Protein AF-A0A3D8SRV7-F1 (afdb_monomer)

Radius of gyration: 36.38 Å; Cα contacts (8 Å, |Δi|>4): 627; chains: 1; bounding box: 120×75×67 Å

Mean predicted aligned error: 21.11 Å

pLDDT: mean 74.7, std 24.87, range [23.67, 98.5]

Nearest PDB structures (foldseek):
  4x8y-assembly1_A-2  TM=9.226E-01  e=6.371E-11  Homo sapiens
  4x8y-assembly2_B-3  TM=8.750E-01  e=9.050E-11  Homo sapiens
  5hmb-assembly1_A  TM=9.041E-01  e=7.847E-07  Streptomyces sahachiroi
  5cpg-assembly1_B  TM=7.320E-01  e=3.871E-04  Pseudomonas aeruginosa
  4rv2-assembly1_A-2  TM=8.994E-01  e=1.991E-03  Mycolicibacterium smegmatis MC2 155

InterPro domains:
  IPR001199 Cytochrome b5-like heme/steroid binding domain [PF00173] (343-397)
  IPR001199 Cytochrome b5-like heme/steroid binding domain [SM01117] (335-437)
  IPR006683 Thioesterase domain [PF03061] (108-163)
  IPR029069 HotDog domain superfamily [SSF54637] (83-192)
  IPR036400 Cytochrome b5-like heme/steroid binding domain superfamily [G3DSA:3.10.120.10] (330-439)
  IPR036400 Cytochrome b5-like heme/steroid binding domain superfamily [SSF55856] (326-437)
  IPR050577 MAPR/Neuferricin/Neudesin-like [PTHR10281] (302-438)

Foldseek 3Di:
DDCPQPPPWPFDQDDPVLLVVQVVFPLSNVQNVPPQKTKTDQCLLPPPPNCVVNPVQDDCAHFNHKIKIWGQFPDDFPDPPDPLPDFTRLTKIKIKTFGHCPQDPDVQFGDVVVVQVLFCSRFLSQVQSVDDPQKHKDWPDKDKDFDATDGPRFIKMKMKDWRDDDPDFKTWMKIFIAGSVRDTRMIMITIIGIDGPVVVPPPPPPPPPPPDPPDPDDDDDDDDDDDDDDDDDDDDDDDDDDDDDDDDDDDDDDDDDDDDDDDDDDDDDDDDDDDDDDDDDDDDDDDPDPDPPDCPDPVNVVVVVVVVVVVCVVPPDDPPPDDDPDDPDQAADEDALVRLQVCLQPPNHFWWADQPFWIWGCSVVCCACHPPHVQSLRTSFHCHQCQLVVHNDNVSTDPDRQDADDPCPPRDPSSVVRSVVVVVVRVVPTDGRYGYGHHPPPRD

Solvent-accessible surface area (backbone atoms only — not comparable to full-atom values): 27272 Å² total; per-residue (Å²): 131,88,83,70,74,71,89,73,64,57,67,47,82,80,52,72,64,63,52,56,72,40,55,85,38,70,72,58,40,48,58,77,70,37,87,67,45,45,36,32,60,61,60,51,61,70,39,92,85,29,52,61,58,36,47,73,38,49,33,85,42,23,40,57,43,78,50,35,34,37,31,72,52,92,66,78,83,74,59,92,85,56,72,87,83,63,75,57,74,70,27,38,36,37,42,41,38,34,40,28,59,68,45,47,66,49,91,52,23,48,18,68,70,54,55,50,50,54,39,50,51,41,23,50,53,45,50,42,63,72,45,61,91,68,47,42,61,44,82,76,44,75,47,74,51,78,68,44,86,50,58,33,66,39,58,37,42,35,34,14,36,48,61,43,73,53,88,83,50,45,34,33,27,35,24,39,32,24,41,85,84,70,48,65,27,31,39,30,45,34,36,30,36,59,40,57,53,73,71,71,69,70,78,80,77,75,86,69,83,72,81,76,83,70,77,91,71,89,74,89,79,88,83,91,81,85,86,90,87,85,88,82,90,86,87,86,88,87,84,84,90,83,83,87,82,84,85,81,89,78,83,92,79,82,98,76,88,83,87,85,87,79,86,89,80,87,83,83,81,83,82,85,88,82,82,95,75,82,95,82,79,95,72,80,81,77,77,82,75,84,77,77,78,63,80,84,38,75,65,50,54,52,53,49,51,52,48,52,52,51,50,49,64,70,68,49,77,74,79,76,78,78,71,76,80,77,77,78,85,80,66,76,39,67,28,30,50,69,73,33,39,70,23,26,34,54,95,83,37,57,21,28,34,24,44,88,43,37,23,33,47,44,48,93,44,39,78,39,32,13,82,93,21,93,45,28,82,36,30,12,30,57,32,41,57,19,52,24,72,71,46,83,56,76,84,48,41,78,81,58,49,74,43,76,67,86,80,68,80,86,58,51,73,67,28,50,50,40,33,49,58,47,47,55,52,45,62,75,75,30,52,76,42,30,34,51,42,37,64,86,42,94,77,88

Structure (mmCIF, N/CA/C/O backbone):
data_AF-A0A3D8SRV7-F1
#
_entry.id   AF-A0A3D8SRV7-F1
#
loop_
_atom_site.group_PDB
_atom_site.id
_atom_site.type_symbol
_atom_site.label_atom_id
_atom_site.label_alt_id
_atom_site.label_comp_id
_atom_site.label_asym_id
_atom_site.label_entity_id
_atom_site.label_seq_id
_atom_site.pdbx_PDB_ins_code
_atom_site.Cartn_x
_atom_site.Cartn_y
_atom_site.Cartn_z
_atom_site.occupancy
_atom_site.B_iso_or_equiv
_atom_site.auth_seq_id
_atom_site.auth_comp_id
_atom_site.auth_asym_id
_atom_site.auth_atom_id
_atom_site.pdbx_PDB_model_num
ATOM 1 N N . MET A 1 1 ? -28.099 -4.107 -21.039 1.00 29.50 1 MET A N 1
ATOM 2 C CA . MET A 1 1 ? -27.323 -2.891 -21.357 1.00 29.50 1 MET A CA 1
ATOM 3 C C . MET A 1 1 ? -25.896 -3.331 -21.584 1.00 29.50 1 MET A C 1
ATOM 5 O O . MET A 1 1 ? -25.350 -3.997 -20.715 1.00 29.50 1 MET A O 1
ATOM 9 N N . ASP A 1 2 ? -25.371 -3.061 -22.774 1.00 26.84 2 ASP A N 1
ATOM 10 C CA . ASP A 1 2 ? -24.064 -3.518 -23.243 1.00 26.84 2 ASP A CA 1
ATOM 11 C C . ASP A 1 2 ? -22.945 -3.242 -22.233 1.00 26.84 2 ASP A C 1
ATOM 13 O O . ASP A 1 2 ? -22.624 -2.092 -21.927 1.00 26.84 2 ASP A O 1
ATOM 17 N N . LEU A 1 3 ? -22.333 -4.318 -21.732 1.00 32.56 3 LEU A N 1
ATOM 18 C CA . LEU A 1 3 ? -21.116 -4.290 -20.924 1.00 32.56 3 LEU A CA 1
ATOM 19 C C . LEU A 1 3 ? -19.913 -4.020 -21.838 1.00 32.56 3 LEU A C 1
ATOM 21 O O . LEU A 1 3 ? -19.021 -4.852 -21.983 1.00 32.56 3 LEU A O 1
ATOM 25 N N . ALA A 1 4 ? -19.886 -2.860 -22.494 1.00 31.80 4 ALA A N 1
ATOM 26 C CA . ALA A 1 4 ? -18.641 -2.379 -23.069 1.00 31.80 4 ALA A CA 1
ATOM 27 C C . ALA A 1 4 ? -17.666 -2.149 -21.897 1.00 31.80 4 ALA A C 1
ATOM 29 O O . ALA A 1 4 ? -18.003 -1.377 -20.989 1.00 31.80 4 ALA A O 1
ATOM 30 N N . PRO A 1 5 ? -16.491 -2.811 -21.867 1.00 38.38 5 PRO A N 1
ATOM 31 C CA . PRO A 1 5 ? -15.549 -2.641 -20.772 1.00 38.38 5 PRO A CA 1
ATOM 32 C C . PRO A 1 5 ? -15.178 -1.157 -20.658 1.00 38.38 5 PRO A C 1
ATOM 34 O O . PRO A 1 5 ? -15.071 -0.465 -21.680 1.00 38.38 5 PRO A O 1
ATOM 37 N N . PRO A 1 6 ? -15.023 -0.628 -19.435 1.00 42.28 6 PRO A N 1
ATOM 38 C CA . PRO A 1 6 ? -14.675 0.768 -19.250 1.00 42.28 6 PRO A CA 1
ATOM 39 C C . PRO A 1 6 ? -13.384 1.073 -20.023 1.00 42.28 6 PRO A C 1
ATOM 41 O O . PRO A 1 6 ? -12.370 0.392 -19.887 1.00 42.28 6 PRO A O 1
ATOM 44 N N . THR A 1 7 ? -13.442 2.100 -20.871 1.00 50.06 7 THR A N 1
ATOM 45 C CA . THR A 1 7 ? -12.357 2.610 -21.722 1.00 50.06 7 THR A CA 1
ATOM 46 C C . THR A 1 7 ? -11.290 3.315 -20.875 1.00 50.06 7 THR A C 1
ATOM 48 O O . THR A 1 7 ? -11.064 4.512 -21.028 1.00 50.06 7 THR A O 1
ATOM 51 N N . PHE A 1 8 ? -10.703 2.608 -19.909 1.00 58.19 8 PHE A N 1
ATOM 52 C CA . PHE A 1 8 ? -9.623 3.110 -19.052 1.00 58.19 8 PHE A CA 1
ATOM 53 C C . PHE A 1 8 ? -8.244 2.635 -19.514 1.00 58.19 8 PHE A C 1
ATOM 55 O O . PHE A 1 8 ? -7.265 3.347 -19.313 1.00 58.19 8 PHE A O 1
ATOM 62 N N . PHE A 1 9 ? -8.161 1.470 -20.162 1.00 69.44 9 PHE A N 1
ATOM 63 C CA . PHE A 1 9 ? -6.923 0.998 -20.774 1.00 69.44 9 PHE A CA 1
ATOM 64 C C . PHE A 1 9 ? -6.916 1.301 -22.265 1.00 69.44 9 PHE A C 1
ATOM 66 O O . PHE A 1 9 ? -7.764 0.822 -23.022 1.00 69.44 9 PHE A O 1
ATOM 73 N N . THR A 1 10 ? -5.920 2.071 -22.689 1.00 75.12 10 THR A N 1
ATOM 74 C CA . THR A 1 10 ? -5.565 2.193 -24.100 1.00 75.12 10 THR A CA 1
ATOM 75 C C . THR A 1 10 ? -4.709 0.985 -24.451 1.00 75.12 10 THR A C 1
ATOM 77 O O . THR A 1 10 ? -3.499 0.982 -24.213 1.00 75.12 10 THR A O 1
ATOM 80 N N . TYR A 1 11 ? -5.365 -0.075 -24.926 1.00 84.31 11 TYR A N 1
ATOM 81 C CA . TYR A 1 11 ? -4.681 -1.275 -25.393 1.00 84.31 11 TYR A CA 1
ATOM 82 C C . TYR A 1 11 ? -3.898 -0.969 -26.664 1.00 84.31 11 TYR A C 1
ATOM 84 O O . TYR A 1 11 ? -4.429 -0.360 -27.592 1.00 84.31 11 TYR A O 1
ATOM 92 N N . GLU A 1 12 ? -2.656 -1.426 -26.712 1.00 84.75 12 GLU A N 1
ATOM 93 C CA . GLU A 1 12 ? -1.784 -1.233 -27.861 1.00 84.75 12 GLU A CA 1
ATOM 94 C C . GLU A 1 12 ? -0.738 -2.335 -27.948 1.00 84.75 12 GLU A C 1
ATOM 96 O O . GLU A 1 12 ? -0.439 -3.021 -26.970 1.00 84.75 12 GLU A O 1
ATOM 101 N N . THR A 1 13 ? -0.165 -2.494 -29.135 1.00 89.00 13 THR A N 1
ATOM 102 C CA . THR A 1 13 ? 0.986 -3.369 -29.326 1.00 89.00 13 THR A CA 1
ATOM 103 C C . THR A 1 13 ? 2.214 -2.747 -28.652 1.00 89.00 13 THR A C 1
ATOM 105 O O . THR A 1 13 ? 2.509 -1.579 -28.921 1.00 89.00 13 THR A O 1
ATOM 108 N N . PRO A 1 14 ? 2.956 -3.496 -27.814 1.00 90.94 14 PRO A N 1
ATOM 109 C CA . PRO A 1 14 ? 4.212 -3.017 -27.247 1.00 90.94 14 PRO A CA 1
ATOM 110 C C . PRO A 1 14 ? 5.200 -2.596 -28.338 1.00 90.94 14 PRO A C 1
ATOM 112 O O . PRO A 1 14 ? 5.293 -3.245 -29.383 1.00 90.94 14 PRO A O 1
ATOM 115 N N . SER A 1 15 ? 5.969 -1.533 -28.095 1.00 91.25 15 SER A N 1
ATOM 116 C CA . SER A 1 15 ? 6.998 -1.093 -29.040 1.00 91.25 15 SER A CA 1
ATOM 117 C C . SER A 1 15 ? 8.109 -2.143 -29.214 1.00 91.25 15 SER A C 1
ATOM 119 O O . SER A 1 15 ? 8.394 -2.954 -28.329 1.00 91.25 15 SER A O 1
ATOM 121 N N . ALA A 1 16 ? 8.788 -2.125 -30.363 1.00 93.50 16 ALA A N 1
ATOM 122 C CA . ALA A 1 16 ? 9.937 -3.006 -30.584 1.00 93.50 16 ALA A CA 1
ATOM 123 C C . ALA A 1 16 ? 11.065 -2.736 -29.568 1.00 93.50 16 ALA A C 1
ATOM 125 O O . ALA A 1 16 ? 11.719 -3.668 -29.102 1.00 93.50 16 ALA A O 1
ATOM 126 N N . GLU A 1 17 ? 11.250 -1.472 -29.182 1.00 94.06 17 GLU A N 1
ATOM 127 C CA . GLU A 1 17 ? 12.241 -1.044 -28.192 1.00 94.06 17 GLU A CA 1
ATOM 128 C C . GLU A 1 17 ? 11.943 -1.619 -26.805 1.00 94.06 17 GLU A C 1
ATOM 130 O O . GLU A 1 17 ? 12.827 -2.225 -26.200 1.00 94.06 17 GLU A O 1
ATOM 135 N N . ILE A 1 18 ? 10.694 -1.511 -26.322 1.00 94.44 18 ILE A N 1
ATOM 136 C CA . ILE A 1 18 ? 10.335 -2.030 -24.996 1.00 94.44 18 ILE A CA 1
ATOM 137 C C . ILE A 1 18 ? 10.455 -3.555 -24.962 1.00 94.44 18 ILE A C 1
ATOM 139 O O . ILE A 1 18 ? 11.009 -4.111 -24.016 1.00 94.44 18 ILE A O 1
ATOM 143 N N . ARG A 1 19 ? 10.031 -4.240 -26.031 1.00 95.00 19 ARG A N 1
ATOM 144 C CA . ARG A 1 19 ? 10.185 -5.694 -26.151 1.00 95.00 19 ARG A CA 1
ATOM 145 C C . ARG A 1 19 ? 11.659 -6.107 -26.147 1.00 95.00 19 ARG A C 1
ATOM 147 O O . ARG A 1 19 ? 12.016 -7.070 -25.475 1.00 95.00 19 ARG A O 1
ATOM 154 N N . THR A 1 20 ? 12.513 -5.370 -26.857 1.00 96.38 20 THR A N 1
ATOM 155 C CA . THR A 1 20 ? 13.965 -5.615 -26.895 1.00 96.38 20 THR A CA 1
ATOM 156 C C . THR A 1 20 ? 14.610 -5.385 -25.528 1.00 96.38 20 THR A C 1
ATOM 158 O O . THR A 1 20 ? 15.476 -6.152 -25.122 1.00 96.38 20 THR A O 1
ATOM 161 N N . HIS A 1 21 ? 14.160 -4.385 -24.764 1.00 95.69 21 HIS A N 1
ATOM 162 C CA . HIS A 1 21 ? 14.665 -4.138 -23.408 1.00 95.69 21 HIS A CA 1
ATOM 163 C C . HIS A 1 21 ? 14.482 -5.357 -22.492 1.00 95.69 21 HIS A C 1
ATOM 165 O O . HIS A 1 21 ? 15.385 -5.729 -21.741 1.00 95.69 21 HIS A O 1
ATOM 171 N N . PHE A 1 22 ? 13.324 -6.014 -22.583 1.00 96.31 22 PHE A N 1
ATOM 172 C CA . PHE A 1 22 ? 12.989 -7.181 -21.766 1.00 96.31 22 PHE A CA 1
ATOM 173 C C . PHE A 1 22 ? 13.439 -8.523 -22.369 1.00 96.31 22 PHE A C 1
ATOM 175 O O . PHE A 1 22 ? 13.336 -9.551 -21.700 1.00 96.31 22 PHE A O 1
ATOM 182 N N . SER A 1 23 ? 13.993 -8.548 -23.587 1.00 93.06 23 SER A N 1
ATOM 183 C CA . SER A 1 23 ? 14.326 -9.799 -24.288 1.00 93.06 23 SER A CA 1
ATOM 184 C C . SER A 1 23 ? 15.497 -10.570 -23.675 1.00 93.06 23 SER A C 1
ATOM 186 O O . SER A 1 23 ? 15.701 -11.737 -23.998 1.00 93.06 23 SER A O 1
ATOM 188 N N . THR A 1 24 ? 16.280 -9.937 -22.796 1.00 90.56 24 THR A N 1
ATOM 189 C CA . THR A 1 24 ? 17.405 -10.582 -22.096 1.00 90.56 24 THR A CA 1
ATOM 190 C C . THR A 1 24 ? 16.956 -11.605 -21.052 1.00 90.56 24 THR A C 1
ATOM 192 O O . THR A 1 24 ? 17.760 -12.437 -20.636 1.00 90.56 24 THR A O 1
ATOM 195 N N . GLN A 1 25 ? 15.687 -11.566 -20.634 1.00 93.31 25 GLN A N 1
ATOM 196 C CA . GLN A 1 25 ? 15.114 -12.493 -19.665 1.00 93.31 25 GLN A CA 1
ATOM 197 C C . GLN A 1 25 ? 13.986 -13.318 -20.307 1.00 93.31 25 GLN A C 1
ATOM 199 O O . GLN A 1 25 ? 12.929 -12.759 -20.610 1.00 93.31 25 GLN A O 1
ATOM 204 N N . PRO A 1 26 ? 14.151 -14.647 -20.471 1.00 93.94 26 PRO A N 1
ATOM 205 C CA . PRO A 1 26 ? 13.140 -15.494 -21.111 1.00 93.94 26 PRO A CA 1
ATOM 206 C C . PRO A 1 26 ? 11.758 -15.424 -20.449 1.00 93.94 26 PRO A C 1
ATOM 208 O O . PRO A 1 26 ? 10.746 -15.387 -21.143 1.00 93.94 26 PRO A O 1
ATOM 211 N N . TRP A 1 27 ? 11.709 -15.348 -19.115 1.00 94.69 27 TRP A N 1
ATOM 212 C CA . TRP A 1 27 ? 10.452 -15.246 -18.365 1.00 94.69 27 TRP A CA 1
ATOM 213 C C . TRP A 1 27 ? 9.707 -13.931 -18.643 1.00 94.69 27 TRP A C 1
ATOM 215 O O . TRP A 1 27 ? 8.482 -13.917 -18.694 1.00 94.69 27 TRP A O 1
ATOM 225 N N . ALA A 1 28 ? 10.438 -12.832 -18.857 1.00 96.06 28 ALA A N 1
ATOM 226 C CA . ALA A 1 28 ? 9.852 -11.531 -19.149 1.00 96.06 28 ALA A CA 1
ATOM 227 C C . ALA A 1 28 ? 9.332 -11.490 -20.589 1.00 96.06 28 ALA A C 1
ATOM 229 O O . ALA A 1 28 ? 8.234 -10.997 -20.832 1.00 96.06 28 ALA A O 1
ATOM 230 N N . LEU A 1 29 ? 10.091 -12.061 -21.534 1.00 94.38 29 LEU A N 1
ATOM 231 C CA . LEU A 1 29 ? 9.680 -12.175 -22.933 1.00 94.38 29 LEU A CA 1
ATOM 232 C C . LEU A 1 29 ? 8.414 -13.030 -23.090 1.00 94.38 29 LEU A C 1
ATOM 234 O O . LEU A 1 29 ? 7.541 -12.668 -23.873 1.00 94.38 29 LEU A O 1
ATOM 238 N N . ALA A 1 30 ? 8.265 -14.089 -22.288 1.00 94.56 30 ALA A N 1
ATOM 239 C CA . ALA A 1 30 ? 7.074 -14.938 -22.294 1.00 94.56 30 ALA A CA 1
ATOM 240 C C . ALA A 1 30 ? 5.768 -14.161 -22.026 1.00 94.56 30 ALA A C 1
ATOM 242 O O . ALA A 1 30 ? 4.728 -14.533 -22.559 1.00 94.56 30 ALA A O 1
ATOM 243 N N . LEU A 1 31 ? 5.811 -13.052 -21.274 1.00 94.88 31 LEU A N 1
ATOM 244 C CA . LEU A 1 31 ? 4.638 -12.192 -21.056 1.00 94.88 31 LEU A CA 1
ATOM 245 C C . LEU A 1 31 ? 4.188 -11.467 -22.334 1.00 94.88 31 LEU A C 1
ATOM 247 O O . LEU A 1 31 ? 3.002 -11.200 -22.499 1.00 94.88 31 LEU A O 1
ATOM 251 N N . PHE A 1 32 ? 5.114 -11.147 -23.242 1.00 95.75 32 PHE A N 1
ATOM 252 C CA . PHE A 1 32 ? 4.790 -10.520 -24.530 1.00 95.75 32 PHE A CA 1
ATOM 253 C C . PHE A 1 32 ? 4.178 -11.510 -25.521 1.00 95.75 32 PHE A C 1
ATOM 255 O O . PHE A 1 32 ? 3.470 -11.089 -26.435 1.00 95.75 32 PHE A O 1
ATOM 262 N N . ASP A 1 33 ? 4.477 -12.797 -25.351 1.00 94.06 33 ASP A N 1
ATOM 263 C CA . ASP A 1 33 ? 4.024 -13.874 -26.228 1.00 94.06 33 ASP A CA 1
ATOM 264 C C . ASP A 1 33 ? 2.776 -14.600 -25.684 1.00 94.06 33 ASP A C 1
ATOM 266 O O . ASP A 1 33 ? 2.189 -15.412 -26.398 1.00 94.06 33 ASP A O 1
ATOM 270 N N . ASP A 1 34 ? 2.338 -14.300 -24.453 1.00 93.31 34 ASP A N 1
ATOM 271 C CA . ASP A 1 34 ? 1.120 -14.858 -23.852 1.00 93.31 34 ASP A CA 1
ATOM 272 C C . ASP A 1 34 ? -0.138 -14.269 -24.533 1.00 93.31 34 ASP A C 1
ATOM 274 O O . ASP A 1 34 ? -0.456 -13.092 -24.337 1.00 93.31 34 ASP A O 1
ATOM 278 N N . PRO A 1 35 ? -0.915 -15.071 -25.292 1.00 90.81 35 PRO A N 1
ATOM 279 C CA . PRO A 1 35 ? -2.092 -14.583 -26.010 1.00 90.81 35 PRO A CA 1
ATOM 280 C C . PRO A 1 35 ? -3.254 -14.200 -25.080 1.00 90.81 35 PRO A C 1
ATOM 282 O O . PRO A 1 35 ? -4.219 -13.578 -25.524 1.00 90.81 35 PRO A O 1
ATOM 285 N N . THR A 1 36 ? -3.193 -14.575 -23.798 1.00 89.81 36 THR A N 1
ATOM 286 C CA . THR A 1 36 ? -4.194 -14.200 -22.788 1.00 89.81 36 THR A CA 1
ATOM 287 C C . THR A 1 36 ? -3.959 -12.800 -22.223 1.00 89.81 36 THR A C 1
ATOM 289 O O . THR A 1 36 ? -4.851 -12.235 -21.582 1.00 89.81 36 THR A O 1
ATOM 292 N N . LEU A 1 37 ? -2.776 -12.228 -22.465 1.00 92.19 37 LEU A N 1
ATOM 293 C CA . LEU A 1 37 ? -2.377 -10.920 -21.975 1.00 92.19 37 LEU A CA 1
ATOM 294 C C . LEU A 1 37 ? -2.596 -9.843 -23.032 1.00 92.19 37 LEU A C 1
ATOM 296 O O . LEU A 1 37 ? -2.135 -9.917 -24.168 1.00 92.19 37 LEU A O 1
ATOM 300 N N . ARG A 1 38 ? -3.286 -8.776 -22.630 1.00 92.88 38 ARG A N 1
ATOM 301 C CA . ARG A 1 38 ? -3.484 -7.586 -23.456 1.00 92.88 38 ARG A CA 1
ATOM 302 C C . ARG A 1 38 ? -2.608 -6.461 -22.941 1.00 92.88 38 ARG A C 1
ATOM 304 O O . ARG A 1 38 ? -2.840 -5.951 -21.845 1.00 92.88 38 ARG A O 1
ATOM 311 N N . ALA A 1 39 ? -1.623 -6.065 -23.736 1.00 94.25 39 ALA A N 1
ATOM 312 C CA . ALA A 1 39 ? -0.761 -4.940 -23.416 1.00 94.25 39 ALA A CA 1
ATOM 313 C C . ALA A 1 39 ? -1.523 -3.606 -23.459 1.00 94.25 39 ALA A C 1
ATOM 315 O O . ALA A 1 39 ? -2.389 -3.394 -24.312 1.00 94.25 39 ALA A O 1
ATOM 316 N N . PHE A 1 40 ? -1.203 -2.704 -22.534 1.00 91.50 40 PHE A N 1
ATOM 317 C CA . PHE A 1 40 ? -1.782 -1.362 -22.474 1.00 91.50 40 PHE A CA 1
ATOM 318 C C . PHE A 1 40 ? -0.786 -0.343 -21.920 1.00 91.50 40 PHE A C 1
ATOM 320 O O . PHE A 1 40 ? 0.190 -0.708 -21.262 1.00 91.50 40 PHE A O 1
ATOM 327 N N . LYS A 1 41 ? -1.053 0.948 -22.148 1.00 85.56 41 LYS A N 1
ATOM 328 C CA . LYS A 1 41 ? -0.285 2.034 -21.523 1.00 85.56 41 LYS A CA 1
ATOM 329 C C . LYS A 1 41 ? -0.849 2.438 -20.165 1.00 85.56 41 LYS A C 1
ATOM 331 O O . LYS A 1 41 ? -2.028 2.771 -20.046 1.00 85.56 41 LYS A O 1
ATOM 336 N N . THR A 1 42 ? 0.014 2.503 -19.158 1.00 88.06 42 THR A N 1
ATOM 337 C CA . THR A 1 42 ? -0.337 2.992 -17.820 1.00 88.06 42 THR A CA 1
ATOM 338 C C . THR A 1 42 ? -0.534 4.503 -17.825 1.00 88.06 42 THR A C 1
ATOM 340 O O . THR A 1 42 ? 0.373 5.256 -18.170 1.00 88.06 42 THR A O 1
ATOM 343 N N . VAL A 1 43 ? -1.706 4.967 -17.392 1.00 81.38 43 VAL A N 1
ATOM 344 C CA . VAL A 1 43 ? -2.054 6.398 -17.400 1.00 81.38 43 VAL A CA 1
ATOM 345 C C . VAL A 1 43 ? -1.130 7.229 -16.501 1.00 81.38 43 VAL A C 1
ATOM 347 O O . VAL A 1 43 ? -0.764 8.337 -16.889 1.00 81.38 43 VAL A O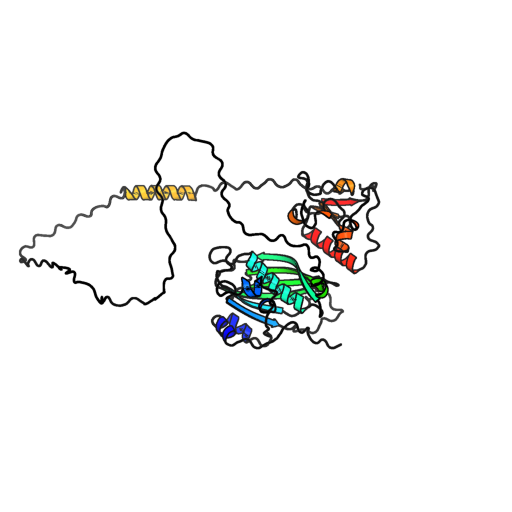 1
ATOM 350 N N . SER A 1 44 ? -0.687 6.706 -15.351 1.00 84.44 44 SER A N 1
ATOM 351 C CA . SER A 1 44 ? 0.259 7.397 -14.455 1.00 84.44 44 SER A CA 1
ATOM 352 C C . SER A 1 44 ? 1.637 7.636 -15.090 1.00 84.44 44 SER A C 1
ATOM 354 O O . SER A 1 44 ? 2.365 8.521 -14.658 1.00 84.44 44 SER A O 1
ATOM 356 N N . ARG A 1 45 ? 1.976 6.931 -16.179 1.00 85.25 45 ARG A N 1
ATOM 357 C CA . ARG A 1 45 ? 3.207 7.154 -16.960 1.00 85.25 45 ARG A CA 1
ATOM 358 C C . ARG A 1 45 ? 3.053 8.175 -18.089 1.00 85.25 45 ARG A C 1
ATOM 360 O O . ARG A 1 45 ? 4.047 8.534 -18.708 1.00 85.25 45 ARG A O 1
ATOM 367 N N . LEU A 1 46 ? 1.830 8.619 -18.378 1.00 79.31 46 LEU A N 1
ATOM 368 C CA . LEU A 1 46 ? 1.531 9.549 -19.477 1.00 79.31 46 LEU A CA 1
ATOM 369 C C . LEU A 1 46 ? 0.901 10.864 -19.005 1.00 79.31 46 LEU A C 1
ATOM 371 O O . LEU A 1 46 ? 0.935 11.858 -19.726 1.00 79.31 46 LEU A O 1
ATOM 375 N N . SER A 1 47 ? 0.238 10.851 -17.848 1.00 71.25 47 SER A N 1
ATOM 376 C CA . SER A 1 47 ? -0.590 11.962 -17.388 1.00 71.25 47 SER A CA 1
ATOM 377 C C . SER A 1 47 ? 0.260 13.096 -16.801 1.00 71.25 47 SER A C 1
ATOM 379 O O . SER A 1 47 ? 0.997 12.841 -15.846 1.00 71.25 47 SER A O 1
ATOM 381 N N . PRO A 1 48 ? 0.076 14.359 -17.244 1.00 61.69 48 PRO A N 1
ATOM 382 C CA . PRO A 1 48 ? 0.767 15.531 -16.688 1.00 61.69 48 PRO A CA 1
ATOM 383 C C . PRO A 1 48 ? 0.528 15.763 -15.186 1.00 61.69 48 PRO A C 1
ATOM 385 O O . PRO A 1 48 ? 1.214 16.564 -14.564 1.00 61.69 48 PRO A O 1
ATOM 388 N N . GLY A 1 49 ? -0.475 15.101 -14.596 1.00 67.94 49 GLY A N 1
ATOM 389 C CA . GLY A 1 49 ? -0.788 15.189 -13.167 1.00 67.94 49 GLY A CA 1
ATOM 390 C C . GLY A 1 49 ? -0.099 14.138 -12.290 1.00 67.94 49 GLY A C 1
ATOM 391 O O . GLY A 1 49 ? -0.218 14.213 -11.072 1.00 67.94 49 GLY A O 1
ATOM 392 N N . SER A 1 50 ? 0.596 13.155 -12.873 1.00 80.19 50 SER A N 1
ATOM 393 C CA . SER A 1 50 ? 1.270 12.077 -12.133 1.00 80.19 50 SER A CA 1
ATOM 394 C C . SER A 1 50 ? 2.790 12.253 -12.176 1.00 80.19 50 SER A C 1
ATOM 396 O O . SER A 1 50 ? 3.529 11.408 -12.673 1.00 80.19 50 SER A O 1
ATOM 398 N N . THR A 1 51 ? 3.281 13.375 -11.648 1.00 90.38 51 THR A N 1
ATOM 399 C CA . THR A 1 51 ? 4.714 13.728 -11.687 1.00 90.38 51 THR A CA 1
ATOM 400 C C . THR A 1 51 ? 5.592 12.771 -10.877 1.00 90.38 51 THR A C 1
ATOM 402 O O . THR A 1 51 ? 6.774 12.604 -11.170 1.00 90.38 51 THR A O 1
ATOM 405 N N . PHE A 1 52 ? 5.044 12.084 -9.871 1.00 93.88 52 PHE A N 1
ATOM 406 C CA . PHE A 1 52 ? 5.821 11.122 -9.092 1.00 93.88 52 PHE A CA 1
ATOM 407 C C . PHE A 1 52 ? 6.167 9.864 -9.909 1.00 93.88 52 PHE A C 1
ATOM 409 O O . PHE A 1 52 ? 7.336 9.505 -10.022 1.00 93.88 52 PHE A O 1
ATOM 416 N N . ILE A 1 53 ? 5.182 9.230 -10.549 1.00 93.44 53 ILE A N 1
ATOM 417 C CA . ILE A 1 53 ? 5.394 8.003 -11.338 1.00 93.44 53 ILE A CA 1
ATOM 418 C C . ILE A 1 53 ? 5.878 8.308 -12.758 1.00 93.44 53 ILE A C 1
ATOM 420 O O . ILE A 1 53 ? 6.753 7.608 -13.276 1.00 93.44 53 ILE A O 1
ATOM 424 N N . GLY A 1 54 ? 5.307 9.332 -13.391 1.00 91.19 54 GLY A N 1
ATOM 425 C CA . GLY A 1 54 ? 5.558 9.699 -14.784 1.00 91.19 54 GLY A CA 1
ATOM 426 C C . GLY A 1 54 ? 6.829 10.513 -15.014 1.00 91.19 54 GLY A C 1
ATOM 427 O O . GLY A 1 54 ? 7.334 10.513 -16.130 1.00 91.19 54 GLY A O 1
ATOM 428 N N . GLU A 1 55 ? 7.382 11.157 -13.981 1.00 91.62 55 GLU A N 1
ATOM 429 C CA . GLU A 1 55 ? 8.601 11.972 -14.110 1.00 91.62 55 GLU A CA 1
ATOM 430 C C . GLU A 1 55 ? 9.668 11.550 -13.093 1.00 91.62 55 GLU A C 1
ATOM 432 O O . GLU A 1 55 ? 10.729 11.064 -13.477 1.00 91.62 55 GLU A O 1
ATOM 437 N N . THR A 1 56 ? 9.373 11.654 -11.793 1.00 95.06 56 THR A N 1
ATOM 438 C CA . THR A 1 56 ? 10.346 11.424 -10.704 1.00 95.06 56 THR A CA 1
ATOM 439 C C . THR A 1 56 ? 10.902 10.000 -10.715 1.00 95.06 56 THR A C 1
ATOM 441 O O . THR A 1 56 ? 12.105 9.801 -10.568 1.00 95.06 56 THR A O 1
ATOM 444 N N . LEU A 1 57 ? 10.035 9.007 -10.916 1.00 96.38 57 LEU A N 1
ATOM 445 C CA . LEU A 1 57 ? 10.400 7.593 -11.014 1.00 96.38 57 LEU A CA 1
ATOM 446 C C . LEU A 1 57 ? 10.530 7.120 -12.471 1.00 96.38 57 LEU A C 1
ATOM 448 O O . LEU A 1 57 ? 10.534 5.921 -12.737 1.00 96.38 57 LEU A O 1
ATOM 452 N N . SER A 1 58 ? 10.615 8.037 -13.436 1.00 94.50 58 SER A N 1
ATOM 453 C CA . SER A 1 58 ? 10.742 7.730 -14.863 1.00 94.50 58 SER A CA 1
ATOM 454 C C . SER A 1 58 ? 12.103 8.150 -15.414 1.00 94.50 58 SER A C 1
ATOM 456 O O . SER A 1 58 ? 12.187 8.880 -16.402 1.00 94.50 58 SER A O 1
ATOM 458 N N . THR A 1 59 ? 13.179 7.683 -14.779 1.00 95.75 59 THR A N 1
ATOM 459 C CA . THR A 1 59 ? 14.558 8.007 -15.174 1.00 95.75 59 THR A CA 1
ATOM 460 C C . THR A 1 59 ? 15.383 6.751 -15.492 1.00 95.75 59 THR A C 1
ATOM 462 O O . THR A 1 59 ? 15.027 5.652 -15.050 1.00 95.75 59 THR A O 1
ATOM 465 N N . PRO A 1 60 ? 16.518 6.884 -16.209 1.00 96.06 60 PRO A N 1
ATOM 466 C CA . PRO A 1 60 ? 17.462 5.783 -16.440 1.00 96.06 60 PRO A CA 1
ATOM 467 C C . PRO A 1 60 ? 18.062 5.170 -15.162 1.00 96.06 60 PRO A C 1
ATOM 469 O O . PRO A 1 60 ? 18.614 4.071 -15.200 1.00 96.06 60 PRO A O 1
ATOM 472 N N . GLU A 1 61 ? 17.961 5.852 -14.026 1.00 96.56 61 GLU A N 1
ATOM 473 C CA . GLU A 1 61 ? 18.460 5.393 -12.731 1.00 96.56 61 GLU A CA 1
ATOM 474 C C . GLU A 1 61 ? 17.353 4.765 -11.873 1.00 96.56 61 GLU A C 1
ATOM 476 O O . GLU A 1 61 ? 17.656 3.933 -11.023 1.00 96.56 61 GLU A O 1
ATOM 481 N N . THR A 1 62 ? 16.083 5.127 -12.087 1.00 97.50 62 THR A N 1
ATOM 482 C CA . THR A 1 62 ? 14.930 4.661 -11.295 1.00 97.50 62 THR A CA 1
ATOM 483 C C . THR A 1 62 ? 14.170 3.543 -12.017 1.00 97.50 62 THR A C 1
ATOM 485 O O . THR A 1 62 ? 14.661 2.415 -12.067 1.00 97.50 62 THR A O 1
ATOM 488 N N . ILE A 1 63 ? 12.989 3.805 -12.591 1.00 97.50 63 ILE A N 1
ATOM 489 C CA . ILE A 1 63 ? 12.274 2.832 -13.428 1.00 97.50 63 ILE A CA 1
ATOM 490 C C . ILE A 1 63 ? 12.662 3.057 -14.889 1.00 97.50 63 ILE A C 1
ATOM 492 O O . ILE A 1 63 ? 12.103 3.907 -15.586 1.00 97.50 63 ILE A O 1
ATOM 496 N N . ARG A 1 64 ? 13.609 2.235 -15.346 1.00 96.88 64 ARG A N 1
ATOM 497 C CA . ARG A 1 64 ? 14.251 2.298 -16.669 1.00 96.88 64 ARG A CA 1
ATOM 498 C C . ARG A 1 64 ? 13.322 1.903 -17.806 1.00 96.88 64 ARG A C 1
ATOM 500 O O . ARG A 1 64 ? 13.413 2.450 -18.896 1.00 96.88 64 ARG A O 1
ATOM 507 N N . ALA A 1 65 ? 12.458 0.927 -17.549 1.00 95.81 65 ALA A N 1
ATOM 508 C CA . ALA A 1 65 ? 11.487 0.429 -18.510 1.00 95.81 65 ALA A CA 1
ATOM 509 C C . ALA A 1 65 ? 10.254 -0.101 -17.778 1.00 95.81 65 ALA A C 1
ATOM 511 O O . ALA A 1 65 ? 10.364 -0.632 -16.670 1.00 95.81 65 ALA A O 1
ATOM 512 N N . TRP A 1 66 ? 9.095 0.040 -18.414 1.00 95.94 66 TRP A N 1
ATOM 513 C CA . TRP A 1 66 ? 7.799 -0.342 -17.871 1.00 95.94 66 TRP A CA 1
ATOM 514 C C . TRP A 1 66 ? 6.917 -0.871 -19.001 1.00 95.94 66 TRP A C 1
ATOM 516 O O . TRP A 1 66 ? 6.725 -0.178 -19.999 1.00 95.94 66 TRP A O 1
ATOM 526 N N . GLN A 1 67 ? 6.329 -2.052 -18.820 1.00 96.31 67 GLN A N 1
ATOM 527 C CA . GLN A 1 67 ? 5.274 -2.570 -19.690 1.00 96.31 67 GLN A CA 1
ATOM 528 C C . GLN A 1 67 ? 4.115 -3.112 -18.852 1.00 96.31 67 GLN A C 1
ATOM 530 O O . GLN A 1 67 ? 4.329 -3.892 -17.928 1.00 96.31 67 GLN A O 1
ATOM 535 N N . SER A 1 68 ? 2.883 -2.734 -19.199 1.00 95.81 68 SER A N 1
ATOM 536 C CA . SER A 1 68 ? 1.683 -3.246 -18.536 1.00 95.81 68 SER A CA 1
ATOM 537 C C . SER A 1 68 ? 0.911 -4.227 -19.401 1.00 95.81 68 SER A C 1
ATOM 539 O O . SER A 1 68 ? 0.803 -4.042 -20.616 1.00 95.81 68 SER A O 1
ATOM 541 N N . PHE A 1 69 ? 0.327 -5.230 -18.752 1.00 95.12 69 PHE A N 1
ATOM 542 C CA . PHE A 1 69 ? -0.586 -6.192 -19.348 1.00 95.12 69 PHE A CA 1
ATOM 543 C C . PHE A 1 69 ? -1.811 -6.395 -18.463 1.00 95.12 69 PHE A C 1
ATOM 545 O O . PHE A 1 69 ? -1.761 -6.222 -17.245 1.00 95.12 69 PHE A O 1
ATOM 552 N N . TYR A 1 70 ? -2.916 -6.776 -19.089 1.00 92.44 70 TYR A N 1
ATOM 553 C CA . TYR A 1 70 ? -4.146 -7.150 -18.411 1.00 92.44 70 TYR A CA 1
ATOM 554 C C . TYR A 1 70 ? -4.626 -8.506 -18.916 1.00 92.44 70 TYR A C 1
ATOM 556 O O . TYR A 1 70 ? -4.712 -8.718 -20.129 1.00 92.44 70 TYR A O 1
ATOM 564 N N . ARG A 1 71 ? -4.972 -9.397 -17.987 1.00 90.25 71 ARG A N 1
ATOM 565 C CA . ARG A 1 71 ? -5.641 -10.664 -18.272 1.00 90.25 71 ARG A CA 1
ATOM 566 C C . ARG A 1 71 ? -7.124 -10.533 -17.959 1.00 90.25 71 ARG A C 1
ATOM 568 O O . ARG A 1 71 ? -7.497 -10.187 -16.839 1.00 90.25 71 ARG A O 1
ATOM 575 N N . MET A 1 72 ? -7.962 -10.839 -18.945 1.00 82.44 72 MET A N 1
ATOM 576 C CA . MET A 1 72 ? -9.414 -10.881 -18.767 1.00 82.44 72 MET A CA 1
ATOM 577 C C . MET A 1 72 ? -9.834 -12.076 -17.891 1.00 82.44 72 MET A C 1
ATOM 579 O O . MET A 1 72 ? -9.166 -13.113 -17.929 1.00 82.44 72 MET A O 1
ATOM 583 N N . PRO A 1 73 ? -10.956 -11.979 -17.156 1.00 78.88 73 PRO A N 1
ATOM 584 C CA . PRO A 1 73 ? -11.551 -13.124 -16.477 1.00 78.88 73 PRO A CA 1
ATOM 585 C C . PRO A 1 73 ? -11.844 -14.275 -17.447 1.00 78.88 73 PRO A C 1
ATOM 587 O O . PRO A 1 73 ? -12.485 -14.081 -18.477 1.00 78.88 73 PRO A O 1
ATOM 590 N N . THR A 1 74 ? -11.407 -15.486 -17.108 1.00 64.75 74 THR A N 1
ATOM 591 C CA . THR A 1 74 ? -11.613 -16.709 -17.904 1.00 64.75 74 THR A CA 1
ATOM 592 C C . THR A 1 74 ? -12.928 -17.441 -17.611 1.00 64.75 74 THR A C 1
ATOM 594 O O . THR A 1 74 ? -13.255 -18.378 -18.334 1.00 64.75 74 THR A O 1
ATOM 597 N N . ALA A 1 75 ? -13.694 -17.045 -16.586 1.00 55.00 75 ALA A N 1
ATOM 598 C CA . ALA A 1 75 ? -14.941 -17.713 -16.195 1.00 55.00 75 ALA A CA 1
ATOM 599 C C . ALA A 1 75 ? -16.174 -16.811 -16.407 1.00 55.00 75 ALA A C 1
ATOM 601 O O . ALA A 1 75 ? -16.074 -15.600 -16.187 1.00 55.00 75 ALA A O 1
ATOM 602 N N . PRO A 1 76 ? -17.340 -17.371 -16.796 1.00 50.78 76 PRO A N 1
ATOM 603 C CA . PRO A 1 76 ? -18.605 -16.645 -16.722 1.00 50.78 76 PRO A CA 1
ATOM 604 C C . PRO A 1 76 ? -18.850 -16.155 -15.281 1.00 50.78 76 PRO A C 1
ATOM 606 O O . PRO A 1 76 ? -18.354 -16.785 -14.340 1.00 50.78 76 PRO A O 1
ATOM 609 N N . PRO A 1 77 ? -19.588 -15.042 -15.087 1.00 49.12 77 PRO A N 1
ATOM 610 C CA . PRO A 1 77 ? -19.921 -14.567 -13.750 1.00 49.12 77 PRO A CA 1
ATOM 611 C C . PRO A 1 77 ? -20.551 -15.714 -12.944 1.00 49.12 77 PRO A C 1
ATOM 613 O O . PRO A 1 77 ? -21.379 -16.436 -13.508 1.00 49.12 77 PRO A O 1
ATOM 616 N N . PRO A 1 78 ? -20.164 -15.919 -11.671 1.00 48.12 78 PRO A N 1
ATOM 617 C CA . PRO A 1 78 ? -20.738 -16.989 -10.864 1.00 48.12 78 PRO A CA 1
ATOM 618 C C . PRO A 1 78 ? -22.265 -16.844 -10.807 1.00 48.12 78 PRO A C 1
ATOM 620 O O . PRO A 1 78 ? -22.779 -15.723 -10.750 1.00 48.12 78 PRO A O 1
ATOM 623 N N . ASP A 1 79 ? -22.982 -17.974 -10.837 1.00 50.25 79 ASP A N 1
ATOM 624 C CA . ASP A 1 79 ? -24.430 -18.009 -10.605 1.00 50.25 79 ASP A CA 1
ATOM 625 C C . ASP A 1 79 ? -24.713 -17.239 -9.301 1.00 50.25 79 ASP A C 1
ATOM 627 O O . ASP A 1 79 ? -24.018 -17.488 -8.308 1.00 50.25 79 ASP A O 1
ATOM 631 N N . PRO A 1 80 ? -25.673 -16.295 -9.267 1.00 53.12 80 PRO A N 1
ATOM 632 C CA . PRO A 1 80 ? -26.011 -15.538 -8.061 1.00 53.12 80 PRO A CA 1
ATOM 633 C C . PRO A 1 80 ? -26.359 -16.415 -6.842 1.00 53.12 80 PRO A C 1
ATOM 635 O O . PRO A 1 80 ? -26.336 -15.914 -5.720 1.00 53.12 80 PRO A O 1
ATOM 638 N N . ASN A 1 81 ? -26.634 -17.709 -7.038 1.00 50.28 81 ASN A N 1
ATOM 639 C CA . ASN A 1 81 ? -26.874 -18.690 -5.977 1.00 50.28 81 ASN A CA 1
ATOM 640 C C . ASN A 1 81 ? -25.615 -19.450 -5.513 1.00 50.28 81 ASN A C 1
ATOM 642 O O . ASN A 1 81 ? -25.699 -20.291 -4.616 1.00 50.28 81 ASN A O 1
ATOM 646 N N . THR A 1 82 ? -24.446 -19.188 -6.104 1.00 46.31 82 THR A N 1
ATOM 647 C CA . THR A 1 82 ? -23.186 -19.834 -5.709 1.00 46.31 82 THR A CA 1
ATOM 648 C C . THR A 1 82 ? -22.716 -19.253 -4.369 1.00 46.31 82 THR A C 1
ATOM 650 O O . THR A 1 82 ? -22.623 -18.028 -4.241 1.00 46.31 82 THR A O 1
ATOM 653 N N . PRO A 1 83 ? -22.387 -20.079 -3.358 1.00 41.75 83 PRO A N 1
ATOM 654 C CA . PRO A 1 83 ? -21.831 -19.591 -2.098 1.00 41.75 83 PRO A CA 1
ATOM 655 C C . PRO A 1 83 ? -20.598 -18.703 -2.338 1.00 41.75 83 PRO A C 1
ATOM 657 O O . PRO A 1 83 ? -19.744 -19.047 -3.154 1.00 41.75 83 PRO A O 1
ATOM 660 N N . ARG A 1 84 ? -20.475 -17.589 -1.596 1.00 48.28 84 ARG A N 1
ATOM 661 C CA . ARG A 1 84 ? -19.387 -16.576 -1.664 1.00 48.28 84 ARG A CA 1
ATOM 662 C C . ARG A 1 84 ? -17.958 -17.106 -1.386 1.00 48.28 84 ARG A C 1
ATOM 664 O O . ARG A 1 84 ? -17.054 -16.326 -1.117 1.00 48.28 84 ARG A O 1
ATOM 671 N N . THR A 1 85 ? -17.720 -18.415 -1.426 1.00 42.12 85 THR A N 1
ATOM 672 C CA . THR A 1 85 ? -16.411 -19.032 -1.166 1.00 42.12 85 THR A CA 1
ATOM 673 C C . THR A 1 85 ? -15.466 -19.006 -2.373 1.00 42.12 85 THR A C 1
ATOM 675 O O . THR A 1 85 ? -14.272 -19.244 -2.204 1.00 42.12 85 THR A O 1
ATOM 678 N N . GLN A 1 86 ? -15.951 -18.693 -3.583 1.00 44.12 86 GLN A N 1
ATOM 679 C CA . GLN A 1 86 ? -15.097 -18.454 -4.753 1.00 44.12 86 GLN A CA 1
ATOM 680 C C . GLN A 1 86 ? -14.729 -16.972 -4.871 1.00 44.12 86 GLN A C 1
ATOM 682 O O . GLN A 1 86 ? -15.607 -16.113 -4.942 1.00 44.12 86 GLN A O 1
ATOM 687 N N . LYS A 1 87 ? -13.420 -16.681 -4.931 1.00 50.44 87 LYS A N 1
ATOM 688 C CA . LYS A 1 87 ? -12.908 -15.333 -5.216 1.00 50.44 87 LYS A CA 1
ATOM 689 C C . LYS A 1 87 ? -13.494 -14.845 -6.551 1.00 50.44 87 LYS A C 1
ATOM 691 O O . LYS A 1 87 ? -13.378 -15.575 -7.540 1.00 50.44 87 LYS A O 1
ATOM 696 N N . PRO A 1 88 ? -14.108 -13.653 -6.616 1.00 51.78 88 PRO A N 1
ATOM 697 C CA . PRO A 1 88 ? -14.626 -13.129 -7.871 1.00 51.78 88 PRO A CA 1
ATOM 698 C C . PRO A 1 88 ? -13.476 -12.979 -8.874 1.00 51.78 88 PRO A C 1
ATOM 700 O O . PRO A 1 88 ? -12.462 -12.347 -8.591 1.00 51.78 88 PRO A O 1
ATOM 703 N N . ASN A 1 89 ? -13.608 -13.591 -10.053 1.00 63.56 89 ASN A N 1
ATOM 704 C CA . ASN A 1 89 ? -12.611 -13.466 -11.114 1.00 63.56 89 ASN A CA 1
ATOM 705 C C . ASN A 1 89 ? -12.783 -12.106 -11.803 1.00 63.56 89 ASN A C 1
ATOM 707 O O . ASN A 1 89 ? -13.577 -11.956 -12.727 1.00 63.56 89 ASN A O 1
ATOM 711 N N . THR A 1 90 ? -12.067 -11.096 -11.317 1.00 70.81 90 THR A N 1
ATOM 712 C CA . THR A 1 90 ? -12.103 -9.717 -11.829 1.00 70.81 90 THR A CA 1
ATOM 713 C C . THR A 1 90 ? -11.030 -9.436 -12.892 1.00 70.81 90 THR A C 1
ATOM 715 O O . THR A 1 90 ? -10.838 -8.298 -13.320 1.00 70.81 90 THR A O 1
ATOM 718 N N . GLY A 1 91 ? -10.289 -10.463 -13.313 1.00 82.50 91 GLY A N 1
ATOM 719 C CA . GLY A 1 91 ? -9.090 -10.301 -14.130 1.00 82.50 91 GLY A CA 1
ATOM 720 C C . GLY A 1 91 ? -7.891 -9.824 -13.308 1.00 82.50 91 GLY A C 1
ATOM 721 O O . GLY A 1 91 ? -8.007 -9.511 -12.120 1.00 82.50 91 GLY A O 1
ATOM 722 N N . GLU A 1 92 ? -6.728 -9.794 -13.954 1.00 89.25 92 GLU A N 1
ATOM 723 C CA . GLU A 1 92 ? -5.430 -9.599 -13.300 1.00 89.25 92 GLU A CA 1
ATOM 724 C C . GLU A 1 92 ? -4.597 -8.557 -14.063 1.00 89.25 92 GLU A C 1
ATOM 726 O O . GLU A 1 92 ? -4.530 -8.577 -15.296 1.00 89.25 92 GLU A O 1
ATOM 731 N N . LEU A 1 93 ? -3.982 -7.623 -13.335 1.00 92.62 93 LEU A N 1
ATOM 732 C CA . LEU A 1 93 ? -3.036 -6.642 -13.871 1.00 92.62 93 LEU A CA 1
ATOM 733 C C . LEU A 1 93 ? -1.605 -7.119 -13.667 1.00 92.62 93 LEU A C 1
ATOM 735 O O . LEU A 1 93 ? -1.286 -7.704 -12.638 1.00 92.62 93 LEU A O 1
ATOM 739 N N . PHE A 1 94 ? -0.745 -6.770 -14.619 1.00 95.62 94 PHE A N 1
ATOM 740 C CA . PHE A 1 94 ? 0.676 -7.090 -14.625 1.00 95.62 94 PHE A CA 1
ATOM 741 C C . PHE A 1 94 ? 1.460 -5.847 -14.998 1.00 95.62 94 PHE A C 1
ATOM 743 O O . PHE A 1 94 ? 1.270 -5.321 -16.094 1.00 95.62 94 PHE A O 1
ATOM 750 N N . TYR A 1 95 ? 2.362 -5.397 -14.137 1.00 97.31 95 TYR A N 1
ATOM 751 C CA . TYR A 1 95 ? 3.363 -4.385 -14.450 1.00 97.31 95 TYR A CA 1
ATOM 752 C C . TYR A 1 95 ? 4.734 -5.054 -14.449 1.00 97.31 95 TYR A C 1
ATOM 754 O O . TYR A 1 95 ? 5.213 -5.506 -13.414 1.00 97.31 95 TYR A O 1
ATOM 762 N N . LEU A 1 96 ? 5.354 -5.136 -15.620 1.00 97.81 96 LEU A N 1
ATOM 763 C CA . LEU A 1 96 ? 6.719 -5.606 -15.801 1.00 97.81 96 LEU A CA 1
ATOM 764 C C . LEU A 1 96 ? 7.656 -4.397 -15.745 1.00 97.81 96 LEU A C 1
ATOM 766 O O . LEU A 1 96 ? 7.558 -3.498 -16.585 1.00 97.81 96 LEU A O 1
ATOM 770 N N . LEU A 1 97 ? 8.555 -4.368 -14.760 1.00 97.62 97 LEU A N 1
ATOM 771 C CA . LEU A 1 97 ? 9.415 -3.215 -14.493 1.00 97.62 97 LEU A CA 1
ATOM 772 C C . LEU A 1 97 ? 10.896 -3.585 -14.539 1.00 97.62 97 LEU A C 1
ATOM 774 O O . LEU A 1 97 ? 11.322 -4.586 -13.969 1.00 97.62 97 LEU A O 1
ATOM 778 N N . SER A 1 98 ? 11.692 -2.712 -15.155 1.00 97.88 98 SER A N 1
ATOM 779 C CA . SER A 1 98 ? 13.154 -2.724 -15.087 1.00 97.88 98 SER A CA 1
ATOM 780 C C . SER A 1 98 ? 13.631 -1.629 -14.146 1.00 97.88 98 SER A C 1
ATOM 782 O O . SER A 1 98 ? 13.570 -0.447 -14.478 1.00 97.88 98 SER A O 1
ATOM 784 N N . LEU A 1 99 ? 14.162 -2.021 -12.995 1.00 98.00 99 LEU A N 1
ATOM 785 C CA . LEU A 1 99 ? 14.571 -1.126 -11.918 1.00 98.00 99 LEU A CA 1
ATOM 786 C C . LEU A 1 99 ? 16.084 -0.895 -11.935 1.00 98.00 99 LEU A C 1
ATOM 788 O O . LEU A 1 99 ? 16.856 -1.832 -12.158 1.00 98.00 99 LEU A O 1
ATOM 792 N N . GLY A 1 100 ? 16.506 0.352 -11.748 1.00 97.75 100 GLY A N 1
ATOM 793 C CA . GLY A 1 100 ? 17.890 0.759 -11.501 1.00 97.75 100 GLY A CA 1
ATOM 794 C C . GLY A 1 100 ? 18.182 0.968 -10.009 1.00 97.75 100 GLY A C 1
ATOM 795 O O . GLY A 1 100 ? 17.387 0.596 -9.150 1.00 97.75 100 GLY A O 1
ATOM 796 N N . GLU A 1 101 ? 19.340 1.548 -9.695 1.00 97.44 101 GLU A N 1
ATOM 797 C CA . GLU A 1 101 ? 19.813 1.770 -8.315 1.00 97.44 101 GLU A CA 1
ATOM 798 C C . GLU A 1 101 ? 19.289 3.070 -7.677 1.00 97.44 101 GLU A C 1
ATOM 800 O O . GLU A 1 101 ? 19.407 3.272 -6.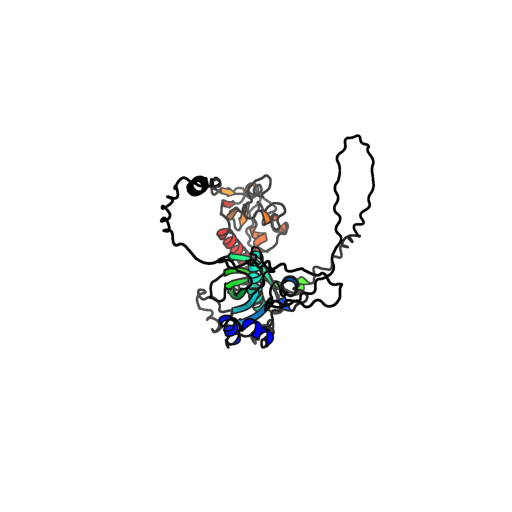470 1.00 97.44 101 GLU A O 1
ATOM 805 N N . GLY A 1 102 ? 18.668 3.957 -8.455 1.00 97.38 102 GLY A N 1
ATOM 806 C CA . GLY A 1 102 ? 18.131 5.243 -7.995 1.00 97.38 102 GLY A CA 1
ATOM 807 C C . GLY A 1 102 ? 16.945 5.130 -7.031 1.00 97.38 102 GLY A C 1
ATOM 808 O O . GLY A 1 102 ? 16.469 6.142 -6.529 1.00 97.38 102 GLY A O 1
ATOM 809 N N . VAL A 1 103 ? 16.469 3.913 -6.759 1.00 97.50 103 VAL A N 1
ATOM 810 C CA . VAL A 1 103 ? 15.384 3.617 -5.807 1.00 97.50 103 VAL A CA 1
ATOM 811 C C . VAL A 1 103 ? 15.891 2.951 -4.523 1.00 97.50 103 VAL A C 1
ATOM 813 O O . VAL A 1 103 ? 15.102 2.423 -3.739 1.00 97.50 103 VAL A O 1
ATOM 816 N N . ASN A 1 104 ? 17.208 2.939 -4.307 1.00 97.94 104 ASN A N 1
ATOM 817 C CA . ASN A 1 104 ? 17.838 2.231 -3.201 1.00 97.94 104 ASN A CA 1
ATOM 818 C C . ASN A 1 104 ? 17.561 2.874 -1.842 1.00 97.94 104 ASN A C 1
ATOM 820 O O . ASN A 1 104 ? 17.690 4.082 -1.667 1.00 97.94 104 ASN A O 1
ATOM 824 N N . GLY A 1 105 ? 17.237 2.039 -0.854 1.00 91.06 105 GLY A N 1
ATOM 825 C CA . GLY A 1 105 ? 17.229 2.417 0.565 1.00 91.06 105 GLY A CA 1
ATOM 826 C C . GLY A 1 105 ? 18.466 1.927 1.315 1.00 91.06 105 GLY A C 1
ATOM 827 O O . GLY A 1 105 ? 18.800 2.437 2.381 1.00 91.06 105 GLY A O 1
ATOM 828 N N . HIS A 1 106 ? 19.150 0.938 0.744 1.00 88.94 106 HIS A N 1
ATOM 829 C CA . HIS A 1 106 ? 20.422 0.397 1.200 1.00 88.94 106 HIS A CA 1
ATOM 830 C C . HIS A 1 106 ? 21.246 -0.036 -0.021 1.00 88.94 106 HIS A C 1
ATOM 832 O O . HIS A 1 106 ? 20.733 -0.037 -1.141 1.00 88.94 106 HIS A O 1
ATOM 838 N N . ASN A 1 107 ? 22.509 -0.418 0.176 1.00 91.88 107 ASN A N 1
ATOM 839 C CA . ASN A 1 107 ? 23.389 -0.855 -0.910 1.00 91.88 107 ASN A CA 1
ATOM 840 C C . ASN A 1 107 ? 22.712 -1.933 -1.772 1.00 91.88 107 ASN A C 1
ATOM 842 O O . ASN A 1 107 ? 22.378 -3.012 -1.277 1.00 91.88 107 ASN A O 1
ATOM 846 N N . ASN A 1 108 ? 22.513 -1.617 -3.055 1.00 93.56 108 ASN A N 1
ATOM 847 C CA . ASN A 1 108 ? 21.931 -2.500 -4.070 1.00 93.56 108 ASN A CA 1
ATOM 848 C C . ASN A 1 108 ? 20.582 -3.114 -3.665 1.00 93.56 108 ASN A C 1
ATOM 850 O O . ASN A 1 108 ? 20.277 -4.242 -4.040 1.00 93.56 108 ASN A O 1
ATOM 854 N N . THR A 1 109 ? 19.797 -2.410 -2.847 1.00 97.19 109 THR A N 1
ATOM 855 C CA . THR A 1 109 ? 18.495 -2.882 -2.363 1.00 97.19 109 THR A CA 1
ATOM 856 C C . THR A 1 109 ? 17.482 -1.751 -2.427 1.00 97.19 109 THR A C 1
ATOM 858 O O . THR A 1 109 ? 17.687 -0.693 -1.821 1.00 97.19 109 THR A O 1
ATOM 861 N N . ALA A 1 110 ? 16.368 -1.985 -3.121 1.00 97.75 110 ALA A N 1
ATOM 862 C CA . ALA A 1 110 ? 15.283 -1.021 -3.233 1.00 97.75 110 ALA A CA 1
ATOM 863 C C . ALA A 1 110 ? 14.739 -0.634 -1.847 1.00 97.75 110 ALA A C 1
ATOM 865 O O . ALA A 1 110 ? 14.605 -1.468 -0.948 1.00 97.75 110 ALA A O 1
ATOM 866 N N . HIS A 1 111 ? 14.420 0.645 -1.664 1.00 98.12 111 HIS A N 1
ATOM 867 C CA . HIS A 1 111 ? 13.836 1.151 -0.429 1.00 98.12 111 HIS A CA 1
ATOM 868 C C . HIS A 1 111 ? 12.449 0.528 -0.210 1.00 98.12 111 HIS A C 1
ATOM 870 O O . HIS A 1 111 ? 11.640 0.488 -1.136 1.00 98.12 111 HIS A O 1
ATOM 876 N N . GLY A 1 112 ? 12.122 0.112 1.019 1.00 96.75 112 GLY A N 1
ATOM 877 C CA . GLY A 1 112 ? 10.816 -0.499 1.320 1.00 96.75 112 GLY A CA 1
ATOM 878 C C . GLY A 1 112 ? 9.636 0.396 0.917 1.00 96.75 112 GLY A C 1
ATOM 879 O O . GLY A 1 112 ? 8.693 -0.056 0.282 1.00 96.75 112 GLY A O 1
ATOM 880 N N . GLY A 1 113 ? 9.750 1.706 1.148 1.00 97.62 113 GLY A N 1
ATOM 881 C CA . GLY A 1 113 ? 8.766 2.686 0.670 1.00 97.62 113 GLY A CA 1
ATOM 882 C C . GLY A 1 113 ? 8.578 2.711 -0.855 1.00 97.62 113 GLY A C 1
ATOM 883 O O . GLY A 1 113 ? 7.460 2.908 -1.310 1.00 97.62 113 GLY A O 1
ATOM 884 N N . PHE A 1 114 ? 9.620 2.457 -1.655 1.00 98.25 114 PHE A N 1
ATOM 885 C CA . PHE A 1 114 ? 9.471 2.338 -3.111 1.00 98.25 114 PHE A CA 1
ATOM 886 C C . PHE A 1 114 ? 8.734 1.046 -3.498 1.00 98.25 114 PHE A C 1
ATOM 888 O O . PHE A 1 114 ? 7.872 1.059 -4.370 1.00 98.25 114 PHE A O 1
ATOM 895 N N . VAL A 1 115 ? 9.015 -0.062 -2.809 1.00 98.31 115 VAL A N 1
ATOM 896 C CA . VAL A 1 115 ? 8.280 -1.324 -2.997 1.00 98.31 115 VAL A CA 1
ATOM 897 C C . VAL A 1 115 ? 6.792 -1.139 -2.664 1.00 98.31 115 VAL A C 1
ATOM 899 O O . VAL A 1 115 ? 5.937 -1.605 -3.413 1.00 98.31 115 VAL A O 1
ATOM 902 N N . ALA A 1 116 ? 6.475 -0.395 -1.599 1.00 98.31 116 ALA A N 1
ATOM 903 C CA . ALA A 1 116 ? 5.100 -0.026 -1.263 1.00 98.31 116 ALA A CA 1
ATOM 904 C C . ALA A 1 116 ? 4.437 0.831 -2.356 1.00 98.31 116 ALA A C 1
ATOM 906 O O . ALA A 1 116 ? 3.284 0.590 -2.689 1.00 98.31 116 ALA A O 1
ATOM 907 N N . VAL A 1 117 ? 5.168 1.778 -2.958 1.00 97.56 117 VAL A N 1
ATOM 908 C CA . VAL A 1 117 ? 4.683 2.583 -4.096 1.00 97.56 117 VAL A CA 1
ATOM 909 C C . VAL A 1 117 ? 4.333 1.707 -5.302 1.00 97.56 117 VAL A C 1
ATOM 911 O O . VAL A 1 117 ? 3.309 1.933 -5.941 1.00 97.56 117 VAL A O 1
ATOM 914 N N . LEU A 1 118 ? 5.143 0.690 -5.615 1.00 97.56 118 LEU A N 1
ATOM 915 C CA . LEU A 1 118 ? 4.837 -0.228 -6.717 1.00 97.56 118 LEU A CA 1
ATOM 916 C C . LEU A 1 118 ? 3.570 -1.053 -6.458 1.00 97.56 118 LEU A C 1
ATOM 918 O O . LEU A 1 118 ? 2.783 -1.255 -7.383 1.00 97.56 118 LEU A O 1
ATOM 922 N N . LEU A 1 119 ? 3.368 -1.511 -5.216 1.00 98.19 119 LEU A N 1
ATOM 923 C CA . LEU A 1 119 ? 2.142 -2.206 -4.811 1.00 98.19 119 LEU A CA 1
ATOM 924 C C . LEU A 1 119 ? 0.921 -1.285 -4.897 1.00 98.19 119 LEU A C 1
ATOM 926 O O . LEU A 1 119 ? -0.097 -1.685 -5.458 1.00 98.19 119 LEU A O 1
ATOM 930 N N . ASP A 1 120 ? 1.033 -0.052 -4.404 1.00 96.88 120 ASP A N 1
ATOM 931 C CA . ASP A 1 120 ? -0.036 0.947 -4.483 1.00 96.88 120 ASP A CA 1
ATOM 932 C C . ASP A 1 120 ? -0.446 1.217 -5.938 1.00 96.88 120 ASP A C 1
ATOM 934 O O . ASP A 1 120 ? -1.629 1.157 -6.268 1.00 96.88 120 ASP A O 1
ATOM 938 N N . GLU A 1 121 ? 0.524 1.399 -6.841 1.00 95.12 121 GLU A N 1
ATOM 939 C CA . GLU A 1 121 ? 0.247 1.651 -8.258 1.00 95.12 121 GLU A CA 1
ATOM 940 C C . GLU A 1 121 ? -0.411 0.465 -8.972 1.00 95.12 121 GLU A C 1
ATOM 942 O O . GLU A 1 121 ? -1.354 0.654 -9.748 1.00 95.12 121 GLU A O 1
ATOM 947 N N . VAL A 1 122 ? 0.068 -0.767 -8.757 1.00 95.38 122 VAL A N 1
ATOM 948 C CA . VAL A 1 122 ? -0.505 -1.939 -9.443 1.00 95.38 122 VAL A CA 1
ATOM 949 C C . VAL A 1 122 ? -1.896 -2.277 -8.910 1.00 95.38 122 VAL A C 1
ATOM 951 O O . VAL A 1 122 ? -2.806 -2.544 -9.701 1.00 95.38 122 VAL A O 1
ATOM 954 N N . ILE A 1 123 ? -2.104 -2.181 -7.593 1.00 94.56 123 ILE A N 1
ATOM 955 C CA . ILE A 1 123 ? -3.412 -2.428 -6.983 1.00 94.56 123 ILE A CA 1
ATOM 956 C C . ILE A 1 123 ? -4.379 -1.295 -7.340 1.00 94.56 123 ILE A C 1
ATOM 958 O O . ILE A 1 123 ? -5.500 -1.559 -7.774 1.00 94.56 123 ILE A O 1
ATOM 962 N N . GLY A 1 124 ? -3.945 -0.037 -7.246 1.00 91.19 124 GLY A N 1
ATOM 963 C CA . GLY A 1 124 ? -4.744 1.138 -7.589 1.00 91.19 124 GLY A CA 1
ATOM 964 C C . GLY A 1 124 ? -5.143 1.184 -9.062 1.00 91.19 124 GLY A C 1
ATOM 965 O O . GLY A 1 124 ? -6.289 1.517 -9.382 1.00 91.19 124 GLY A O 1
ATOM 966 N N . GLY A 1 125 ? -4.250 0.760 -9.962 1.00 88.75 125 GLY A N 1
ATOM 967 C CA . GLY A 1 125 ? -4.568 0.549 -11.375 1.00 88.75 125 GLY A CA 1
ATOM 968 C C . GLY A 1 125 ? -5.676 -0.488 -11.569 1.00 88.75 125 GLY A C 1
ATOM 969 O O . GLY A 1 125 ? -6.615 -0.261 -12.340 1.00 88.75 125 GLY A O 1
ATOM 970 N N . GLY A 1 126 ? -5.621 -1.589 -10.815 1.00 86.75 126 GLY A N 1
ATOM 971 C CA . GLY A 1 126 ? -6.668 -2.606 -10.804 1.00 86.75 126 GLY A CA 1
ATOM 972 C C . GLY A 1 126 ? -7.993 -2.077 -10.265 1.00 86.75 126 GLY A C 1
ATOM 973 O O . GLY A 1 126 ? -9.034 -2.292 -10.883 1.00 86.75 126 GLY A O 1
ATOM 974 N N . CYS A 1 127 ? -7.974 -1.327 -9.165 1.00 85.31 127 CYS A N 1
ATOM 975 C CA . CYS A 1 127 ? -9.176 -0.750 -8.567 1.00 85.31 127 CYS A CA 1
ATOM 976 C C . CYS A 1 127 ? -9.830 0.276 -9.503 1.00 85.31 127 CYS A C 1
ATOM 978 O O . CYS A 1 127 ? -11.040 0.232 -9.719 1.00 85.31 127 CYS A O 1
ATOM 980 N N . THR A 1 128 ? -9.028 1.139 -10.133 1.00 79.62 128 THR A N 1
ATOM 981 C CA . THR A 1 128 ? -9.505 2.140 -11.100 1.00 79.62 128 THR A CA 1
ATOM 982 C C . THR A 1 128 ? -10.162 1.488 -12.314 1.00 79.62 128 THR A C 1
ATOM 984 O O . THR A 1 128 ? -11.198 1.965 -12.776 1.00 79.62 128 THR A O 1
ATOM 987 N N . HIS A 1 129 ? -9.616 0.371 -12.811 1.00 76.38 129 HIS A N 1
ATOM 988 C CA . HIS A 1 129 ? -10.233 -0.388 -13.906 1.00 76.38 129 HIS A CA 1
ATOM 989 C C . HIS A 1 129 ? -11.657 -0.852 -13.572 1.00 76.38 129 HIS A C 1
ATOM 991 O O . HIS A 1 129 ? -12.518 -0.963 -14.443 1.00 76.38 129 HIS A O 1
ATOM 997 N N . HIS A 1 130 ? -11.914 -1.095 -12.292 1.00 73.25 130 HIS A N 1
ATOM 998 C CA . HIS A 1 130 ? -13.172 -1.616 -11.790 1.00 73.25 130 HIS A CA 1
ATOM 999 C C . HIS A 1 130 ? -14.188 -0.541 -11.394 1.00 73.25 130 HIS A C 1
ATOM 1001 O O . HIS A 1 130 ? -15.307 -0.903 -11.003 1.00 73.25 130 HIS A O 1
ATOM 1007 N N . CYS A 1 131 ? -13.827 0.740 -11.511 1.00 72.50 131 CYS A N 1
ATOM 1008 C CA . CYS A 1 131 ? -14.703 1.866 -11.217 1.00 72.50 131 CYS A CA 1
ATOM 1009 C C . CYS A 1 131 ? -15.681 2.188 -12.356 1.00 72.50 131 CYS A C 1
ATOM 1011 O O . CYS A 1 131 ? -15.321 2.115 -13.535 1.00 72.50 131 CYS A O 1
ATOM 1013 N N . PRO A 1 132 ? -16.903 2.646 -12.024 1.00 71.94 132 PRO A N 1
ATOM 1014 C CA . PRO A 1 132 ? -17.806 3.257 -12.993 1.00 71.94 132 PRO A CA 1
ATOM 1015 C C . PRO A 1 132 ? -17.182 4.474 -13.694 1.00 71.94 132 PRO A C 1
ATOM 1017 O O . PRO A 1 132 ? -16.319 5.169 -13.147 1.00 71.94 132 PRO A O 1
ATOM 1020 N N . ARG A 1 133 ? -17.663 4.784 -14.906 1.00 69.56 133 ARG A N 1
ATOM 1021 C CA . ARG A 1 133 ? -17.258 6.000 -15.632 1.00 69.56 133 ARG A CA 1
ATOM 1022 C C . ARG A 1 133 ? -17.516 7.244 -14.775 1.00 69.56 133 ARG A C 1
ATOM 1024 O O . ARG A 1 133 ? -18.558 7.362 -14.145 1.00 69.56 133 ARG A O 1
ATOM 1031 N N . GLY A 1 134 ? -16.564 8.177 -14.782 1.00 69.06 134 GLY A N 1
ATOM 1032 C CA . GLY A 1 134 ? -16.641 9.417 -13.998 1.00 69.06 134 GLY A CA 1
ATOM 1033 C C . GLY A 1 134 ? -16.115 9.301 -12.563 1.00 69.06 134 GLY A C 1
ATOM 1034 O O . GLY A 1 134 ? -15.893 10.329 -11.929 1.00 69.06 134 GLY A O 1
ATOM 1035 N N . MET A 1 135 ? -15.822 8.092 -12.077 1.00 78.56 135 MET A N 1
ATOM 1036 C CA . MET A 1 135 ? -15.172 7.884 -10.781 1.00 78.56 135 MET A CA 1
ATOM 1037 C C . MET A 1 135 ? -13.661 7.660 -10.926 1.00 78.56 135 MET A C 1
ATOM 1039 O O . MET A 1 135 ? -13.148 7.336 -12.000 1.00 78.56 135 MET A O 1
ATOM 1043 N N . THR A 1 136 ? -12.944 7.876 -9.831 1.00 80.31 136 THR A N 1
ATOM 1044 C CA . THR A 1 136 ? -11.533 7.535 -9.626 1.00 80.31 136 THR A CA 1
ATOM 1045 C C . THR A 1 136 ? -11.387 6.850 -8.275 1.00 80.31 136 THR A C 1
ATOM 1047 O O . THR A 1 136 ? -12.286 6.952 -7.441 1.00 80.31 136 THR A O 1
ATOM 1050 N N . THR A 1 137 ? -10.264 6.187 -8.026 1.00 86.25 137 THR A N 1
ATOM 1051 C CA . THR A 1 137 ? -9.972 5.619 -6.708 1.00 86.25 137 THR A CA 1
ATOM 1052 C C . THR A 1 137 ? -8.882 6.376 -5.977 1.00 86.25 137 THR A C 1
ATOM 1054 O O . THR A 1 137 ? -7.989 6.924 -6.616 1.00 86.25 137 THR A O 1
ATOM 1057 N N . MET A 1 138 ? -8.937 6.347 -4.647 1.00 88.06 138 MET A N 1
ATOM 1058 C CA . MET A 1 138 ? -7.844 6.754 -3.764 1.00 88.06 138 MET A CA 1
ATOM 1059 C C . MET A 1 138 ? -7.571 5.678 -2.725 1.00 88.06 138 MET A C 1
ATOM 1061 O O . MET A 1 138 ? -8.510 5.052 -2.228 1.00 88.06 138 MET A O 1
ATOM 1065 N N . THR A 1 139 ? -6.304 5.487 -2.382 1.00 92.62 139 THR A N 1
ATOM 1066 C CA . THR A 1 139 ? -5.885 4.543 -1.347 1.00 92.62 139 THR A CA 1
ATOM 1067 C C . THR A 1 139 ? -6.355 5.042 0.018 1.00 92.62 139 THR A C 1
ATOM 1069 O O . THR A 1 139 ? -6.025 6.151 0.432 1.00 92.62 139 THR A O 1
ATOM 1072 N N . ALA A 1 140 ? -7.145 4.234 0.722 1.00 90.19 140 ALA A N 1
ATOM 1073 C CA . ALA A 1 140 ? -7.567 4.510 2.097 1.00 90.19 140 ALA A CA 1
ATOM 1074 C C . ALA A 1 140 ? -6.765 3.702 3.117 1.00 90.19 140 ALA A C 1
ATOM 1076 O O . ALA A 1 140 ? -6.513 4.164 4.227 1.00 90.19 140 ALA A O 1
ATOM 1077 N N . TYR A 1 141 ? -6.362 2.492 2.741 1.00 91.44 141 TYR A N 1
ATOM 1078 C CA . TYR A 1 141 ? -5.532 1.626 3.562 1.00 91.44 141 TYR A CA 1
ATOM 1079 C C . TYR A 1 141 ? -4.644 0.781 2.663 1.00 91.44 141 TYR A C 1
ATOM 1081 O O . TYR A 1 141 ? -5.096 0.309 1.622 1.00 91.44 141 TYR A O 1
ATOM 1089 N N . MET A 1 142 ? -3.410 0.559 3.101 1.00 94.00 142 MET A N 1
ATOM 1090 C CA . MET A 1 142 ? -2.500 -0.391 2.485 1.00 94.00 142 MET A CA 1
ATOM 1091 C C . MET A 1 142 ? -1.655 -1.056 3.569 1.00 94.00 142 MET A C 1
ATOM 1093 O O . MET A 1 142 ? -1.056 -0.382 4.410 1.00 94.00 142 MET A O 1
ATOM 1097 N N . LYS A 1 143 ? -1.599 -2.382 3.527 1.00 95.75 143 LYS A N 1
ATOM 1098 C CA . LYS A 1 143 ? -0.674 -3.224 4.277 1.00 95.75 143 LYS A CA 1
ATOM 1099 C C . LYS A 1 143 ? 0.314 -3.830 3.300 1.00 95.75 143 LYS A C 1
ATOM 1101 O O . LYS A 1 143 ? -0.083 -4.276 2.228 1.00 95.75 143 LYS A O 1
ATOM 1106 N N . VAL A 1 144 ? 1.585 -3.847 3.686 1.00 97.56 144 VAL A N 1
ATOM 1107 C CA . VAL A 1 144 ? 2.657 -4.446 2.892 1.00 97.56 144 VAL A CA 1
ATOM 1108 C C . VAL A 1 144 ? 3.421 -5.434 3.757 1.00 97.56 144 VAL A C 1
ATOM 1110 O O . VAL A 1 144 ? 3.993 -5.047 4.777 1.00 97.56 144 VAL A O 1
ATOM 1113 N N . ASP A 1 145 ? 3.463 -6.685 3.315 1.00 96.19 145 ASP A N 1
ATOM 1114 C CA . ASP A 1 145 ? 4.264 -7.744 3.916 1.00 96.19 145 ASP A CA 1
ATOM 1115 C C . ASP A 1 145 ? 5.525 -7.955 3.063 1.00 96.19 145 ASP A C 1
ATOM 1117 O O . ASP A 1 145 ? 5.480 -8.485 1.951 1.00 96.19 145 ASP A O 1
ATOM 1121 N N . TYR A 1 146 ? 6.679 -7.519 3.576 1.00 97.62 146 TYR A N 1
ATOM 1122 C CA . TYR A 1 146 ? 7.974 -7.679 2.907 1.00 97.62 146 TYR A CA 1
ATOM 1123 C C . TYR A 1 146 ? 8.518 -9.085 3.163 1.00 97.62 146 TYR A C 1
ATOM 1125 O O . TYR A 1 146 ? 8.848 -9.437 4.296 1.00 97.62 146 TYR A O 1
ATOM 1133 N N . ARG A 1 147 ? 8.622 -9.894 2.108 1.00 94.75 147 ARG A N 1
ATOM 1134 C CA . ARG A 1 147 ? 9.051 -11.297 2.194 1.00 94.75 147 ARG A CA 1
ATOM 1135 C C . ARG A 1 147 ? 10.553 -11.449 1.987 1.00 94.75 147 ARG A C 1
ATOM 1137 O O . ARG A 1 147 ? 11.204 -12.188 2.722 1.00 94.75 147 ARG A O 1
ATOM 1144 N N . LYS A 1 148 ? 11.105 -10.765 0.980 1.00 96.06 148 LYS A N 1
ATOM 1145 C CA . LYS A 1 148 ? 12.522 -10.829 0.593 1.00 96.06 148 LYS A CA 1
ATOM 1146 C C . LYS A 1 148 ? 13.019 -9.449 0.148 1.00 96.06 148 LYS A C 1
ATOM 1148 O O . LYS A 1 148 ? 12.232 -8.665 -0.382 1.00 96.06 148 LYS A O 1
ATOM 1153 N N . PRO A 1 149 ? 14.315 -9.134 0.335 1.00 95.12 149 PRO A N 1
ATOM 1154 C CA . PRO A 1 149 ? 14.880 -7.892 -0.173 1.00 95.12 149 PRO A CA 1
ATOM 1155 C C . PRO A 1 149 ? 14.807 -7.857 -1.704 1.00 95.12 149 PRO A C 1
ATOM 1157 O O . PRO A 1 149 ? 15.163 -8.822 -2.379 1.00 95.12 149 PRO A O 1
ATOM 1160 N N . MET A 1 150 ? 14.368 -6.725 -2.249 1.00 96.94 150 MET A N 1
ATOM 1161 C CA . MET A 1 150 ? 14.368 -6.479 -3.687 1.00 96.94 150 MET A CA 1
ATOM 1162 C C . MET A 1 150 ? 15.720 -5.894 -4.088 1.00 96.94 150 MET A C 1
ATOM 1164 O O . MET A 1 150 ? 15.966 -4.699 -3.918 1.00 96.94 150 MET A O 1
ATOM 1168 N N . MET A 1 151 ? 16.606 -6.754 -4.587 1.00 96.56 151 MET A N 1
ATOM 1169 C CA . MET A 1 151 ? 17.930 -6.341 -5.050 1.00 96.56 151 MET A CA 1
ATOM 1170 C C . MET A 1 151 ? 17.819 -5.429 -6.273 1.00 96.56 151 MET A C 1
ATOM 1172 O O . MET A 1 151 ? 16.911 -5.593 -7.080 1.00 96.56 151 MET A O 1
ATOM 1176 N N . THR A 1 152 ? 18.745 -4.494 -6.437 1.00 97.06 152 THR A N 1
ATOM 1177 C CA . THR A 1 152 ? 18.827 -3.587 -7.589 1.00 97.06 152 THR A CA 1
ATOM 1178 C C . THR A 1 152 ? 20.252 -3.571 -8.153 1.00 97.06 152 THR A C 1
ATOM 1180 O O . THR A 1 152 ? 21.207 -3.748 -7.393 1.00 97.06 152 THR A O 1
ATOM 1183 N N . PRO A 1 153 ? 20.427 -3.359 -9.471 1.00 97.00 153 PRO A N 1
ATOM 1184 C CA . PRO A 1 153 ? 19.389 -3.300 -10.505 1.00 97.00 153 PRO A CA 1
ATOM 1185 C C . PRO A 1 153 ? 18.708 -4.664 -10.727 1.00 97.00 153 PRO A C 1
ATOM 1187 O O . PRO A 1 153 ? 19.344 -5.705 -10.597 1.00 97.00 153 PRO A O 1
ATOM 1190 N N . THR A 1 154 ? 17.421 -4.672 -11.086 1.00 96.31 154 THR A N 1
ATOM 1191 C CA . THR A 1 154 ? 16.673 -5.925 -11.306 1.00 96.31 154 THR A CA 1
ATOM 1192 C C . THR A 1 154 ? 15.478 -5.756 -12.247 1.00 96.31 154 THR A C 1
ATOM 1194 O O . THR A 1 154 ? 15.096 -4.637 -12.593 1.00 96.31 154 THR A O 1
ATOM 1197 N N . LEU A 1 155 ? 14.883 -6.881 -12.635 1.00 97.62 155 LEU A N 1
ATOM 1198 C CA . LEU A 1 155 ? 13.595 -6.984 -13.311 1.00 97.62 155 LEU A CA 1
ATOM 1199 C C . LEU A 1 155 ? 12.588 -7.628 -12.357 1.00 97.62 155 LEU A C 1
ATOM 1201 O O . LEU A 1 155 ? 12.886 -8.661 -11.760 1.00 97.62 155 LEU A O 1
ATOM 1205 N N . VAL A 1 156 ? 11.408 -7.025 -12.229 1.00 97.88 156 VAL A N 1
ATOM 1206 C CA . VAL A 1 156 ? 10.331 -7.528 -11.364 1.00 97.88 156 VAL A CA 1
ATOM 1207 C C . VAL A 1 156 ? 8.995 -7.511 -12.085 1.00 97.88 156 VAL A C 1
ATOM 1209 O O . VAL A 1 156 ? 8.765 -6.689 -12.978 1.00 97.88 156 VAL A O 1
ATOM 1212 N N . LEU A 1 157 ? 8.108 -8.404 -11.661 1.00 98.12 157 LEU A N 1
ATOM 1213 C CA . LEU A 1 157 ? 6.716 -8.426 -12.079 1.00 98.12 157 LEU A CA 1
ATOM 1214 C C . LEU A 1 157 ? 5.841 -8.070 -10.879 1.00 98.12 157 LEU A C 1
ATOM 1216 O O . LEU A 1 157 ? 5.836 -8.771 -9.872 1.00 98.12 157 LEU A O 1
ATOM 1220 N N . ALA A 1 158 ? 5.116 -6.961 -10.972 1.00 98.06 158 ALA A N 1
ATOM 1221 C CA . ALA A 1 158 ? 4.074 -6.625 -10.016 1.00 98.06 158 ALA A CA 1
ATOM 1222 C C . ALA A 1 158 ? 2.731 -7.100 -10.575 1.00 98.06 158 ALA A C 1
ATOM 1224 O O . ALA A 1 158 ? 2.392 -6.786 -11.718 1.00 98.06 158 ALA A O 1
ATOM 1225 N N . ARG A 1 159 ? 1.966 -7.854 -9.788 1.00 95.38 159 ARG A N 1
ATOM 1226 C CA . ARG A 1 159 ? 0.641 -8.358 -10.165 1.00 95.38 159 ARG A CA 1
ATOM 1227 C C . ARG A 1 159 ? -0.411 -7.876 -9.191 1.00 95.38 159 ARG A C 1
ATOM 1229 O O . ARG A 1 159 ? -0.109 -7.728 -8.010 1.00 95.38 159 ARG A O 1
ATOM 1236 N N . ALA A 1 160 ? -1.634 -7.662 -9.665 1.00 93.88 160 ALA A N 1
ATOM 1237 C CA . ALA A 1 160 ? -2.766 -7.347 -8.799 1.00 93.88 160 ALA A CA 1
ATOM 1238 C C . ALA A 1 160 ? -4.090 -7.905 -9.312 1.00 93.88 160 ALA A C 1
ATOM 1240 O O . ALA A 1 160 ? -4.314 -8.011 -10.518 1.00 93.88 160 ALA A O 1
ATOM 1241 N N . TRP A 1 161 ? -4.989 -8.193 -8.377 1.00 90.88 161 TRP A N 1
ATOM 1242 C CA . TRP A 1 161 ? -6.361 -8.627 -8.630 1.00 90.88 161 TRP A CA 1
ATOM 1243 C C . TRP A 1 161 ? -7.302 -8.038 -7.572 1.00 90.88 161 TRP A C 1
ATOM 1245 O O . TRP A 1 161 ? -6.879 -7.678 -6.469 1.00 90.88 161 TRP A O 1
ATOM 1255 N N . ILE A 1 162 ? -8.587 -7.919 -7.910 1.00 87.19 162 ILE A N 1
ATOM 1256 C CA . ILE A 1 162 ? -9.611 -7.380 -7.010 1.00 87.19 162 ILE A CA 1
ATOM 1257 C C . ILE A 1 162 ? -10.304 -8.543 -6.316 1.00 87.19 162 ILE A C 1
ATOM 1259 O O . ILE A 1 162 ? -10.780 -9.470 -6.962 1.00 87.19 162 ILE A O 1
ATOM 1263 N N . GLU A 1 163 ? -10.327 -8.514 -4.988 1.00 75.50 163 GLU A N 1
ATOM 1264 C CA . GLU A 1 163 ? -10.907 -9.601 -4.196 1.00 75.50 163 GLU A CA 1
ATOM 1265 C C . GLU A 1 163 ? -12.353 -9.341 -3.824 1.00 75.50 163 GLU A C 1
ATOM 1267 O O . GLU A 1 163 ? -13.152 -10.272 -3.803 1.00 75.50 163 GLU A O 1
ATOM 1272 N N . ASP A 1 164 ? -12.693 -8.085 -3.544 1.00 69.38 164 ASP A N 1
ATOM 1273 C CA . ASP A 1 164 ? -14.047 -7.727 -3.170 1.00 69.38 164 ASP A CA 1
ATOM 1274 C C . ASP A 1 164 ? -14.414 -6.330 -3.669 1.00 69.38 164 ASP A C 1
ATOM 1276 O O . ASP A 1 164 ? -13.649 -5.363 -3.575 1.00 69.38 164 ASP A O 1
ATOM 1280 N N . LYS A 1 165 ? -15.640 -6.243 -4.173 1.00 64.88 165 LYS A N 1
ATOM 1281 C CA . LYS A 1 165 ? -16.375 -4.998 -4.329 1.00 64.88 165 LYS A CA 1
ATOM 1282 C C . LYS A 1 165 ? -17.496 -5.030 -3.299 1.00 64.88 165 LYS A C 1
ATOM 1284 O O . LYS A 1 165 ? -18.636 -5.351 -3.631 1.00 64.88 165 LYS A O 1
ATOM 1289 N N . SER A 1 166 ? -17.168 -4.696 -2.055 1.00 57.50 166 SER A N 1
ATOM 1290 C CA . SER A 1 166 ? -18.187 -4.439 -1.035 1.00 57.50 166 SER A CA 1
ATOM 1291 C C . SER A 1 166 ? -19.168 -3.378 -1.554 1.00 57.50 166 SER A C 1
ATOM 1293 O O . SER A 1 166 ? -18.752 -2.473 -2.289 1.00 57.50 166 SER A O 1
ATOM 1295 N N . ALA A 1 167 ? -20.452 -3.478 -1.201 1.00 53.88 167 ALA A N 1
ATOM 1296 C CA . ALA A 1 167 ? -21.459 -2.533 -1.673 1.00 53.88 167 ALA A CA 1
ATOM 1297 C C . ALA A 1 167 ? -21.069 -1.083 -1.302 1.00 53.88 167 ALA A C 1
ATOM 1299 O O . ALA A 1 167 ? -20.473 -0.809 -0.259 1.00 53.88 167 ALA A O 1
ATOM 1300 N N . GLY A 1 168 ? -21.321 -0.141 -2.216 1.00 71.56 168 GLY A N 1
ATOM 1301 C CA . GLY A 1 168 ? -20.979 1.273 -2.038 1.00 71.56 168 GLY A CA 1
ATOM 1302 C C . GLY A 1 168 ? -19.652 1.693 -2.686 1.00 71.56 168 GLY A C 1
ATOM 1303 O O . GLY A 1 168 ? -19.408 1.428 -3.859 1.00 71.56 168 GLY A O 1
ATOM 1304 N N . ARG A 1 169 ? -18.816 2.448 -1.953 1.00 81.50 169 ARG A N 1
ATOM 1305 C CA . ARG A 1 169 ? -17.619 3.148 -2.484 1.00 81.50 169 ARG A CA 1
ATOM 1306 C C . ARG A 1 169 ? -16.294 2.409 -2.271 1.00 81.50 169 ARG A C 1
ATOM 1308 O O . ARG A 1 169 ? -15.248 3.008 -2.476 1.00 81.50 169 ARG A O 1
ATOM 1315 N N . LYS A 1 170 ? -16.296 1.162 -1.818 1.00 84.75 170 LYS A N 1
ATOM 1316 C CA . LYS A 1 170 ? -15.092 0.455 -1.352 1.00 84.75 170 LYS A CA 1
ATOM 1317 C C . LYS A 1 170 ? -14.671 -0.623 -2.357 1.00 84.75 170 LYS A C 1
ATOM 1319 O O . LYS A 1 170 ? -15.512 -1.374 -2.841 1.00 84.75 170 LYS A O 1
ATOM 1324 N N . ILE A 1 171 ? -13.375 -0.699 -2.659 1.00 86.19 171 ILE A N 1
ATOM 1325 C CA . ILE A 1 171 ? -12.777 -1.741 -3.503 1.00 86.19 171 ILE A CA 1
ATOM 1326 C C . ILE A 1 171 ? -11.558 -2.308 -2.781 1.00 86.19 171 ILE A C 1
ATOM 1328 O O . ILE A 1 171 ? -10.643 -1.560 -2.438 1.00 86.19 171 ILE A O 1
ATOM 1332 N N . PHE A 1 172 ? -11.538 -3.621 -2.570 1.00 88.00 172 PHE A N 1
ATOM 1333 C CA . PHE A 1 172 ? -10.407 -4.322 -1.975 1.00 88.00 172 PHE A CA 1
ATOM 1334 C C . PHE A 1 172 ? -9.581 -5.009 -3.051 1.00 88.00 172 PHE A C 1
ATOM 1336 O O . PHE A 1 172 ? -10.103 -5.787 -3.852 1.00 88.00 172 PHE A O 1
ATOM 1343 N N . GLY A 1 173 ? -8.281 -4.744 -3.044 1.00 90.44 173 GLY A N 1
ATOM 1344 C CA . GLY A 1 173 ? -7.338 -5.359 -3.962 1.00 90.44 173 GLY A CA 1
ATOM 1345 C C . GLY A 1 173 ? -6.188 -6.023 -3.225 1.00 90.44 173 GLY A C 1
ATOM 1346 O O . GLY A 1 173 ? -5.785 -5.593 -2.140 1.00 90.44 173 GLY A O 1
ATOM 1347 N N . ARG A 1 174 ? -5.640 -7.061 -3.852 1.00 92.81 174 ARG A N 1
ATOM 1348 C CA . ARG A 1 174 ? -4.353 -7.636 -3.477 1.00 92.81 174 ARG A CA 1
ATOM 1349 C C . ARG A 1 174 ? -3.357 -7.461 -4.595 1.00 92.81 174 ARG A C 1
ATOM 1351 O O . ARG A 1 174 ? -3.724 -7.431 -5.769 1.00 92.81 174 ARG A O 1
ATOM 1358 N N . GLY A 1 175 ? -2.094 -7.389 -4.211 1.00 95.75 175 GLY A N 1
ATOM 1359 C CA . GLY A 1 175 ? -0.992 -7.388 -5.146 1.00 95.75 175 GLY A CA 1
ATOM 1360 C C . GLY A 1 175 ? 0.216 -8.126 -4.611 1.00 95.75 175 GLY A C 1
ATOM 1361 O O . GLY A 1 175 ? 0.371 -8.328 -3.409 1.00 95.75 175 GLY A O 1
ATOM 1362 N N . VAL A 1 176 ? 1.076 -8.537 -5.528 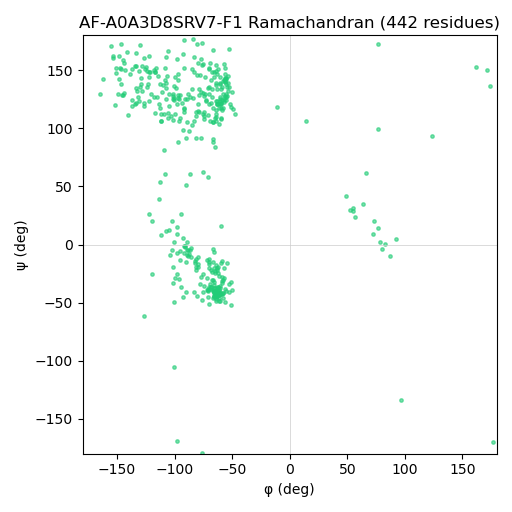1.00 97.81 176 VAL A N 1
ATOM 1363 C CA . VAL A 1 176 ? 2.356 -9.169 -5.225 1.00 97.81 176 VAL A CA 1
ATOM 1364 C C . VAL A 1 176 ? 3.426 -8.591 -6.129 1.00 97.81 176 VAL A C 1
ATOM 1366 O O . VAL A 1 176 ? 3.137 -8.181 -7.251 1.00 97.81 176 VAL A O 1
ATOM 1369 N N . ILE A 1 177 ? 4.665 -8.575 -5.652 1.00 98.50 177 ILE A N 1
ATOM 1370 C CA . ILE A 1 177 ? 5.836 -8.312 -6.484 1.00 98.50 177 ILE A CA 1
ATOM 1371 C C . ILE A 1 177 ? 6.721 -9.545 -6.443 1.00 98.50 177 ILE A C 1
ATOM 1373 O O . ILE A 1 177 ? 7.078 -10.006 -5.359 1.00 98.50 177 ILE A O 1
ATOM 1377 N N . GLU A 1 178 ? 7.087 -10.056 -7.611 1.00 97.00 178 GLU A N 1
ATOM 1378 C CA . GLU A 1 178 ? 7.906 -11.254 -7.766 1.00 97.00 178 GLU A CA 1
ATOM 1379 C C . GLU A 1 178 ? 9.148 -11.009 -8.626 1.00 97.00 178 GLU A C 1
ATOM 1381 O O . GLU A 1 178 ? 9.186 -10.107 -9.472 1.00 97.00 178 GLU A O 1
ATOM 1386 N N . ASP A 1 179 ? 10.188 -11.801 -8.366 1.00 94.75 179 ASP A N 1
ATOM 1387 C CA . ASP A 1 179 ? 11.393 -11.847 -9.190 1.00 94.75 179 ASP A CA 1
ATOM 1388 C C . ASP A 1 179 ? 11.229 -12.787 -10.397 1.00 94.75 179 ASP A C 1
ATOM 1390 O O . ASP A 1 179 ? 10.226 -13.484 -10.561 1.00 94.75 179 ASP A O 1
ATOM 1394 N N . GLY A 1 180 ? 12.254 -12.836 -11.248 1.00 88.69 180 GLY A N 1
ATOM 1395 C CA . GLY A 1 180 ? 12.273 -13.701 -12.428 1.00 88.69 180 GLY A CA 1
ATOM 1396 C C . GLY A 1 180 ? 12.291 -15.206 -12.149 1.00 88.69 180 GLY A C 1
ATOM 1397 O O . GLY A 1 180 ? 12.210 -15.998 -13.085 1.00 88.69 180 GLY A O 1
ATOM 1398 N N . GLN A 1 181 ? 12.422 -15.614 -10.886 1.00 88.12 181 GLN A N 1
ATOM 1399 C CA . GLN A 1 181 ? 12.352 -17.003 -10.444 1.00 88.12 181 GLN A CA 1
ATOM 1400 C C . GLN A 1 181 ? 10.982 -17.338 -9.829 1.00 88.12 181 GLN A C 1
ATOM 1402 O O . GLN A 1 181 ? 10.780 -18.467 -9.381 1.00 88.12 181 GLN A O 1
ATOM 1407 N N . GLY A 1 182 ? 10.046 -16.383 -9.804 1.00 85.75 182 GLY A N 1
ATOM 1408 C CA . GLY A 1 182 ? 8.725 -16.541 -9.198 1.00 85.75 182 GLY A CA 1
ATOM 1409 C C . GLY A 1 182 ? 8.737 -16.456 -7.670 1.00 85.75 182 GLY A C 1
ATOM 1410 O O . GLY A 1 182 ? 7.758 -16.835 -7.028 1.00 85.75 182 GLY A O 1
ATOM 1411 N N . ASN A 1 183 ? 9.825 -15.981 -7.052 1.00 93.00 183 ASN A N 1
ATOM 1412 C CA . ASN A 1 183 ? 9.808 -15.714 -5.621 1.00 93.00 183 ASN A CA 1
ATOM 1413 C C . ASN A 1 183 ? 9.028 -14.436 -5.346 1.00 93.00 183 ASN A C 1
ATOM 1415 O O . ASN A 1 183 ? 9.352 -13.376 -5.879 1.00 93.00 183 ASN A O 1
ATOM 1419 N N . ILE A 1 184 ? 8.092 -14.510 -4.406 1.00 96.69 184 ILE A N 1
ATOM 1420 C CA . ILE A 1 184 ? 7.421 -13.324 -3.884 1.00 96.69 184 ILE A CA 1
ATOM 1421 C C . ILE A 1 184 ? 8.409 -12.510 -3.038 1.00 96.69 184 ILE A C 1
ATOM 1423 O O . ILE A 1 184 ? 8.973 -13.005 -2.057 1.00 96.69 184 ILE A O 1
ATOM 1427 N N . LEU A 1 185 ? 8.622 -11.257 -3.435 1.00 97.00 185 LEU A N 1
ATOM 1428 C CA . LEU A 1 185 ? 9.455 -10.273 -2.747 1.00 97.00 185 LEU A CA 1
ATOM 1429 C C . LEU A 1 185 ? 8.633 -9.464 -1.741 1.00 97.00 185 LEU A C 1
ATOM 1431 O O . LEU A 1 185 ? 9.087 -9.221 -0.623 1.00 97.00 185 LEU A O 1
ATOM 1435 N N . ALA A 1 186 ? 7.411 -9.087 -2.118 1.00 98.12 186 ALA A N 1
ATOM 1436 C CA . ALA A 1 186 ? 6.469 -8.386 -1.255 1.00 98.12 186 ALA A CA 1
ATOM 1437 C C . ALA A 1 186 ? 5.020 -8.699 -1.641 1.00 98.12 186 ALA A C 1
ATOM 1439 O O . ALA A 1 186 ? 4.722 -8.968 -2.806 1.00 98.12 186 ALA A O 1
ATOM 1440 N N . GLU A 1 187 ? 4.129 -8.622 -0.660 1.00 97.25 187 GLU A N 1
ATOM 1441 C CA . GLU A 1 187 ? 2.682 -8.781 -0.815 1.00 97.25 187 GLU A CA 1
ATOM 1442 C C . GLU A 1 187 ? 1.983 -7.525 -0.300 1.00 97.25 187 GLU A C 1
ATOM 1444 O O . GLU A 1 187 ? 2.440 -6.906 0.661 1.00 97.25 187 GLU A O 1
ATOM 1449 N N . GLY A 1 188 ? 0.889 -7.141 -0.947 1.00 94.75 188 GLY A N 1
ATOM 1450 C CA . GLY A 1 188 ? 0.099 -5.969 -0.605 1.00 94.75 188 GLY A CA 1
ATOM 1451 C C . GLY A 1 188 ? -1.380 -6.304 -0.483 1.00 94.75 188 GLY A C 1
ATOM 1452 O O . GLY A 1 188 ? -1.942 -6.977 -1.347 1.00 94.75 188 GLY A O 1
ATOM 1453 N N . GLU A 1 189 ? -2.013 -5.785 0.562 1.00 92.56 189 GLU A N 1
ATOM 1454 C CA . GLU A 1 189 ? -3.465 -5.788 0.749 1.00 92.56 189 GLU A CA 1
ATOM 1455 C C . GLU A 1 189 ? -3.916 -4.336 0.900 1.00 92.56 189 GLU A C 1
ATOM 1457 O O . GLU A 1 189 ? -3.406 -3.614 1.760 1.00 92.56 189 GLU A O 1
ATOM 1462 N N . ALA A 1 190 ? -4.840 -3.877 0.056 1.00 92.56 190 ALA A N 1
ATOM 1463 C CA . ALA A 1 190 ? -5.236 -2.475 0.047 1.00 92.56 190 ALA A CA 1
ATOM 1464 C C . ALA A 1 190 ? -6.744 -2.277 -0.115 1.00 92.56 190 ALA A C 1
ATOM 1466 O O . ALA A 1 190 ? -7.431 -3.018 -0.820 1.00 92.56 190 ALA A O 1
ATOM 1467 N N . LEU A 1 191 ? -7.240 -1.220 0.527 1.00 91.06 191 LEU A N 1
ATOM 1468 C CA . LEU A 1 191 ? -8.582 -0.687 0.348 1.00 91.06 191 LEU A CA 1
ATOM 1469 C C . LEU A 1 191 ? -8.489 0.624 -0.422 1.00 91.06 191 LEU A C 1
ATOM 1471 O O . LEU A 1 191 ? -7.855 1.581 0.031 1.00 91.06 191 LEU A O 1
ATOM 1475 N N . PHE A 1 192 ? -9.221 0.689 -1.522 1.00 90.56 192 PHE A N 1
ATOM 1476 C CA . PHE A 1 192 ? -9.423 1.887 -2.313 1.00 90.56 192 PHE A CA 1
ATOM 1477 C C . PHE A 1 192 ? -10.853 2.405 -2.158 1.00 90.56 192 PHE A C 1
ATOM 1479 O O . PHE A 1 192 ? -11.814 1.634 -2.114 1.00 90.56 192 PHE A O 1
ATOM 1486 N N . LEU A 1 193 ? -10.999 3.727 -2.095 1.00 89.00 193 LEU A N 1
ATOM 1487 C CA . LEU A 1 193 ? -12.288 4.410 -2.076 1.00 89.00 193 LEU A CA 1
ATOM 1488 C C . LEU A 1 193 ? -12.577 5.044 -3.432 1.00 89.00 193 LEU A C 1
ATOM 1490 O O . LEU A 1 193 ? -11.759 5.795 -3.958 1.00 89.00 193 LEU A O 1
ATOM 1494 N N . MET A 1 194 ? -13.762 4.774 -3.970 1.00 85.69 194 MET A N 1
ATOM 1495 C CA . MET A 1 194 ? -14.296 5.411 -5.164 1.00 85.69 194 MET A CA 1
ATOM 1496 C C . MET A 1 194 ? -14.744 6.836 -4.847 1.00 85.69 194 MET A C 1
ATOM 1498 O O . MET A 1 194 ? -15.530 7.083 -3.927 1.00 85.69 194 MET A O 1
ATOM 1502 N N . ILE A 1 195 ? -14.258 7.777 -5.645 1.00 81.69 195 ILE A N 1
ATOM 1503 C CA . ILE A 1 195 ? -14.535 9.203 -5.536 1.00 81.69 195 ILE A CA 1
ATOM 1504 C C . ILE A 1 195 ? -14.976 9.713 -6.906 1.00 81.69 195 ILE A C 1
ATOM 1506 O O . ILE A 1 195 ? -14.402 9.362 -7.935 1.00 81.69 195 ILE A O 1
ATOM 1510 N N . ASP A 1 196 ? -15.998 10.562 -6.922 1.00 77.44 196 ASP A N 1
ATOM 1511 C CA . ASP A 1 196 ? -16.426 11.270 -8.125 1.00 77.44 196 ASP A CA 1
ATOM 1512 C C . ASP A 1 196 ? -15.352 12.284 -8.560 1.00 77.44 196 ASP A C 1
ATOM 1514 O O . ASP A 1 196 ? -14.934 13.134 -7.767 1.00 77.44 196 ASP A O 1
ATOM 1518 N N . LYS A 1 197 ? -14.917 12.219 -9.826 1.00 70.38 197 LYS A N 1
ATOM 1519 C CA . LYS A 1 197 ? -13.891 13.117 -10.379 1.00 70.38 197 LYS A CA 1
ATOM 1520 C C . LYS A 1 197 ? -14.287 14.596 -10.298 1.00 70.38 197 LYS A C 1
ATOM 1522 O O . LYS A 1 197 ? -13.409 15.447 -10.180 1.00 70.38 197 LYS A O 1
ATOM 1527 N N . THR A 1 198 ? -15.579 14.925 -10.309 1.00 66.12 198 THR A N 1
ATOM 1528 C CA . THR A 1 198 ? -16.068 16.314 -10.211 1.00 66.12 198 THR A CA 1
ATOM 1529 C C . THR A 1 198 ? -15.772 16.951 -8.851 1.00 66.12 198 THR A C 1
ATOM 1531 O O . THR A 1 198 ? -15.488 18.147 -8.772 1.00 66.12 198 THR A O 1
ATOM 1534 N N . LYS A 1 199 ? -15.727 16.148 -7.780 1.00 62.06 199 LYS A N 1
ATOM 1535 C CA . LYS A 1 199 ? -15.385 16.614 -6.427 1.00 62.06 199 LYS A CA 1
ATOM 1536 C C . LYS A 1 199 ? -13.901 16.965 -6.271 1.00 62.06 199 LYS A C 1
ATOM 1538 O O . LYS A 1 199 ? -13.536 17.625 -5.303 1.00 62.06 199 LYS A O 1
ATOM 1543 N N . PHE A 1 200 ? -13.057 16.577 -7.230 1.00 53.22 200 PHE A N 1
ATOM 1544 C CA . PHE A 1 200 ? -11.629 16.898 -7.246 1.00 53.22 200 PHE A CA 1
ATOM 1545 C C . PHE A 1 200 ? -11.353 18.349 -7.690 1.00 53.22 200 PHE A C 1
ATOM 1547 O O . PHE A 1 200 ? -10.376 18.951 -7.256 1.00 53.22 200 PHE A O 1
ATOM 1554 N N . GLY A 1 201 ? -12.231 18.940 -8.513 1.00 43.50 201 GLY A N 1
ATOM 1555 C CA . GLY A 1 201 ? -12.039 20.279 -9.092 1.00 43.50 201 GLY A CA 1
ATOM 1556 C C . GLY A 1 201 ? -12.594 21.453 -8.273 1.00 43.50 201 GLY A C 1
ATOM 1557 O O . GLY A 1 201 ? -12.228 22.595 -8.533 1.00 43.50 201 GLY A O 1
ATOM 1558 N N . GLN A 1 202 ? -13.459 21.216 -7.281 1.00 35.59 202 GLN A N 1
ATOM 1559 C CA . GLN A 1 202 ? -14.156 22.303 -6.569 1.00 35.59 202 GLN A CA 1
ATOM 1560 C C . GLN A 1 202 ? -13.423 22.865 -5.337 1.00 35.59 202 GLN A C 1
ATOM 1562 O O . GLN A 1 202 ? -13.867 23.861 -4.772 1.00 35.59 202 GLN A O 1
ATOM 1567 N N . ARG A 1 203 ? -12.283 22.295 -4.922 1.00 37.16 203 ARG A N 1
ATOM 1568 C CA . ARG A 1 203 ? -11.547 22.759 -3.725 1.00 37.16 203 ARG A CA 1
ATOM 1569 C C . ARG A 1 203 ? -10.504 23.864 -3.972 1.00 37.16 203 ARG A C 1
ATOM 1571 O O . ARG A 1 203 ? -9.885 24.314 -3.016 1.00 37.16 203 ARG A O 1
ATOM 1578 N N . HIS A 1 204 ? -10.351 24.371 -5.200 1.00 36.59 204 HIS A N 1
ATOM 1579 C CA . HIS A 1 204 ? -9.343 25.394 -5.539 1.00 36.59 204 HIS A CA 1
ATOM 1580 C C . HIS A 1 204 ? -9.908 26.765 -5.954 1.00 36.59 204 HIS A C 1
ATOM 1582 O O . HIS A 1 204 ? -9.350 27.415 -6.826 1.00 36.59 204 HIS A O 1
ATOM 1588 N N . ASN A 1 205 ? -10.971 27.247 -5.298 1.00 29.44 205 ASN A N 1
ATOM 1589 C CA . ASN A 1 205 ? -11.427 28.644 -5.442 1.00 29.44 205 ASN A CA 1
ATOM 1590 C C . ASN A 1 205 ? -11.419 29.450 -4.131 1.00 29.44 205 ASN A C 1
ATOM 1592 O O . ASN A 1 205 ? -12.069 30.486 -4.035 1.00 29.44 205 ASN A O 1
ATOM 1596 N N . HIS A 1 206 ? -10.662 29.027 -3.116 1.00 30.81 206 HIS A N 1
ATOM 1597 C CA . HIS A 1 206 ? -10.254 29.938 -2.043 1.00 30.81 206 HIS A CA 1
ATOM 1598 C C . HIS A 1 206 ? -8.845 30.440 -2.353 1.00 30.81 206 HIS A C 1
ATOM 1600 O O . HIS A 1 206 ? -7.844 29.848 -1.957 1.00 30.81 206 HIS A O 1
ATOM 1606 N N . HIS A 1 207 ? -8.782 31.534 -3.116 1.00 32.81 207 HIS A N 1
ATOM 1607 C CA . HIS A 1 207 ? -7.597 32.379 -3.193 1.00 32.81 207 HIS A CA 1
ATOM 1608 C C . HIS A 1 207 ? -7.359 33.024 -1.821 1.00 32.81 207 HIS A C 1
ATOM 1610 O O . HIS A 1 207 ? -7.736 34.166 -1.578 1.00 32.81 207 HIS A O 1
ATOM 1616 N N . THR A 1 208 ? -6.702 32.306 -0.917 1.00 26.94 208 THR A N 1
ATOM 1617 C CA . THR A 1 208 ? -5.859 32.947 0.092 1.00 26.94 208 THR A CA 1
ATOM 1618 C C . THR A 1 208 ? -4.539 33.285 -0.602 1.00 26.94 208 THR A C 1
ATOM 1620 O O . THR A 1 208 ? -3.902 32.386 -1.159 1.00 26.94 208 THR A O 1
ATOM 1623 N N . PRO A 1 209 ? -4.121 34.562 -0.663 1.00 27.80 209 PRO A N 1
ATOM 1624 C CA . PRO A 1 209 ? -2.875 34.925 -1.315 1.00 27.80 209 PRO A CA 1
ATOM 1625 C C . PRO A 1 209 ? -1.724 34.277 -0.544 1.00 27.80 209 PRO A C 1
ATOM 1627 O O . PRO A 1 209 ? -1.452 34.621 0.605 1.00 27.80 209 PRO A O 1
ATOM 1630 N N . LEU A 1 210 ? -1.066 33.307 -1.180 1.00 31.05 210 LEU A N 1
ATOM 1631 C CA . LEU A 1 210 ? 0.175 32.729 -0.688 1.00 31.05 210 LEU A CA 1
ATOM 1632 C C . LEU A 1 210 ? 1.179 33.863 -0.487 1.00 31.05 210 LEU A C 1
ATOM 1634 O O . LEU A 1 210 ? 1.472 34.621 -1.417 1.00 31.05 210 LEU A O 1
ATOM 1638 N N . TYR A 1 211 ? 1.706 33.965 0.733 1.00 26.23 211 TYR A N 1
ATOM 1639 C CA . TYR A 1 211 ? 2.872 34.780 1.033 1.00 26.23 211 TYR A CA 1
ATOM 1640 C C . TYR A 1 211 ? 3.955 34.483 -0.004 1.00 26.23 211 TYR A C 1
ATOM 1642 O O . TYR A 1 211 ? 4.520 33.391 -0.074 1.00 26.23 211 TYR A O 1
ATOM 1650 N N . ARG A 1 212 ? 4.236 35.488 -0.831 1.00 26.88 212 ARG A N 1
ATOM 1651 C CA . ARG A 1 212 ? 5.400 35.536 -1.701 1.00 26.88 212 ARG A CA 1
ATOM 1652 C C . ARG A 1 212 ? 6.617 35.461 -0.784 1.00 26.88 212 ARG A C 1
ATOM 1654 O O . ARG A 1 212 ? 6.911 36.434 -0.096 1.00 26.88 212 ARG A O 1
ATOM 1661 N N . ILE A 1 213 ? 7.322 34.331 -0.766 1.00 29.69 213 ILE A N 1
ATOM 1662 C CA . ILE A 1 213 ? 8.665 34.269 -0.183 1.00 29.69 213 ILE A CA 1
ATOM 1663 C C . ILE A 1 213 ? 9.549 35.137 -1.081 1.00 29.69 213 ILE A C 1
ATOM 1665 O O . ILE A 1 213 ? 10.095 34.706 -2.096 1.00 29.69 213 ILE A O 1
ATOM 1669 N N . SER A 1 214 ? 9.606 36.425 -0.758 1.00 26.70 214 SER A N 1
ATOM 1670 C CA . SER A 1 214 ? 10.600 37.344 -1.281 1.00 26.70 214 SER A CA 1
ATOM 1671 C C . SER A 1 214 ? 11.974 36.831 -0.872 1.00 26.70 214 SER A C 1
ATOM 1673 O O . SER A 1 214 ? 12.213 36.556 0.300 1.00 26.70 214 SER A O 1
ATOM 1675 N N . LYS A 1 215 ? 12.836 36.682 -1.885 1.00 28.34 215 LYS A N 1
ATOM 1676 C CA . LYS A 1 215 ? 14.286 36.466 -1.827 1.00 28.34 215 LYS A CA 1
ATOM 1677 C C . LYS A 1 215 ? 14.875 36.686 -0.431 1.00 28.34 215 LYS A C 1
ATOM 1679 O O . LYS A 1 215 ? 14.883 37.810 0.065 1.00 28.34 215 LYS A O 1
ATOM 1684 N N . VAL A 1 216 ? 15.464 35.638 0.139 1.00 27.25 216 VAL A N 1
ATOM 1685 C CA . VAL A 1 216 ? 16.410 35.782 1.247 1.00 27.25 216 VAL A CA 1
ATOM 1686 C C . VAL A 1 216 ? 17.652 36.487 0.698 1.00 27.25 216 VAL A C 1
ATOM 1688 O O . VAL A 1 216 ? 18.565 35.868 0.160 1.00 27.25 216 VAL A O 1
ATOM 1691 N N . THR A 1 217 ? 17.661 37.814 0.771 1.00 27.09 217 THR A N 1
ATOM 1692 C CA . THR A 1 217 ? 18.883 38.616 0.731 1.00 27.09 217 THR A CA 1
ATOM 1693 C C . THR A 1 217 ? 19.517 38.558 2.111 1.00 27.09 217 THR A C 1
ATOM 1695 O O . THR A 1 217 ? 18.951 39.070 3.075 1.00 27.09 217 THR A O 1
ATOM 1698 N N . ALA A 1 218 ? 20.692 37.938 2.206 1.00 26.27 218 ALA A N 1
ATOM 1699 C CA . ALA A 1 218 ? 21.530 38.024 3.390 1.00 26.27 218 ALA A CA 1
ATOM 1700 C C . ALA A 1 218 ? 21.977 39.484 3.577 1.00 26.27 218 ALA A C 1
ATOM 1702 O O . ALA A 1 218 ? 22.795 39.999 2.818 1.00 26.27 218 ALA A O 1
ATOM 1703 N N . SER A 1 219 ? 21.399 40.157 4.570 1.00 27.72 219 SER A N 1
ATOM 1704 C CA . SER A 1 219 ? 21.855 41.448 5.074 1.00 27.72 219 SER A CA 1
ATOM 1705 C C . SER A 1 219 ? 22.667 41.185 6.336 1.00 27.72 219 SER A C 1
ATOM 1707 O O . SER A 1 219 ? 22.137 40.741 7.351 1.00 27.72 219 SER A O 1
ATOM 1709 N N . SER A 1 220 ? 23.969 41.438 6.261 1.00 28.53 220 SER A N 1
ATOM 1710 C CA . SER A 1 220 ? 24.821 41.564 7.434 1.00 28.53 220 SER A CA 1
ATOM 1711 C C . SER A 1 220 ? 24.506 42.890 8.133 1.00 28.53 220 SER A C 1
ATOM 1713 O O . SER A 1 220 ? 24.596 43.962 7.532 1.00 28.53 220 SER A O 1
ATOM 1715 N N . ARG A 1 221 ? 24.159 42.835 9.422 1.00 26.16 221 ARG A N 1
ATOM 1716 C CA . ARG A 1 221 ? 24.321 43.971 10.333 1.00 26.16 221 ARG A CA 1
ATOM 1717 C C . ARG A 1 221 ? 25.104 43.533 11.558 1.00 26.16 221 ARG A C 1
ATOM 1719 O O . ARG A 1 221 ? 24.722 42.634 12.294 1.00 26.16 221 ARG A O 1
ATOM 1726 N N . THR A 1 222 ? 26.232 44.206 11.690 1.00 28.12 222 THR A N 1
ATOM 1727 C CA . THR A 1 222 ? 27.172 44.273 12.797 1.00 28.12 222 THR A CA 1
ATOM 1728 C C . THR A 1 222 ? 26.515 44.817 14.066 1.00 28.12 222 THR A C 1
ATOM 1730 O O . THR A 1 222 ? 25.852 45.851 14.004 1.00 28.12 222 THR A O 1
ATOM 1733 N N . SER A 1 223 ? 26.809 44.222 15.222 1.00 26.64 223 SER A N 1
ATOM 1734 C CA . SER A 1 223 ? 26.914 44.984 16.469 1.00 26.64 223 SER A CA 1
ATOM 1735 C C . SER A 1 223 ? 28.125 44.502 17.261 1.00 26.64 223 SER A C 1
ATOM 1737 O O . SER A 1 223 ? 28.245 43.333 17.614 1.00 26.64 223 SER A O 1
ATOM 1739 N N . SER A 1 224 ? 29.021 45.452 17.465 1.00 25.91 224 SER A N 1
ATOM 1740 C CA . SER A 1 224 ? 30.261 45.444 18.224 1.00 25.91 224 SER A CA 1
ATOM 1741 C C . SER A 1 224 ? 30.069 45.119 19.706 1.00 25.91 224 SER A C 1
ATOM 1743 O O . SER A 1 224 ? 29.257 45.762 20.367 1.00 25.91 224 SER A O 1
ATOM 1745 N N . ALA A 1 225 ? 30.902 44.229 20.241 1.00 26.94 225 ALA A N 1
ATOM 1746 C CA . ALA A 1 225 ? 31.401 44.326 21.610 1.00 26.94 225 ALA A CA 1
ATOM 1747 C C . ALA A 1 225 ? 32.802 43.697 21.667 1.00 26.94 225 ALA A C 1
ATOM 1749 O O . ALA A 1 225 ? 33.041 42.624 21.116 1.00 26.94 225 ALA A O 1
ATOM 1750 N N . GLU A 1 226 ? 33.728 44.453 22.241 1.00 26.33 226 GLU A N 1
ATOM 1751 C CA . GLU A 1 226 ? 35.177 44.340 22.121 1.00 26.33 226 GLU A CA 1
ATOM 1752 C C . GLU A 1 226 ? 35.804 43.216 22.973 1.00 26.33 226 GLU A C 1
ATOM 1754 O O . GLU A 1 226 ? 35.376 42.919 24.085 1.00 26.33 226 GLU A O 1
ATOM 1759 N N . THR A 1 227 ? 36.862 42.630 22.403 1.00 26.16 227 THR A N 1
ATOM 1760 C CA . THR A 1 227 ? 37.971 41.815 22.964 1.00 26.16 227 THR A CA 1
ATOM 1761 C C . THR A 1 227 ? 38.708 42.489 24.149 1.00 26.16 227 THR A C 1
ATOM 1763 O O . THR A 1 227 ? 38.521 43.694 24.309 1.00 26.16 227 THR A O 1
ATOM 1766 N N . PRO A 1 228 ? 39.591 41.817 24.949 1.00 33.22 228 PRO A N 1
ATOM 1767 C CA . PRO A 1 228 ? 40.771 41.009 24.528 1.00 33.22 228 PRO A CA 1
ATOM 1768 C C . PRO A 1 228 ? 40.996 39.712 25.357 1.00 33.22 228 PRO A C 1
ATOM 1770 O O . PRO A 1 228 ? 40.438 39.552 26.431 1.00 33.22 228 PRO A O 1
ATOM 1773 N N . GLY A 1 229 ? 41.807 38.715 24.995 1.00 23.67 229 GLY A N 1
ATOM 1774 C CA . GLY A 1 229 ? 42.708 38.454 23.875 1.00 23.67 229 GLY A CA 1
ATOM 1775 C C . GLY A 1 229 ? 43.522 37.178 24.183 1.00 23.67 229 GLY A C 1
ATOM 1776 O O . GLY A 1 229 ? 43.747 36.878 25.348 1.00 23.67 229 GLY A O 1
ATOM 1777 N N . ALA A 1 230 ? 43.927 36.419 23.159 1.00 25.95 230 ALA A N 1
ATOM 1778 C CA . ALA A 1 230 ? 45.176 35.638 23.075 1.00 25.95 230 ALA A CA 1
ATOM 1779 C C . ALA A 1 230 ? 45.165 34.805 21.781 1.00 25.95 230 ALA A C 1
ATOM 1781 O O . ALA A 1 230 ? 44.147 34.243 21.390 1.00 25.95 230 ALA A O 1
ATOM 1782 N N . ALA A 1 231 ? 46.305 34.792 21.099 1.00 26.81 231 ALA A N 1
ATOM 1783 C CA . ALA A 1 231 ? 46.492 34.371 19.717 1.00 26.81 231 ALA A CA 1
ATOM 1784 C C . ALA A 1 231 ? 46.483 32.849 19.511 1.00 26.81 231 ALA A C 1
ATOM 1786 O O . ALA A 1 231 ? 46.912 32.121 20.398 1.00 26.81 231 ALA A O 1
ATOM 1787 N N . LEU A 1 232 ? 46.127 32.400 18.298 1.00 26.97 232 LEU A N 1
ATOM 1788 C CA . LEU A 1 232 ? 46.737 31.243 17.625 1.00 26.97 232 LEU A CA 1
ATOM 1789 C C . LEU A 1 232 ? 46.437 31.260 16.111 1.00 26.97 232 LEU A C 1
ATOM 1791 O O . LEU A 1 232 ? 45.376 31.691 15.666 1.00 26.97 232 LEU A O 1
ATOM 1795 N N . LEU A 1 233 ? 47.443 30.842 15.340 1.00 27.06 233 LEU A N 1
ATOM 1796 C CA . LEU A 1 233 ? 47.596 30.941 13.886 1.00 27.06 233 LEU A CA 1
ATOM 1797 C C . LEU A 1 233 ? 46.559 30.144 13.073 1.00 27.06 233 LEU A C 1
ATOM 1799 O O . LEU A 1 233 ? 46.285 28.983 13.368 1.00 27.06 233 LEU A O 1
ATOM 1803 N N . GLY A 1 234 ? 46.069 30.750 11.986 1.00 24.28 234 GLY A N 1
ATOM 1804 C CA . GLY A 1 234 ? 45.192 30.126 10.992 1.00 24.28 234 GLY A CA 1
ATOM 1805 C C . GLY A 1 234 ? 45.936 29.599 9.758 1.00 24.28 234 GLY A C 1
ATOM 1806 O O . GLY A 1 234 ? 46.841 30.248 9.239 1.00 24.28 234 GLY A O 1
ATOM 1807 N N . TYR A 1 235 ? 45.487 28.445 9.262 1.00 25.98 235 TYR A N 1
ATOM 1808 C CA . TYR A 1 235 ? 45.709 27.954 7.900 1.00 25.98 235 TYR A CA 1
ATOM 1809 C C . TYR A 1 235 ? 44.346 27.891 7.195 1.00 25.98 235 TYR A C 1
ATOM 1811 O O . TYR A 1 235 ? 43.406 27.288 7.710 1.00 25.98 235 TYR A O 1
ATOM 1819 N N . GLN A 1 236 ? 44.243 28.513 6.020 1.00 26.11 236 GLN A N 1
ATOM 1820 C CA . GLN A 1 236 ? 43.050 28.551 5.171 1.00 26.11 236 GLN A CA 1
ATOM 1821 C C . GLN A 1 236 ? 43.397 27.930 3.814 1.00 26.11 236 GLN A C 1
ATOM 1823 O O . GLN A 1 236 ? 44.374 28.328 3.181 1.00 26.11 236 GLN A O 1
ATOM 1828 N N . THR A 1 237 ? 42.591 26.980 3.342 1.00 27.22 237 THR A N 1
ATOM 1829 C CA . THR A 1 237 ? 42.646 26.465 1.969 1.00 27.22 237 THR A CA 1
ATOM 1830 C C . THR A 1 237 ? 41.370 26.858 1.225 1.00 27.22 237 THR A C 1
ATOM 1832 O O . THR A 1 237 ? 40.257 26.525 1.623 1.00 27.22 237 THR A O 1
ATOM 1835 N N . HIS A 1 238 ? 41.540 27.588 0.121 1.00 27.14 238 HIS A N 1
ATOM 1836 C CA . HIS A 1 238 ? 40.501 27.887 -0.862 1.00 27.14 238 HIS A CA 1
ATOM 1837 C C . HIS A 1 238 ? 40.683 26.972 -2.079 1.00 27.14 238 HIS A C 1
ATOM 1839 O O . HIS A 1 238 ? 41.759 26.954 -2.671 1.00 27.14 238 HIS A O 1
ATOM 1845 N N . LEU A 1 239 ? 39.623 26.287 -2.517 1.00 27.45 239 LEU A N 1
ATOM 1846 C CA . LEU A 1 239 ? 39.550 25.693 -3.855 1.00 27.45 239 LEU A CA 1
ATOM 1847 C C . LEU A 1 239 ? 38.215 26.049 -4.525 1.00 27.45 239 LEU A C 1
ATOM 1849 O O . LEU A 1 239 ? 37.141 25.870 -3.958 1.00 27.45 239 LEU A O 1
ATOM 1853 N N . LYS A 1 240 ? 38.335 26.595 -5.740 1.00 27.38 240 LYS A N 1
ATOM 1854 C CA . LYS A 1 240 ? 37.276 26.966 -6.693 1.00 27.38 240 LYS A CA 1
ATOM 1855 C C . LYS A 1 240 ? 36.983 25.808 -7.679 1.00 27.38 240 LYS A C 1
ATOM 1857 O O . LYS A 1 240 ? 37.799 24.891 -7.782 1.00 27.38 240 LYS A O 1
ATOM 1862 N N . PRO A 1 241 ? 35.841 25.838 -8.400 1.00 28.75 241 PRO A N 1
ATOM 1863 C CA . PRO A 1 241 ? 35.250 24.680 -9.081 1.00 28.75 241 PRO A CA 1
ATOM 1864 C C . PRO A 1 241 ? 35.850 24.378 -10.468 1.00 28.75 241 PRO A C 1
ATOM 1866 O O . PRO A 1 241 ? 36.473 25.230 -11.099 1.00 28.75 241 PRO A O 1
ATOM 1869 N N . LYS A 1 242 ? 35.633 23.143 -10.942 1.00 27.81 242 LYS A N 1
ATOM 1870 C CA . LYS A 1 242 ? 36.241 22.523 -12.134 1.00 27.81 242 LYS A CA 1
ATOM 1871 C C . LYS A 1 242 ? 35.188 22.280 -13.241 1.00 27.81 242 LYS A C 1
ATOM 1873 O O . LYS A 1 242 ? 34.108 21.805 -12.898 1.00 27.81 242 LYS A O 1
ATOM 1878 N N . PRO A 1 243 ? 35.478 22.540 -14.534 1.00 29.41 243 PRO A N 1
ATOM 1879 C CA . PRO A 1 243 ? 34.639 22.144 -15.677 1.00 29.41 243 PRO A CA 1
ATOM 1880 C C . PRO A 1 243 ? 35.055 20.752 -16.245 1.00 29.41 243 PRO A C 1
ATOM 1882 O O . PRO A 1 243 ? 35.991 20.140 -15.716 1.00 29.41 243 PRO A O 1
ATOM 1885 N N . PRO A 1 244 ? 34.336 20.189 -17.244 1.00 29.17 244 PRO A N 1
ATOM 1886 C CA . PRO A 1 244 ? 34.015 18.761 -17.331 1.00 29.17 244 PRO A CA 1
ATOM 1887 C C . PRO A 1 244 ? 35.132 17.906 -17.941 1.00 29.17 244 PRO A C 1
ATOM 1889 O O . PRO A 1 244 ? 35.863 18.342 -18.828 1.00 29.17 244 PRO A O 1
ATOM 1892 N N . LYS A 1 245 ? 35.238 16.650 -17.489 1.00 30.64 245 LYS A N 1
ATOM 1893 C CA . LYS A 1 245 ? 36.111 15.641 -18.098 1.00 30.64 245 LYS A CA 1
ATOM 1894 C C . LYS A 1 245 ? 35.343 14.847 -19.152 1.00 30.64 245 LYS A C 1
ATOM 1896 O O . LYS A 1 245 ? 34.421 14.108 -18.830 1.00 30.64 245 LYS A O 1
ATOM 1901 N N . THR A 1 246 ? 35.793 14.975 -20.393 1.00 29.09 246 THR A N 1
ATOM 1902 C CA . THR A 1 246 ? 35.616 14.002 -21.473 1.00 29.09 246 THR A CA 1
ATOM 1903 C C . THR A 1 246 ? 36.179 12.642 -21.055 1.00 29.09 246 THR A C 1
ATOM 1905 O O . THR A 1 246 ? 37.341 12.547 -20.654 1.00 29.09 246 THR A O 1
ATOM 1908 N N . SER A 1 247 ? 35.354 11.604 -21.153 1.00 27.20 247 SER A N 1
ATOM 1909 C CA . SER A 1 247 ? 35.736 10.204 -20.977 1.00 27.20 247 SER A CA 1
ATOM 1910 C C . SER A 1 247 ? 36.113 9.612 -22.337 1.00 27.20 247 SER A C 1
ATOM 1912 O O . SER A 1 247 ? 35.257 9.488 -23.209 1.00 27.20 247 SER A O 1
ATOM 1914 N N . CYS A 1 248 ? 37.388 9.256 -22.507 1.00 27.34 248 CYS A N 1
ATOM 1915 C CA . CYS A 1 248 ? 37.841 8.296 -23.510 1.00 27.34 248 CYS A CA 1
ATOM 1916 C C . CYS A 1 248 ? 38.324 7.055 -22.753 1.00 27.34 248 CYS A C 1
ATOM 1918 O O . CYS A 1 248 ? 39.391 7.091 -22.140 1.00 27.34 248 CYS A O 1
ATOM 1920 N N . GLU A 1 249 ? 37.544 5.979 -22.788 1.00 28.58 249 GLU A N 1
ATOM 1921 C CA . GLU A 1 249 ? 37.999 4.643 -22.408 1.00 28.58 249 GLU A CA 1
ATOM 1922 C C . GLU A 1 249 ? 38.582 3.954 -23.648 1.00 28.58 249 GLU A C 1
ATOM 1924 O O . GLU A 1 249 ? 37.946 3.879 -24.698 1.00 28.58 249 GLU A O 1
ATOM 1929 N N . GLY A 1 250 ? 39.827 3.494 -23.535 1.00 29.00 250 GLY A N 1
ATOM 1930 C CA . GLY A 1 250 ? 40.548 2.748 -24.559 1.00 29.00 250 GLY A CA 1
ATOM 1931 C C . GLY A 1 250 ? 41.463 1.726 -23.889 1.00 29.00 250 GLY A C 1
ATOM 1932 O O . GLY A 1 250 ? 42.196 2.051 -22.957 1.00 29.00 250 GLY A O 1
ATOM 1933 N N . ILE A 1 251 ? 41.347 0.485 -24.350 1.00 31.47 251 ILE A N 1
ATOM 1934 C CA . ILE A 1 251 ? 41.845 -0.760 -23.759 1.00 31.47 251 ILE A CA 1
ATOM 1935 C C . ILE A 1 251 ? 43.373 -0.905 -23.895 1.00 31.47 251 ILE A C 1
ATOM 1937 O O . ILE A 1 251 ? 43.973 -0.529 -24.900 1.00 31.47 251 ILE A O 1
ATOM 1941 N N . LEU A 1 252 ? 43.989 -1.492 -22.864 1.00 29.39 252 LEU A N 1
ATOM 1942 C CA . LEU A 1 252 ? 45.394 -1.903 -22.782 1.00 29.39 252 LEU A CA 1
ATOM 1943 C C . LEU A 1 252 ? 45.765 -2.930 -23.863 1.00 29.39 252 LEU A C 1
ATOM 1945 O O . LEU A 1 252 ? 45.233 -4.035 -23.841 1.00 29.39 252 LEU A O 1
ATOM 1949 N N . GLN A 1 253 ? 46.761 -2.623 -24.704 1.00 28.06 253 GLN A N 1
ATOM 1950 C CA . GLN A 1 253 ? 47.683 -3.619 -25.273 1.00 28.06 253 GLN A CA 1
ATOM 1951 C C . GLN A 1 253 ? 48.936 -2.953 -25.884 1.00 28.06 253 GLN A C 1
ATOM 1953 O O . GLN A 1 253 ? 48.844 -2.036 -26.693 1.00 28.06 253 GLN A O 1
ATOM 1958 N N . ASN A 1 254 ? 50.116 -3.457 -25.504 1.00 33.50 254 ASN A N 1
ATOM 1959 C CA . ASN A 1 254 ? 51.418 -3.285 -26.171 1.00 33.50 254 ASN A CA 1
ATOM 1960 C C . ASN A 1 254 ? 52.060 -1.876 -26.212 1.00 33.50 254 ASN A C 1
ATOM 1962 O O . ASN A 1 254 ? 52.405 -1.354 -27.266 1.00 33.50 254 ASN A O 1
ATOM 1966 N N . GLY A 1 255 ? 52.352 -1.317 -25.034 1.00 38.91 255 GLY A N 1
ATOM 1967 C CA . GLY A 1 255 ? 53.720 -0.883 -24.689 1.00 38.91 255 GLY A CA 1
ATOM 1968 C C . GLY A 1 255 ? 54.508 0.088 -25.589 1.00 38.91 255 GLY A C 1
ATOM 1969 O O . GLY A 1 255 ? 55.733 -0.001 -25.582 1.00 38.91 255 GLY A O 1
ATOM 1970 N N . LEU A 1 256 ? 53.888 1.031 -26.309 1.00 31.41 256 LEU A N 1
ATOM 1971 C CA . LEU A 1 256 ? 54.600 2.086 -27.056 1.00 31.41 256 LEU A CA 1
ATOM 1972 C C . LEU A 1 256 ? 53.876 3.441 -26.949 1.00 31.41 256 LEU A C 1
ATOM 1974 O O . LEU A 1 256 ? 52.810 3.632 -27.528 1.00 31.41 256 LEU A O 1
ATOM 1978 N N . TYR A 1 257 ? 54.479 4.415 -26.256 1.00 31.56 257 TYR A N 1
ATOM 1979 C CA . TYR A 1 257 ? 54.030 5.815 -26.268 1.00 31.56 257 TYR A CA 1
ATOM 1980 C C . TYR A 1 257 ? 54.851 6.641 -27.265 1.00 31.56 257 TYR A C 1
ATOM 1982 O O . TYR A 1 257 ? 56.077 6.706 -27.183 1.00 31.56 257 TYR A O 1
ATOM 1990 N N . ARG A 1 258 ? 54.161 7.333 -28.180 1.00 31.00 258 ARG A N 1
ATOM 1991 C CA . ARG A 1 258 ? 54.726 8.350 -29.078 1.00 31.00 258 ARG A CA 1
ATOM 1992 C C . ARG A 1 258 ? 54.300 9.735 -28.587 1.00 31.00 258 ARG A C 1
ATOM 1994 O O . ARG A 1 258 ? 53.138 10.102 -28.731 1.00 31.00 258 ARG A O 1
ATOM 2001 N N . ALA A 1 259 ? 55.229 10.516 -28.041 1.00 34.50 259 ALA A N 1
ATOM 2002 C CA . ALA A 1 259 ? 54.992 11.927 -27.737 1.00 34.50 259 ALA A CA 1
ATOM 2003 C C . ALA A 1 259 ? 55.226 12.788 -28.994 1.00 34.50 259 ALA A C 1
ATOM 2005 O O . ALA A 1 259 ? 56.289 12.716 -29.614 1.00 34.50 259 ALA A O 1
ATOM 2006 N N . LYS A 1 260 ? 54.235 13.603 -29.376 1.00 35.28 260 LYS A N 1
ATOM 2007 C CA . LYS A 1 260 ? 54.390 14.708 -30.333 1.00 35.28 260 LYS A CA 1
ATOM 2008 C C . LYS A 1 260 ? 54.664 15.996 -29.542 1.00 35.28 260 LYS A C 1
ATOM 2010 O O . LYS A 1 260 ? 53.817 16.413 -28.763 1.00 35.28 260 LYS A O 1
ATOM 2015 N N . ASN A 1 261 ? 55.810 16.615 -29.836 1.00 35.22 261 ASN A N 1
ATOM 2016 C CA . ASN A 1 261 ? 56.205 18.011 -29.575 1.00 35.22 261 ASN A CA 1
ATOM 2017 C C . ASN A 1 261 ? 56.622 18.397 -28.130 1.00 35.22 261 ASN A C 1
ATOM 2019 O O . ASN A 1 261 ? 55.787 18.725 -27.297 1.00 35.22 261 ASN A O 1
ATOM 2023 N N . GLY A 1 262 ? 57.943 18.453 -27.876 1.00 38.19 262 GLY A N 1
ATOM 2024 C CA . GLY A 1 262 ? 58.593 19.027 -26.674 1.00 38.19 262 GLY A CA 1
ATOM 2025 C C . GLY A 1 262 ? 60.050 18.534 -26.503 1.00 38.19 262 GLY A C 1
ATOM 2026 O O . GLY A 1 262 ? 60.357 17.471 -27.038 1.00 38.19 262 GLY A O 1
ATOM 2027 N N . PRO A 1 263 ? 60.980 19.276 -25.856 1.00 32.53 263 PRO A N 1
ATOM 2028 C CA . PRO A 1 263 ? 62.428 19.092 -26.026 1.00 32.53 263 PRO A CA 1
ATOM 2029 C C . PRO A 1 263 ? 62.974 17.783 -25.425 1.00 32.53 263 PRO A C 1
ATOM 2031 O O . PRO A 1 263 ? 62.442 17.236 -24.464 1.00 32.53 263 PRO A O 1
ATOM 2034 N N . ARG A 1 264 ? 64.061 17.284 -26.032 1.00 29.47 264 ARG A N 1
ATOM 2035 C CA . ARG A 1 264 ? 64.724 15.998 -25.748 1.00 29.47 264 ARG A CA 1
ATOM 2036 C C . ARG A 1 264 ? 65.288 15.933 -24.320 1.00 29.47 264 ARG A C 1
ATOM 2038 O O . ARG A 1 264 ? 66.216 16.671 -24.008 1.00 29.47 264 ARG A O 1
ATOM 2045 N N . CYS A 1 265 ? 64.844 14.959 -23.524 1.00 28.05 265 CYS A N 1
ATOM 2046 C CA . CYS A 1 265 ? 65.578 14.474 -22.350 1.00 28.05 265 CYS A CA 1
ATOM 2047 C C . CYS A 1 265 ? 66.220 13.117 -22.675 1.00 28.05 265 CYS A C 1
ATOM 2049 O O . CYS A 1 265 ? 65.536 12.157 -23.024 1.00 28.05 265 CYS A O 1
ATOM 2051 N N . VAL A 1 266 ? 67.550 13.055 -22.593 1.00 32.06 266 VAL A N 1
ATOM 2052 C CA . VAL A 1 266 ? 68.362 11.854 -22.823 1.00 32.06 266 VAL A CA 1
ATOM 2053 C C . VAL A 1 266 ? 68.346 11.005 -21.552 1.00 32.06 266 VAL A C 1
ATOM 2055 O O . VAL A 1 266 ? 68.952 11.385 -20.554 1.00 32.06 266 VAL A O 1
ATOM 2058 N N . VAL A 1 267 ? 67.686 9.845 -21.576 1.00 31.25 267 VAL A N 1
ATOM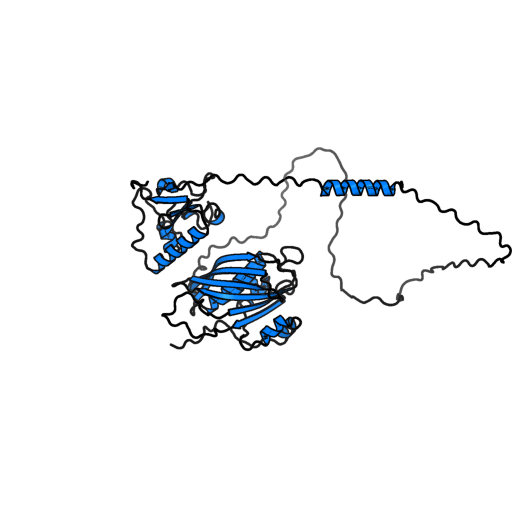 2059 C CA . VAL A 1 267 ? 67.839 8.835 -20.517 1.00 31.25 267 VAL A CA 1
ATOM 2060 C C . VAL A 1 267 ? 68.994 7.917 -20.909 1.00 31.25 267 VAL A C 1
ATOM 2062 O O . VAL A 1 267 ? 68.895 7.106 -21.828 1.00 31.25 267 VAL A O 1
ATOM 2065 N N . ARG A 1 268 ? 70.130 8.096 -20.232 1.00 27.67 268 ARG A N 1
ATOM 2066 C CA . ARG A 1 268 ? 71.348 7.298 -20.398 1.00 27.67 268 ARG A CA 1
ATOM 2067 C C . ARG A 1 268 ? 71.125 5.928 -19.744 1.00 27.67 268 ARG A C 1
ATOM 2069 O O . ARG A 1 268 ? 71.030 5.830 -18.527 1.00 27.67 268 ARG A O 1
ATOM 2076 N N . CYS A 1 269 ? 71.027 4.876 -20.552 1.00 28.78 269 CYS A N 1
ATOM 2077 C CA . CYS A 1 269 ? 71.000 3.490 -20.089 1.00 28.78 269 CYS A CA 1
ATOM 2078 C C . CYS A 1 269 ? 72.447 3.020 -19.865 1.00 28.78 269 CYS A C 1
ATOM 2080 O O . CYS A 1 269 ? 73.180 2.810 -20.830 1.00 28.78 269 CYS A O 1
ATOM 2082 N N . SER A 1 270 ? 72.895 2.891 -18.613 1.00 30.72 270 SER A N 1
ATOM 2083 C CA . SER A 1 270 ? 74.199 2.294 -18.301 1.00 30.72 270 SER A CA 1
ATOM 2084 C C . SER A 1 270 ? 74.049 0.785 -18.105 1.00 30.72 270 SER A C 1
ATOM 2086 O O . SER A 1 270 ? 73.800 0.310 -16.999 1.00 30.72 270 SER A O 1
ATOM 2088 N N . ARG A 1 271 ? 74.221 0.022 -19.190 1.00 34.56 271 ARG A N 1
ATOM 2089 C CA . ARG A 1 271 ? 74.658 -1.378 -19.105 1.00 34.56 271 ARG A CA 1
ATOM 2090 C C . ARG A 1 271 ? 76.148 -1.374 -18.765 1.00 34.56 271 ARG A C 1
ATOM 2092 O O . ARG A 1 271 ? 76.946 -0.932 -19.586 1.00 34.56 271 ARG A O 1
ATOM 2099 N N . SER A 1 272 ? 76.513 -1.860 -17.582 1.00 31.20 272 SER A N 1
ATOM 2100 C CA . SER A 1 272 ? 77.896 -2.236 -17.282 1.00 31.20 272 SER A CA 1
ATOM 2101 C C . SER A 1 272 ? 78.050 -3.734 -17.532 1.00 31.20 272 SER A C 1
ATOM 2103 O O . SER A 1 272 ? 77.466 -4.552 -16.825 1.00 31.20 272 SER A O 1
ATOM 2105 N N . LEU A 1 273 ? 78.778 -4.061 -18.598 1.00 39.78 273 LEU A N 1
ATOM 2106 C CA . LEU A 1 273 ? 79.353 -5.374 -18.873 1.00 39.78 273 LEU A CA 1
ATOM 2107 C C . LEU A 1 273 ? 80.715 -5.436 -18.172 1.00 39.78 273 LEU A C 1
ATOM 2109 O O . LEU A 1 273 ? 81.559 -4.574 -18.405 1.00 39.78 273 LEU A O 1
ATOM 2113 N N . ALA A 1 274 ? 80.932 -6.465 -17.360 1.00 31.42 274 ALA A N 1
ATOM 2114 C CA . ALA A 1 274 ? 82.235 -6.848 -16.821 1.00 31.42 274 ALA A CA 1
ATOM 2115 C C . ALA A 1 274 ? 82.274 -8.387 -16.667 1.00 31.42 274 ALA A C 1
ATOM 2117 O O . ALA A 1 274 ? 81.211 -9.003 -16.576 1.00 31.42 274 ALA A O 1
ATOM 2118 N N . PRO A 1 275 ? 83.457 -9.022 -16.755 1.00 38.62 275 PRO A N 1
ATOM 2119 C CA . PRO A 1 275 ? 83.694 -10.070 -17.745 1.00 38.62 275 PRO A CA 1
ATOM 2120 C C . PRO A 1 275 ? 83.723 -11.501 -17.191 1.00 38.62 275 PRO A C 1
ATOM 2122 O O . PRO A 1 275 ? 83.829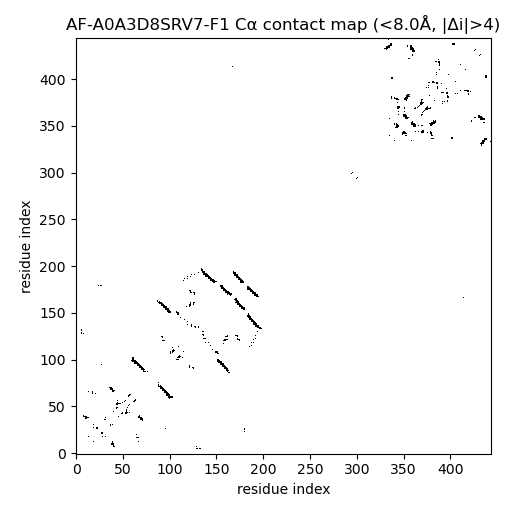 -11.744 -15.993 1.00 38.62 275 PRO A O 1
ATOM 2125 N N . ILE A 1 276 ? 83.664 -12.443 -18.134 1.00 40.78 276 ILE A N 1
ATOM 2126 C CA . ILE A 1 276 ? 83.875 -13.883 -17.966 1.00 40.78 276 ILE A CA 1
ATOM 2127 C C . ILE A 1 276 ? 85.288 -14.127 -17.413 1.00 40.78 276 ILE A C 1
ATOM 2129 O O . ILE A 1 276 ? 86.270 -13.769 -18.062 1.00 40.78 276 ILE A O 1
ATOM 2133 N N . VAL A 1 277 ? 85.385 -14.770 -16.247 1.00 39.62 277 VAL A N 1
ATOM 2134 C CA . VAL A 1 277 ? 86.620 -15.389 -15.745 1.00 39.62 277 VAL A CA 1
ATOM 2135 C C . VAL A 1 277 ? 86.347 -16.865 -15.463 1.00 39.62 277 VAL A C 1
ATOM 2137 O O . VAL A 1 277 ? 85.296 -17.238 -14.948 1.00 39.62 277 VAL A O 1
ATOM 2140 N N . ASN A 1 278 ? 87.306 -17.675 -15.903 1.00 35.12 278 ASN A N 1
ATOM 2141 C CA . ASN A 1 278 ? 87.267 -19.117 -16.090 1.00 35.12 278 ASN A CA 1
ATOM 2142 C C . ASN A 1 278 ? 86.989 -19.942 -14.826 1.00 35.12 278 ASN A C 1
ATOM 2144 O O . ASN A 1 278 ? 87.510 -19.678 -13.746 1.00 35.12 278 ASN A O 1
ATOM 2148 N N . LEU A 1 279 ? 86.246 -21.029 -15.046 1.00 42.69 279 LEU A N 1
ATOM 2149 C CA . LEU A 1 279 ? 86.150 -22.205 -14.189 1.00 42.69 279 LEU A CA 1
ATOM 2150 C C . LEU A 1 279 ? 87.525 -22.857 -13.996 1.00 42.69 279 LEU A C 1
ATOM 2152 O O . LEU A 1 279 ? 88.040 -23.454 -14.935 1.00 42.69 279 LEU A O 1
ATOM 2156 N N . THR A 1 280 ? 88.035 -22.863 -12.767 1.00 44.00 280 THR A N 1
ATOM 2157 C CA . THR A 1 280 ? 88.829 -23.982 -12.235 1.00 44.00 280 THR A CA 1
ATOM 2158 C C . THR A 1 280 ? 88.669 -24.046 -10.721 1.00 44.00 280 THR A C 1
ATOM 2160 O O . THR A 1 280 ? 89.036 -23.098 -10.031 1.00 44.00 280 THR A O 1
ATOM 2163 N N . ASN A 1 281 ? 88.158 -25.193 -10.260 1.00 38.81 281 ASN A N 1
ATOM 2164 C CA . ASN A 1 281 ? 88.242 -25.803 -8.924 1.00 38.81 281 ASN A CA 1
ATOM 2165 C C . ASN A 1 281 ? 86.869 -26.097 -8.313 1.00 38.81 281 ASN A C 1
ATOM 2167 O O . ASN A 1 281 ? 86.256 -25.281 -7.633 1.00 38.81 281 ASN A O 1
ATOM 2171 N N . PHE A 1 282 ? 86.423 -27.333 -8.543 1.00 41.88 282 PHE A N 1
ATOM 2172 C CA . PHE A 1 282 ? 85.472 -28.004 -7.673 1.00 41.88 282 PHE A CA 1
ATOM 2173 C C . PHE A 1 282 ? 86.157 -28.267 -6.328 1.00 41.88 282 PHE A C 1
ATOM 2175 O O . PHE A 1 282 ? 86.975 -29.175 -6.215 1.00 41.88 282 PHE A O 1
ATOM 2182 N N . THR A 1 283 ? 85.805 -27.490 -5.310 1.00 46.97 283 THR A N 1
ATOM 2183 C CA . THR A 1 283 ? 85.899 -27.923 -3.913 1.00 46.97 283 THR A CA 1
ATOM 2184 C C . THR A 1 283 ? 84.480 -28.057 -3.382 1.00 46.97 283 THR A C 1
ATOM 2186 O O . THR A 1 283 ? 83.773 -27.067 -3.222 1.00 46.97 283 THR A O 1
ATOM 2189 N N . GLU A 1 284 ? 84.076 -29.317 -3.243 1.00 47.38 284 GLU A N 1
ATOM 2190 C CA . GLU A 1 284 ? 83.032 -29.880 -2.384 1.00 47.38 284 GLU A CA 1
ATOM 2191 C C . GLU A 1 284 ? 82.044 -28.882 -1.748 1.00 47.38 284 GLU A C 1
ATOM 2193 O O . GLU A 1 284 ? 82.353 -28.175 -0.790 1.00 47.38 284 GLU A O 1
ATOM 2198 N N . ALA A 1 285 ? 80.813 -28.856 -2.270 1.00 46.69 285 ALA A N 1
ATOM 2199 C CA . ALA A 1 285 ? 79.709 -28.148 -1.639 1.00 46.69 285 ALA A CA 1
ATOM 2200 C C . ALA A 1 285 ? 79.394 -28.800 -0.283 1.00 46.69 285 ALA A C 1
ATOM 2202 O O . ALA A 1 285 ? 78.852 -29.907 -0.226 1.00 46.69 285 ALA A O 1
ATOM 2203 N N . ALA A 1 286 ? 79.699 -28.104 0.811 1.00 57.59 286 ALA A N 1
ATOM 2204 C CA . ALA A 1 286 ? 79.139 -28.437 2.111 1.00 57.59 286 ALA A CA 1
ATOM 2205 C C . ALA A 1 286 ? 77.604 -28.398 2.004 1.00 57.59 286 ALA A C 1
ATOM 2207 O O . ALA A 1 286 ? 77.027 -27.395 1.577 1.00 57.59 286 ALA A O 1
ATOM 2208 N N . LYS A 1 287 ? 76.935 -29.503 2.358 1.00 49.72 287 LYS A N 1
ATOM 2209 C CA . LYS A 1 287 ? 75.468 -29.551 2.461 1.00 49.72 287 LYS A CA 1
ATOM 2210 C C . LYS A 1 287 ? 74.998 -28.420 3.391 1.00 49.72 287 LYS A C 1
ATOM 2212 O O . LYS A 1 287 ? 75.546 -28.316 4.488 1.00 49.72 287 LYS A O 1
ATOM 2217 N N . PRO A 1 288 ? 73.985 -27.613 3.021 1.00 55.84 288 PRO A N 1
ATOM 2218 C CA . PRO A 1 288 ? 73.388 -26.687 3.970 1.00 55.84 288 PRO A CA 1
ATOM 2219 C C . PRO A 1 288 ? 72.756 -27.496 5.107 1.00 55.84 288 PRO A C 1
ATOM 2221 O O . PRO A 1 288 ? 71.936 -28.388 4.879 1.00 55.84 288 PRO A O 1
ATOM 2224 N N . THR A 1 289 ? 73.180 -27.214 6.334 1.00 57.66 289 THR A N 1
ATOM 2225 C CA . THR A 1 289 ? 72.577 -27.743 7.558 1.00 57.66 289 THR A CA 1
ATOM 2226 C C . THR A 1 289 ? 71.105 -27.313 7.599 1.00 57.66 289 THR A C 1
ATOM 2228 O O . THR A 1 289 ? 70.827 -26.149 7.305 1.00 57.66 289 THR A O 1
ATOM 2231 N N . PRO A 1 290 ? 70.143 -28.192 7.939 1.00 55.84 290 PRO A N 1
ATOM 2232 C CA . PRO A 1 290 ? 68.752 -27.780 8.072 1.00 55.84 290 PRO A CA 1
ATOM 2233 C C . PRO A 1 290 ? 68.635 -26.790 9.235 1.00 55.84 290 PRO A C 1
ATOM 2235 O O . PRO A 1 290 ? 68.790 -27.155 10.399 1.00 55.84 290 PRO A O 1
ATOM 2238 N N . GLU A 1 291 ? 68.388 -25.523 8.914 1.00 61.06 291 GLU A N 1
ATOM 2239 C CA . GLU A 1 291 ? 68.043 -24.503 9.896 1.00 61.06 291 GLU A CA 1
ATOM 2240 C C . GLU A 1 291 ? 66.642 -24.837 10.426 1.00 61.06 291 GLU A C 1
ATOM 2242 O O . GLU A 1 291 ? 65.638 -24.723 9.720 1.00 61.06 291 GLU A O 1
ATOM 2247 N N . VAL A 1 292 ? 66.569 -25.343 11.658 1.00 62.16 292 VAL A N 1
ATOM 2248 C CA . VAL A 1 292 ? 65.293 -25.606 12.326 1.00 62.16 292 VAL A CA 1
ATOM 2249 C C . VAL A 1 292 ? 64.640 -24.250 12.566 1.00 62.16 292 VAL A C 1
ATOM 2251 O O . VAL A 1 292 ? 65.079 -23.501 13.434 1.00 62.16 292 VAL A O 1
ATOM 2254 N N . GLN A 1 293 ? 63.608 -23.908 11.790 1.00 61.41 293 GLN A N 1
ATOM 2255 C CA . GLN A 1 293 ? 62.808 -22.718 12.065 1.00 61.41 293 GLN A CA 1
ATOM 2256 C C . GLN A 1 293 ? 62.169 -22.878 13.444 1.00 61.41 293 GLN A C 1
ATOM 2258 O O . GLN A 1 293 ? 61.228 -23.650 13.637 1.00 61.41 293 GLN A O 1
ATOM 2263 N N . THR A 1 294 ? 62.719 -22.173 14.428 1.00 68.25 294 THR A N 1
ATOM 2264 C CA . THR A 1 294 ? 62.222 -22.182 15.798 1.00 68.25 294 THR A CA 1
ATOM 2265 C C . THR A 1 294 ? 60.781 -21.683 15.791 1.00 68.25 294 THR A C 1
ATOM 2267 O O . THR A 1 294 ? 60.511 -20.540 15.436 1.00 68.25 294 THR A O 1
ATOM 2270 N N . ILE A 1 295 ? 59.839 -22.531 16.208 1.00 66.31 295 ILE A N 1
ATOM 2271 C CA . ILE A 1 295 ? 58.396 -22.226 16.259 1.00 66.31 295 ILE A CA 1
ATOM 2272 C C . ILE A 1 295 ? 58.107 -20.984 17.134 1.00 66.31 295 ILE A C 1
ATOM 2274 O O . ILE A 1 295 ? 57.092 -20.312 16.964 1.00 66.31 295 ILE A O 1
ATOM 2278 N N . ALA A 1 296 ? 59.029 -20.620 18.024 1.00 74.50 296 ALA A N 1
ATOM 2279 C CA . ALA A 1 296 ? 58.986 -19.422 18.853 1.00 74.50 296 ALA A CA 1
ATOM 2280 C C . ALA A 1 296 ? 59.589 -18.186 18.150 1.00 74.50 296 ALA A C 1
ATOM 2282 O O . ALA A 1 296 ? 60.555 -17.597 18.634 1.00 74.50 296 ALA A O 1
ATOM 2283 N N . THR A 1 297 ? 59.025 -17.774 17.010 1.00 84.50 297 THR A N 1
ATOM 2284 C CA . THR A 1 297 ? 59.341 -16.459 16.425 1.00 84.50 297 THR A CA 1
ATOM 2285 C C . THR A 1 297 ? 58.461 -15.362 17.044 1.00 84.50 297 THR A C 1
ATOM 2287 O O . THR A 1 297 ? 57.311 -15.633 17.402 1.00 84.50 297 THR A O 1
ATOM 2290 N N . PRO A 1 298 ? 58.929 -14.100 17.132 1.00 87.00 298 PRO A N 1
ATOM 2291 C CA . PRO A 1 298 ? 58.101 -12.969 17.573 1.00 87.00 298 PRO A CA 1
ATOM 2292 C C . PRO A 1 298 ? 56.789 -12.839 16.785 1.00 87.00 298 PRO A C 1
ATOM 2294 O O . PRO A 1 298 ? 55.750 -12.502 17.346 1.00 87.00 298 PRO A O 1
ATOM 2297 N N . ILE A 1 299 ? 56.825 -13.178 15.493 1.00 87.38 299 ILE A N 1
ATOM 2298 C CA . ILE A 1 299 ? 55.655 -13.194 14.611 1.00 87.38 299 ILE A CA 1
ATOM 2299 C C . ILE A 1 299 ? 54.632 -14.227 15.093 1.00 87.38 299 ILE A C 1
ATOM 2301 O O . ILE A 1 299 ? 53.452 -13.904 15.203 1.00 87.38 299 ILE A O 1
ATOM 2305 N N . ASN A 1 300 ? 55.065 -15.434 15.461 1.00 86.94 300 ASN A N 1
ATOM 2306 C CA . ASN A 1 300 ? 54.160 -16.472 15.953 1.00 86.94 300 ASN A CA 1
ATOM 2307 C C . ASN A 1 300 ? 53.511 -16.095 17.292 1.00 86.94 300 ASN A C 1
ATOM 2309 O O . ASN A 1 300 ? 52.345 -16.413 17.504 1.00 86.94 300 ASN A O 1
ATOM 2313 N N . PHE A 1 301 ? 54.199 -15.347 18.161 1.00 90.94 301 PHE A N 1
ATOM 2314 C CA . PHE A 1 301 ? 53.594 -14.811 19.388 1.00 90.94 301 PHE A CA 1
ATOM 2315 C C . PHE A 1 301 ? 52.548 -13.722 19.109 1.00 90.94 301 PHE A C 1
ATOM 2317 O O . PHE A 1 301 ? 51.497 -13.689 19.754 1.00 90.94 301 PHE A O 1
ATOM 2324 N N . ILE A 1 302 ? 52.788 -12.860 18.118 1.00 93.06 302 ILE A N 1
ATOM 2325 C CA . ILE A 1 302 ? 51.805 -11.857 17.685 1.00 93.06 302 ILE A CA 1
ATOM 2326 C C . ILE A 1 302 ? 50.578 -12.552 17.083 1.00 93.06 302 ILE A C 1
ATOM 2328 O O . ILE A 1 302 ? 49.450 -12.236 17.454 1.00 93.06 302 ILE A O 1
ATOM 2332 N N . LEU A 1 303 ? 50.782 -13.553 16.226 1.00 90.44 303 LEU A N 1
ATOM 2333 C CA . LEU A 1 303 ? 49.692 -14.326 15.628 1.00 90.44 303 LEU A CA 1
ATOM 2334 C C . LEU A 1 303 ? 48.907 -15.123 16.678 1.00 90.44 303 LEU A C 1
ATOM 2336 O O . LEU A 1 303 ? 47.679 -15.134 16.633 1.00 90.44 303 LEU A O 1
ATOM 2340 N N . LEU A 1 304 ? 49.585 -15.724 17.661 1.00 92.12 304 LEU A N 1
ATOM 2341 C CA . LEU A 1 304 ? 48.939 -16.442 18.761 1.00 92.12 304 LEU A CA 1
ATOM 2342 C C . LEU A 1 304 ? 48.119 -15.497 19.647 1.00 92.12 304 LEU A C 1
ATOM 2344 O O . LEU A 1 304 ? 46.994 -15.826 20.012 1.00 92.12 304 LEU A O 1
ATOM 2348 N N . SER A 1 305 ? 48.640 -14.309 19.963 1.00 91.50 305 SER A N 1
ATOM 2349 C CA . SER A 1 305 ? 47.901 -13.326 20.767 1.00 91.50 305 SER A CA 1
ATOM 2350 C C . SER A 1 305 ? 46.676 -12.777 20.028 1.00 91.50 305 SER A C 1
ATOM 2352 O O . SER A 1 305 ? 45.605 -12.686 20.627 1.00 91.50 305 SER A O 1
ATOM 2354 N N . LEU A 1 306 ? 46.779 -12.515 18.719 1.00 93.56 306 LEU A N 1
ATOM 2355 C CA . LEU A 1 306 ? 45.635 -12.172 17.867 1.00 93.56 306 LEU A CA 1
ATOM 2356 C C . LEU A 1 306 ? 44.610 -13.306 17.799 1.00 93.56 306 LEU A C 1
ATOM 2358 O O . LEU A 1 306 ? 43.411 -13.052 17.905 1.00 93.56 306 LEU A O 1
ATOM 2362 N N . PHE A 1 307 ? 45.062 -14.552 17.665 1.00 93.56 307 PHE A N 1
ATOM 2363 C CA . PHE A 1 307 ? 44.187 -15.721 17.645 1.00 93.56 307 PHE A CA 1
ATOM 2364 C C . PHE A 1 307 ? 43.418 -15.867 18.963 1.00 93.56 307 PHE A C 1
ATOM 2366 O O . PHE A 1 307 ? 42.193 -15.969 18.946 1.00 93.56 307 PHE A O 1
ATOM 2373 N N . VAL A 1 308 ? 44.108 -15.780 20.105 1.00 93.69 308 VAL A N 1
ATOM 2374 C CA . VAL A 1 308 ? 43.489 -15.833 21.440 1.00 93.69 308 VAL A CA 1
ATOM 2375 C C . VAL A 1 308 ? 42.536 -14.658 21.657 1.00 93.69 308 VAL A C 1
ATOM 2377 O O . VAL A 1 308 ? 41.435 -14.856 22.165 1.00 93.69 308 VAL A O 1
ATOM 2380 N N . PHE A 1 309 ? 42.905 -13.445 21.239 1.00 92.88 309 PHE A N 1
ATOM 2381 C CA . PHE A 1 309 ? 42.041 -12.267 21.331 1.00 92.88 309 PHE A CA 1
ATOM 2382 C C . PHE A 1 309 ? 40.760 -12.444 20.509 1.00 92.88 309 PHE A C 1
ATOM 2384 O O . PHE A 1 309 ? 39.659 -12.205 21.002 1.00 92.88 309 PHE A O 1
ATOM 2391 N N . THR A 1 310 ? 40.886 -12.917 19.271 1.00 90.06 310 THR A N 1
ATOM 2392 C CA . THR A 1 310 ? 39.741 -13.142 18.380 1.00 90.06 310 THR A CA 1
ATOM 2393 C C . THR A 1 310 ? 38.842 -14.250 18.924 1.00 90.06 310 THR A C 1
ATOM 2395 O O . THR A 1 310 ? 37.628 -14.070 18.998 1.00 90.06 310 THR A O 1
ATOM 2398 N N . LEU A 1 311 ? 39.434 -15.352 19.393 1.00 92.25 311 LEU A N 1
ATOM 2399 C CA . LEU A 1 311 ? 3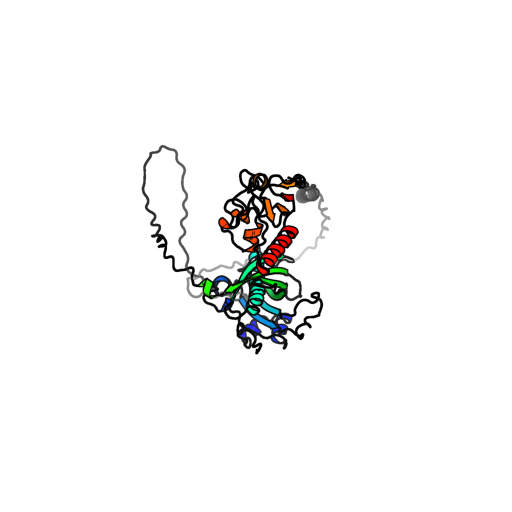8.719 -16.457 20.030 1.00 92.25 311 LEU A CA 1
ATOM 2400 C C . LEU A 1 311 ? 37.978 -15.989 21.289 1.00 92.25 311 LEU A C 1
ATOM 2402 O O . LEU A 1 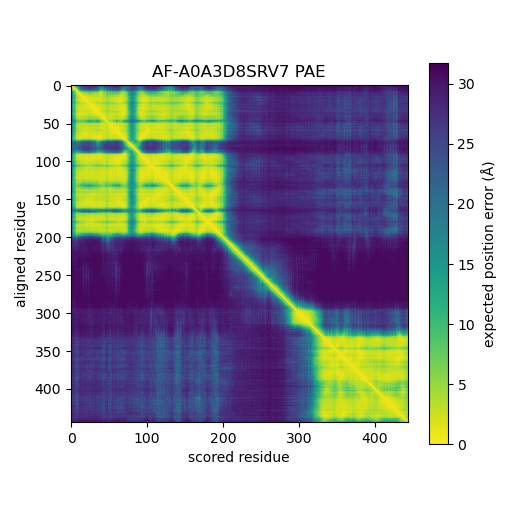311 ? 36.811 -16.316 21.482 1.00 92.25 311 LEU A O 1
ATOM 2406 N N . TYR A 1 312 ? 38.613 -15.157 22.111 1.00 92.50 312 TYR A N 1
ATOM 2407 C CA . TYR A 1 312 ? 37.997 -14.568 23.294 1.00 92.50 312 TYR A CA 1
ATOM 2408 C C . TYR A 1 312 ? 36.791 -13.687 22.948 1.00 92.50 312 TYR A C 1
ATOM 2410 O O . TYR A 1 312 ? 35.753 -13.789 23.597 1.00 92.50 312 TYR A O 1
ATOM 2418 N N . TYR A 1 313 ? 36.878 -12.858 21.907 1.00 87.56 313 TYR A N 1
ATOM 2419 C CA . TYR A 1 313 ? 35.743 -12.043 21.467 1.00 87.56 313 TYR A CA 1
ATOM 2420 C C . TYR A 1 313 ? 34.631 -12.855 20.791 1.00 87.56 313 TYR A C 1
ATOM 2422 O O . TYR A 1 313 ? 33.469 -12.471 20.903 1.00 87.56 313 TYR A O 1
ATOM 2430 N N . GLN A 1 314 ? 34.953 -13.976 20.141 1.00 85.19 314 GLN A N 1
ATOM 2431 C CA . GLN A 1 314 ? 33.957 -14.884 19.564 1.00 85.19 314 GLN A CA 1
ATOM 2432 C C . GLN A 1 314 ? 33.232 -15.721 20.626 1.00 85.19 314 GLN A C 1
ATOM 2434 O O . GLN A 1 314 ? 32.036 -15.965 20.494 1.00 85.19 314 GLN A O 1
ATOM 2439 N N . LEU A 1 315 ? 33.937 -16.130 21.685 1.00 88.19 315 LEU A N 1
ATOM 2440 C CA . LEU A 1 315 ? 33.378 -16.920 22.786 1.00 88.19 315 LEU A CA 1
ATOM 2441 C C . LEU A 1 315 ? 32.775 -16.063 23.907 1.00 88.19 315 LEU A C 1
ATOM 2443 O O . LEU A 1 315 ? 32.107 -16.596 24.793 1.00 88.19 315 LEU A O 1
ATOM 2447 N N . ARG A 1 316 ? 32.985 -14.739 23.889 1.00 84.69 316 ARG A N 1
ATOM 2448 C CA . ARG A 1 316 ? 32.335 -13.817 24.827 1.00 84.69 316 ARG A CA 1
ATOM 2449 C C . ARG A 1 316 ? 30.815 -13.898 24.636 1.00 84.69 316 ARG A C 1
ATOM 2451 O O . ARG A 1 316 ? 30.325 -13.531 23.565 1.00 84.69 316 ARG A O 1
ATOM 2458 N N . PRO A 1 317 ? 30.048 -14.315 25.659 1.00 78.62 317 PRO A N 1
ATOM 2459 C CA . PRO A 1 317 ? 28.598 -14.332 25.561 1.00 78.62 317 PRO A CA 1
ATOM 2460 C C . PRO A 1 317 ? 28.109 -12.904 25.311 1.00 78.62 317 PRO A C 1
ATOM 2462 O O . PRO A 1 317 ? 28.416 -11.979 26.070 1.00 78.62 317 PRO A O 1
ATOM 2465 N N . LYS A 1 318 ? 27.366 -12.708 24.217 1.00 78.19 318 LYS A N 1
ATOM 2466 C CA . LYS A 1 318 ? 26.682 -11.438 23.963 1.00 78.19 318 LYS A CA 1
ATOM 2467 C C . LYS A 1 318 ? 25.753 -11.188 25.148 1.00 78.19 318 LYS A C 1
ATOM 2469 O O . LYS A 1 318 ? 25.007 -12.086 25.534 1.00 78.19 318 LYS A O 1
ATOM 2474 N N . LYS A 1 319 ? 25.815 -9.990 25.740 1.00 73.69 319 LYS A N 1
ATOM 2475 C CA . LYS A 1 319 ? 24.870 -9.596 26.792 1.00 73.69 319 LYS A CA 1
ATOM 2476 C C . LYS A 1 319 ? 23.461 -9.846 26.258 1.00 73.69 319 LYS A C 1
ATOM 2478 O O . LYS A 1 319 ? 23.120 -9.320 25.199 1.00 73.69 319 LYS A O 1
ATOM 2483 N N . VAL A 1 320 ? 22.694 -10.684 26.952 1.00 70.19 320 VAL A N 1
ATOM 2484 C CA . VAL A 1 320 ? 21.297 -10.947 26.602 1.00 70.19 320 VAL A CA 1
ATOM 2485 C C . VAL A 1 320 ? 20.590 -9.598 26.605 1.00 70.19 320 VAL A C 1
ATOM 2487 O O . VAL A 1 320 ? 20.663 -8.871 27.597 1.00 70.19 320 VAL A O 1
ATOM 2490 N N . ALA A 1 321 ? 19.985 -9.227 25.477 1.00 74.19 321 ALA A N 1
ATOM 2491 C CA . ALA A 1 321 ? 19.169 -8.028 25.418 1.00 74.19 321 ALA A CA 1
ATOM 2492 C C . ALA A 1 321 ? 18.062 -8.180 26.468 1.00 74.19 321 ALA A C 1
ATOM 2494 O O . ALA A 1 321 ? 17.279 -9.128 26.405 1.00 74.19 321 ALA A O 1
ATOM 2495 N N . ALA A 1 322 ? 18.043 -7.295 27.465 1.00 75.00 322 ALA A N 1
ATOM 2496 C CA . ALA A 1 322 ? 16.950 -7.257 28.420 1.00 75.00 322 ALA A CA 1
ATOM 2497 C C . ALA A 1 322 ? 15.690 -6.880 27.639 1.00 75.00 322 ALA A C 1
ATOM 2499 O O . ALA A 1 322 ? 15.629 -5.802 27.044 1.00 75.00 322 ALA A O 1
ATOM 2500 N N . LEU A 1 323 ? 14.722 -7.795 27.586 1.00 63.91 323 LEU A N 1
ATOM 2501 C CA . LEU A 1 323 ? 13.424 -7.487 27.004 1.00 63.91 323 LEU A CA 1
ATOM 2502 C C . LEU A 1 323 ? 12.801 -6.347 27.820 1.00 63.91 323 LEU A C 1
ATOM 2504 O O . LEU A 1 323 ? 12.923 -6.355 29.052 1.00 63.91 323 LEU A O 1
ATOM 2508 N N . PRO A 1 324 ? 12.162 -5.360 27.170 1.00 68.31 324 PRO A N 1
ATOM 2509 C CA . PRO A 1 324 ? 11.385 -4.379 27.906 1.00 68.31 324 PRO A CA 1
ATOM 2510 C C . PRO A 1 324 ? 10.343 -5.117 28.762 1.00 68.31 324 PRO A C 1
ATOM 2512 O O . PRO A 1 324 ? 9.814 -6.145 28.322 1.00 68.31 324 PRO A O 1
ATOM 2515 N N . PRO A 1 325 ? 10.063 -4.639 29.986 1.00 69.19 325 PRO A N 1
ATOM 2516 C CA . PRO A 1 325 ? 9.014 -5.219 30.811 1.00 69.19 325 PRO A CA 1
ATOM 2517 C C . PRO A 1 325 ? 7.704 -5.220 30.022 1.00 69.19 325 PRO A C 1
ATOM 2519 O O . PRO A 1 325 ? 7.380 -4.237 29.350 1.00 69.19 325 PRO A O 1
ATOM 2522 N N . ALA A 1 326 ? 6.980 -6.340 30.072 1.00 55.28 326 ALA A N 1
ATOM 2523 C CA . ALA A 1 326 ? 5.685 -6.440 29.418 1.00 55.28 326 ALA A CA 1
ATOM 2524 C C . ALA A 1 326 ? 4.770 -5.317 29.939 1.00 55.28 326 ALA A C 1
ATOM 2526 O O . ALA A 1 326 ? 4.810 -5.018 31.141 1.00 55.28 326 ALA A O 1
ATOM 2527 N N . PRO A 1 327 ? 3.968 -4.676 29.069 1.00 66.69 327 PRO A N 1
ATOM 2528 C CA . PRO A 1 327 ? 2.980 -3.716 29.529 1.00 66.69 327 PRO A CA 1
ATOM 2529 C C . PRO A 1 327 ? 2.054 -4.393 30.554 1.00 66.69 327 PRO A C 1
ATOM 2531 O O . PRO A 1 327 ? 1.823 -5.605 30.463 1.00 66.69 327 PRO A O 1
ATOM 2534 N N . PRO A 1 328 ? 1.558 -3.646 31.554 1.00 70.25 328 PRO A N 1
ATOM 2535 C CA . PRO A 1 328 ? 0.671 -4.207 32.562 1.00 70.25 328 PRO A CA 1
ATOM 2536 C C . PRO A 1 328 ? -0.547 -4.861 31.889 1.00 70.25 328 PRO A C 1
ATOM 2538 O O . PRO A 1 328 ? -1.029 -4.341 30.880 1.00 70.25 328 PRO A O 1
ATOM 2541 N N . PRO A 1 329 ? -1.051 -5.987 32.424 1.00 64.12 329 PRO A N 1
ATOM 2542 C CA . PRO A 1 329 ? -2.206 -6.664 31.855 1.00 64.12 329 PRO A CA 1
ATOM 2543 C C . PRO A 1 329 ? -3.416 -5.725 31.873 1.00 64.12 329 PRO A C 1
ATOM 2545 O O . PRO A 1 329 ? -3.832 -5.239 32.926 1.00 64.12 329 PRO A O 1
ATOM 2548 N N . THR A 1 330 ? -3.972 -5.457 30.697 1.00 71.69 330 THR A N 1
ATOM 2549 C CA . THR A 1 330 ? -5.185 -4.660 30.520 1.00 71.69 330 THR A CA 1
ATOM 2550 C C . THR A 1 330 ? -6.393 -5.486 30.951 1.00 71.69 330 THR A C 1
ATOM 2552 O O . THR A 1 330 ? -6.785 -6.447 30.294 1.00 71.69 330 THR A O 1
ATOM 2555 N N . VAL A 1 331 ? -6.970 -5.127 32.098 1.00 80.38 331 VAL A N 1
ATOM 2556 C CA . VAL A 1 331 ? -8.212 -5.726 32.599 1.00 80.38 331 VAL A CA 1
ATOM 2557 C C . VAL A 1 331 ? -9.388 -5.113 31.848 1.00 80.38 331 VAL A C 1
ATOM 2559 O O . VAL A 1 331 ? -9.455 -3.888 31.712 1.00 80.38 331 VAL A O 1
ATOM 2562 N N . PHE A 1 332 ? -10.306 -5.965 31.391 1.00 88.19 332 PHE A N 1
ATOM 2563 C CA . PHE A 1 332 ? -11.551 -5.536 30.765 1.00 88.19 332 PHE A CA 1
ATOM 2564 C C . PHE A 1 332 ? -12.354 -4.659 31.736 1.00 88.19 332 PHE A C 1
ATOM 2566 O O . PHE A 1 332 ? -12.640 -5.083 32.856 1.00 88.19 332 PHE A O 1
ATOM 2573 N N . GLN A 1 333 ? -12.705 -3.447 31.314 1.00 89.44 333 GLN A N 1
ATOM 2574 C CA . GLN A 1 333 ? -13.400 -2.454 32.138 1.00 89.44 333 GLN A CA 1
ATOM 2575 C C . GLN A 1 333 ? -14.718 -2.020 31.493 1.00 89.44 333 GLN A C 1
ATOM 2577 O O . GLN A 1 333 ? -14.842 -1.972 30.269 1.00 89.44 333 GLN A O 1
ATOM 2582 N N . THR A 1 334 ? -15.709 -1.684 32.316 1.00 93.31 334 THR A N 1
ATOM 2583 C CA . THR A 1 334 ? -16.864 -0.928 31.832 1.00 93.31 334 THR A CA 1
ATOM 2584 C C . THR A 1 334 ? -16.524 0.557 31.868 1.00 93.31 334 THR A C 1
ATOM 2586 O O . THR A 1 334 ? -15.978 1.052 32.851 1.00 93.31 334 THR A O 1
ATOM 2589 N N . PHE A 1 335 ? -16.838 1.256 30.784 1.00 93.69 335 PHE A N 1
ATOM 2590 C CA . PHE A 1 335 ? -16.692 2.694 30.655 1.00 93.69 335 PHE A CA 1
ATOM 2591 C C . PHE A 1 335 ? -18.061 3.330 30.439 1.00 93.69 335 PHE A C 1
ATOM 2593 O O . PHE A 1 335 ? -18.934 2.774 29.781 1.00 93.69 335 PHE A O 1
ATOM 2600 N N . THR A 1 336 ? -18.202 4.543 30.937 1.00 94.06 336 THR A N 1
ATOM 2601 C CA . THR A 1 336 ? -19.238 5.516 30.586 1.00 94.06 336 THR A CA 1
ATOM 2602 C C . THR A 1 336 ? -18.604 6.639 29.759 1.00 94.06 336 THR A C 1
ATOM 2604 O O . THR A 1 336 ? -17.381 6.818 29.818 1.00 94.06 336 THR A O 1
ATOM 2607 N N . PRO A 1 337 ? -19.367 7.442 28.998 1.00 94.00 337 PRO A N 1
ATOM 2608 C CA . PRO A 1 337 ? -18.781 8.537 28.221 1.00 94.00 337 PRO A CA 1
ATOM 2609 C C . PRO A 1 337 ? -17.890 9.501 29.040 1.00 94.00 337 PRO A C 1
ATOM 2611 O O . PRO A 1 337 ? -16.796 9.825 28.566 1.00 94.00 337 PRO A O 1
ATOM 2614 N N . PRO A 1 338 ? -18.243 9.895 30.285 1.00 93.12 338 PRO A N 1
ATOM 2615 C CA . PRO A 1 338 ? -17.388 10.751 31.112 1.00 93.12 338 PRO A CA 1
ATOM 2616 C C . PRO A 1 338 ? -16.109 10.053 31.589 1.00 93.12 338 PRO A C 1
ATOM 2618 O O . PRO A 1 338 ? -15.062 10.687 31.709 1.00 93.12 338 PRO A O 1
ATOM 2621 N N . THR A 1 339 ? -16.160 8.743 31.852 1.00 93.19 339 THR A N 1
ATOM 2622 C CA . THR A 1 339 ? -14.988 7.974 32.312 1.00 93.19 339 THR A CA 1
ATOM 2623 C C . THR A 1 339 ? -14.066 7.573 31.160 1.00 93.19 339 THR A C 1
ATOM 2625 O O . THR A 1 339 ? -12.873 7.370 31.386 1.00 93.19 339 THR A O 1
ATOM 2628 N N . LEU A 1 340 ? -14.578 7.524 29.925 1.00 94.25 340 LEU A N 1
ATOM 2629 C CA . LEU A 1 340 ? -13.800 7.296 28.707 1.00 94.25 340 LEU A CA 1
ATOM 2630 C C . LEU A 1 340 ? -13.047 8.558 28.246 1.00 94.25 340 LEU A C 1
ATOM 2632 O O . LEU A 1 340 ? -11.919 8.462 27.763 1.00 94.25 340 LEU A O 1
ATOM 2636 N N . GLN A 1 341 ? -13.628 9.745 28.448 1.00 93.75 341 GLN A N 1
ATOM 2637 C CA . GLN A 1 341 ? -13.080 11.033 28.000 1.00 93.75 341 GLN A CA 1
ATOM 2638 C C . GLN A 1 341 ? -11.605 11.305 28.374 1.00 93.75 341 GLN A C 1
ATOM 2640 O O . GLN A 1 341 ? -10.875 11.837 27.531 1.00 93.75 341 GLN A O 1
ATOM 2645 N N . PRO A 1 342 ? -11.103 10.946 29.574 1.00 94.69 342 PRO A N 1
ATOM 2646 C CA . PRO A 1 342 ? -9.705 11.164 29.941 1.00 94.69 342 PRO A CA 1
ATOM 2647 C C . PRO A 1 342 ? -8.698 10.334 29.131 1.00 94.69 342 PRO A C 1
ATOM 2649 O O . PRO A 1 342 ? -7.503 10.623 29.187 1.00 94.69 342 PRO A O 1
ATOM 2652 N N . PHE A 1 343 ? -9.140 9.301 28.411 1.00 94.50 343 PHE A N 1
ATOM 2653 C CA . PHE A 1 343 ? -8.295 8.416 27.605 1.00 94.50 343 PHE A CA 1
ATOM 2654 C C . PHE A 1 343 ? -8.155 8.927 26.168 1.00 94.50 343 PHE A C 1
ATOM 2656 O O . PHE A 1 343 ? -8.379 8.209 25.199 1.00 94.50 343 PHE A O 1
ATOM 2663 N N . ASN A 1 344 ? -7.787 10.197 26.021 1.00 93.06 344 ASN A N 1
ATOM 2664 C CA . ASN A 1 344 ? -7.641 10.870 24.729 1.00 93.06 344 ASN A CA 1
ATOM 2665 C C . ASN A 1 344 ? -6.168 11.064 24.308 1.00 93.06 344 ASN A C 1
ATOM 2667 O O . ASN A 1 344 ? -5.858 11.850 23.416 1.00 93.06 344 ASN A O 1
ATOM 2671 N N . GLY A 1 345 ? -5.223 10.401 24.984 1.00 91.00 345 GLY A N 1
ATOM 2672 C CA . GLY A 1 345 ? -3.791 10.538 24.699 1.00 91.00 345 GLY A CA 1
ATOM 2673 C C . GLY A 1 345 ? -3.109 11.770 25.293 1.00 91.00 345 GLY A C 1
ATOM 2674 O O . GLY A 1 345 ? -1.883 11.891 25.166 1.00 91.00 345 GLY A O 1
ATOM 2675 N N . THR A 1 346 ? -3.847 12.673 25.944 1.00 90.94 346 THR A N 1
ATOM 2676 C CA . THR A 1 346 ? -3.266 13.799 26.690 1.00 90.94 346 THR A CA 1
ATOM 2677 C C . THR A 1 346 ? -2.714 13.334 28.043 1.00 90.94 346 THR A C 1
ATOM 2679 O O . THR A 1 346 ? -3.050 12.258 28.538 1.00 90.94 346 THR A O 1
ATOM 2682 N N . ASN A 1 347 ? -1.813 14.117 28.646 1.00 87.69 347 ASN A N 1
ATOM 2683 C CA . ASN A 1 347 ? -1.253 13.851 29.983 1.00 87.69 347 ASN A CA 1
ATOM 2684 C C . ASN A 1 347 ? -0.602 12.461 30.157 1.00 87.69 347 ASN A C 1
ATOM 2686 O O . ASN A 1 347 ? -0.597 11.904 31.252 1.00 87.69 347 ASN A O 1
ATOM 2690 N N . GLY A 1 348 ? -0.074 11.880 29.074 1.00 84.25 348 GLY A N 1
ATOM 2691 C CA . GLY A 1 348 ? 0.573 10.563 29.097 1.00 84.25 348 GLY A CA 1
ATOM 2692 C C . GLY A 1 348 ? -0.383 9.377 29.268 1.00 84.25 348 GLY A C 1
ATOM 2693 O O . GLY A 1 348 ? 0.085 8.255 29.447 1.00 84.25 348 GLY A O 1
ATOM 2694 N N . LYS A 1 349 ? -1.703 9.597 29.203 1.00 90.12 349 LYS A N 1
ATOM 2695 C CA . LYS A 1 349 ? -2.700 8.522 29.228 1.00 90.12 349 LYS A CA 1
ATOM 2696 C C . LYS A 1 349 ? -2.763 7.780 27.883 1.00 90.12 349 LYS A C 1
ATOM 2698 O O . LYS A 1 349 ? -2.399 8.361 26.853 1.00 90.12 349 LYS A O 1
ATOM 2703 N N . PRO A 1 350 ? -3.215 6.511 27.876 1.00 93.06 350 PRO A N 1
ATOM 2704 C CA . PRO A 1 350 ? -3.483 5.790 26.638 1.00 93.06 350 PRO A CA 1
ATOM 2705 C C . PRO A 1 350 ? -4.665 6.411 25.876 1.00 93.06 350 PRO A C 1
ATOM 2707 O O . PRO A 1 350 ? -5.369 7.284 26.397 1.00 93.06 350 PRO A O 1
ATOM 2710 N N . ILE A 1 351 ? -4.837 6.001 24.620 1.00 96.00 351 ILE A N 1
ATOM 2711 C CA . ILE A 1 351 ? -5.884 6.509 23.729 1.00 96.00 351 ILE A CA 1
ATOM 2712 C C . ILE A 1 351 ? -6.918 5.414 23.525 1.00 96.00 351 ILE A C 1
ATOM 2714 O O . ILE A 1 351 ? -6.615 4.409 22.883 1.00 96.00 351 ILE A O 1
ATOM 2718 N N . TYR A 1 352 ? -8.124 5.628 24.041 1.00 96.12 352 TYR A N 1
ATOM 2719 C CA . TYR A 1 352 ? -9.255 4.720 23.892 1.00 96.12 352 TYR A CA 1
ATOM 2720 C C . TYR A 1 352 ? -10.387 5.404 23.139 1.00 96.12 352 TYR A C 1
ATOM 2722 O O . TYR A 1 352 ? -10.565 6.612 23.259 1.00 96.12 352 TYR A O 1
ATOM 2730 N N . PHE A 1 353 ? -11.190 4.643 22.409 1.00 95.69 353 PHE A N 1
ATOM 2731 C CA . PHE A 1 353 ? -12.501 5.099 21.950 1.00 95.69 353 PHE A CA 1
ATOM 2732 C C . PHE A 1 353 ? -13.433 3.915 21.740 1.00 95.69 353 PHE A C 1
ATOM 2734 O O . PHE A 1 353 ? -12.982 2.769 21.652 1.00 95.69 353 PHE A O 1
ATOM 2741 N N . ALA A 1 354 ? -14.732 4.195 21.686 1.00 95.75 354 ALA A N 1
ATOM 2742 C CA . ALA A 1 354 ? -15.741 3.167 21.510 1.00 95.75 354 ALA A CA 1
ATOM 2743 C C . ALA A 1 354 ? -16.224 3.063 20.061 1.00 95.75 354 ALA A C 1
ATOM 2745 O O . ALA A 1 354 ? -16.359 4.068 19.364 1.00 95.75 354 ALA A O 1
ATOM 2746 N N . VAL A 1 355 ? -16.513 1.838 19.627 1.00 95.06 355 VAL A N 1
ATOM 2747 C CA . VAL A 1 355 ? -17.242 1.538 18.391 1.00 95.06 355 VAL A CA 1
ATOM 2748 C C . VAL A 1 355 ? -18.297 0.496 18.734 1.00 95.06 355 VAL A C 1
ATOM 2750 O O . VAL A 1 355 ? -17.971 -0.565 19.259 1.00 95.06 355 VAL A O 1
ATOM 2753 N N . ARG A 1 356 ? -19.571 0.813 18.487 1.00 92.69 356 ARG A N 1
ATOM 2754 C CA . ARG A 1 356 ? -20.738 -0.031 18.798 1.00 92.69 356 ARG A CA 1
ATOM 2755 C C . ARG A 1 356 ? -20.739 -0.577 20.231 1.00 92.69 356 ARG A C 1
ATOM 2757 O O . ARG A 1 356 ? -21.051 -1.741 20.469 1.00 92.69 356 ARG A O 1
ATOM 2764 N N . GLY A 1 357 ? -20.363 0.262 21.193 1.00 91.50 357 GLY A N 1
ATOM 2765 C CA . GLY A 1 357 ? -20.323 -0.120 22.603 1.00 91.50 357 GLY A CA 1
ATOM 2766 C C . GLY A 1 357 ? -19.106 -0.957 23.017 1.00 91.50 357 GLY A C 1
ATOM 2767 O O . GLY A 1 357 ? -19.008 -1.313 24.186 1.00 91.50 357 GLY A O 1
ATOM 2768 N N . ARG A 1 358 ? -18.154 -1.261 22.125 1.00 94.94 358 ARG A N 1
ATOM 2769 C CA . ARG A 1 358 ? -16.861 -1.885 22.475 1.00 94.94 358 ARG A CA 1
ATOM 2770 C C . ARG A 1 358 ? -15.778 -0.822 22.559 1.00 94.94 358 ARG A C 1
ATOM 2772 O O . ARG A 1 358 ? -15.697 0.018 21.672 1.00 94.94 358 ARG A O 1
ATOM 2779 N N . VAL A 1 359 ? -14.942 -0.861 23.593 1.00 96.50 359 VAL A N 1
ATOM 2780 C CA . VAL A 1 359 ? -13.852 0.105 23.806 1.00 96.50 359 VAL A CA 1
ATOM 2781 C C . VAL A 1 359 ? -12.528 -0.504 23.363 1.00 96.50 359 VAL A C 1
ATOM 2783 O O . VAL A 1 359 ? -12.133 -1.560 23.859 1.00 96.50 359 VAL A O 1
ATOM 2786 N N . PHE A 1 360 ? -11.836 0.179 22.453 1.00 96.06 360 PHE A N 1
ATOM 2787 C CA . PHE A 1 360 ? -10.572 -0.267 21.866 1.00 96.06 360 PHE A CA 1
ATOM 2788 C C . PHE A 1 360 ? -9.393 0.548 22.392 1.00 96.06 360 PHE A C 1
ATOM 2790 O O . PHE A 1 360 ? -9.482 1.773 22.479 1.00 96.06 360 PHE A O 1
ATOM 2797 N N . ASP A 1 361 ? -8.271 -0.119 22.673 1.00 95.25 361 ASP A N 1
ATOM 2798 C CA . ASP A 1 361 ? -6.992 0.547 22.917 1.00 95.25 361 ASP A CA 1
ATOM 2799 C C . ASP A 1 361 ? -6.265 0.833 21.605 1.00 95.25 361 ASP A C 1
ATOM 2801 O O . ASP A 1 361 ? -5.645 -0.044 21.000 1.00 95.25 361 ASP A O 1
ATOM 2805 N N . VAL A 1 362 ? -6.318 2.096 21.185 1.00 95.12 362 VAL A N 1
ATOM 2806 C CA . VAL A 1 362 ? -5.695 2.588 19.956 1.00 95.12 362 VAL A CA 1
ATOM 2807 C C . VAL A 1 362 ? -4.396 3.350 20.215 1.00 95.12 362 VAL A C 1
ATOM 2809 O O . VAL A 1 362 ? -3.924 4.095 19.352 1.00 95.12 362 VAL A O 1
ATOM 2812 N N . SER A 1 363 ? -3.763 3.145 21.374 1.00 92.75 363 SER A N 1
ATOM 2813 C CA . SER A 1 363 ? -2.515 3.823 21.750 1.00 92.75 363 SER A CA 1
ATOM 2814 C C . SER A 1 363 ? -1.370 3.567 20.765 1.00 92.75 363 SER A C 1
ATOM 2816 O O . SER A 1 363 ? -0.548 4.454 20.531 1.00 92.75 363 SER A O 1
ATOM 2818 N N . THR A 1 364 ? -1.335 2.396 20.118 1.00 90.25 364 THR A N 1
ATOM 2819 C CA . THR A 1 364 ? -0.371 2.081 19.043 1.00 90.25 364 THR A CA 1
ATOM 2820 C C . THR A 1 364 ? -0.565 2.960 17.801 1.00 90.25 364 THR A C 1
ATOM 2822 O O . THR A 1 364 ? 0.371 3.172 17.033 1.00 90.25 364 THR A O 1
ATOM 2825 N N . GLY A 1 365 ? -1.762 3.525 17.619 1.00 89.38 365 GLY A N 1
ATOM 2826 C CA . GLY A 1 365 ? -2.130 4.463 16.561 1.00 89.38 365 GLY A CA 1
ATOM 2827 C C . GLY A 1 365 ? -2.008 5.937 16.954 1.00 89.38 365 GLY A C 1
ATOM 2828 O O . GLY A 1 365 ? -2.709 6.762 16.373 1.00 89.38 365 GLY A O 1
ATOM 2829 N N . ARG A 1 366 ? -1.143 6.300 17.913 1.00 91.44 366 ARG A N 1
ATOM 2830 C CA . ARG A 1 366 ? -1.015 7.677 18.438 1.00 91.44 366 ARG A CA 1
ATOM 2831 C C . ARG A 1 366 ? -0.841 8.765 17.372 1.00 91.44 366 ARG A C 1
ATOM 2833 O O . ARG A 1 366 ? -1.345 9.861 17.563 1.00 91.44 366 ARG A O 1
ATOM 2840 N N . ASN A 1 367 ? -0.190 8.475 16.247 1.00 90.00 367 ASN A N 1
ATOM 2841 C CA . ASN A 1 367 ? -0.032 9.444 15.150 1.00 90.00 367 ASN A CA 1
ATOM 2842 C C . ASN A 1 367 ? -1.361 9.814 14.465 1.00 90.00 367 ASN A C 1
ATOM 2844 O O . ASN A 1 367 ? -1.442 10.834 13.791 1.00 90.00 367 ASN A O 1
ATOM 2848 N N . PHE A 1 368 ? -2.383 8.971 14.612 1.00 88.50 368 PHE A N 1
ATOM 2849 C CA . PHE A 1 368 ? -3.702 9.153 14.018 1.00 88.50 368 PHE A CA 1
ATOM 2850 C C . PHE A 1 368 ? -4.707 9.702 15.029 1.00 88.50 368 PHE A C 1
ATOM 2852 O O . PHE A 1 368 ? -5.387 10.680 14.737 1.00 88.50 368 PHE A O 1
ATOM 2859 N N . TYR A 1 369 ? -4.773 9.072 16.204 1.00 93.56 369 TYR A N 1
ATOM 2860 C CA . TYR A 1 369 ? -5.798 9.330 17.223 1.00 93.56 369 TYR A CA 1
ATOM 2861 C C . TYR A 1 369 ? -5.291 10.159 18.406 1.00 93.56 369 TYR A C 1
ATOM 2863 O O . TYR A 1 369 ? -6.065 10.516 19.283 1.00 93.56 369 TYR A O 1
ATOM 2871 N N . GLY A 1 370 ? -3.984 10.403 18.497 1.00 91.62 370 GLY A N 1
ATOM 2872 C CA . GLY A 1 370 ? -3.414 11.233 19.552 1.00 91.62 370 GLY A CA 1
ATOM 2873 C C . GLY A 1 370 ? -3.555 12.726 19.248 1.00 91.62 370 GLY A C 1
ATOM 2874 O O . GLY A 1 370 ? -3.917 13.089 18.131 1.00 91.62 370 GLY A O 1
ATOM 2875 N N . PRO A 1 371 ? -3.211 13.594 20.215 1.00 91.75 371 PRO A N 1
ATOM 2876 C CA . PRO A 1 371 ? -3.288 15.042 20.039 1.00 91.75 371 PRO A CA 1
ATOM 2877 C C . PRO A 1 371 ? -2.505 15.525 18.808 1.00 91.75 371 PRO A C 1
ATOM 2879 O O . PRO A 1 371 ? -1.323 15.202 18.661 1.00 91.75 371 PRO A O 1
ATOM 2882 N N . GLY A 1 372 ? -3.157 16.301 17.944 1.00 88.06 372 GLY A N 1
ATOM 2883 C CA . GLY A 1 372 ? -2.647 16.788 16.659 1.00 88.06 372 GLY A CA 1
ATOM 2884 C C . GLY A 1 372 ? -2.771 15.795 15.494 1.00 88.06 372 GLY A C 1
ATOM 2885 O O . GLY A 1 372 ? -2.332 16.107 14.386 1.00 88.06 372 GLY A O 1
ATOM 2886 N N . GLY A 1 373 ? -3.327 14.603 15.725 1.00 87.06 373 GLY A N 1
ATOM 2887 C CA . GLY A 1 373 ? -3.596 13.608 14.690 1.00 87.06 373 GLY A CA 1
ATOM 2888 C C . GLY A 1 373 ? -4.875 13.913 13.896 1.00 87.06 373 GLY A C 1
ATOM 2889 O O . GLY A 1 373 ? -5.782 14.566 14.409 1.00 87.06 373 GLY A O 1
ATOM 2890 N N . PRO A 1 374 ? -5.002 13.415 12.651 1.00 85.19 374 PRO A N 1
ATOM 2891 C CA . PRO A 1 374 ? -6.171 13.668 11.803 1.00 85.19 374 PRO A CA 1
ATOM 2892 C C . PRO A 1 374 ? -7.495 13.135 12.374 1.00 85.19 374 PRO A C 1
ATOM 2894 O O . PRO A 1 374 ? -8.551 13.572 11.927 1.00 85.19 374 PRO A O 1
ATOM 2897 N N . TYR A 1 375 ? -7.448 12.186 13.315 1.00 87.12 375 TYR A N 1
ATOM 2898 C CA . TYR A 1 375 ? -8.611 11.515 13.908 1.00 87.12 375 TYR A CA 1
ATOM 2899 C C . TYR A 1 375 ? -8.649 11.681 15.435 1.00 87.12 375 TYR A C 1
ATOM 2901 O O . TYR A 1 375 ? -9.175 10.826 16.149 1.00 87.12 375 TYR A O 1
ATOM 2909 N N . GLU A 1 376 ? -8.045 12.755 15.956 1.00 91.56 376 GLU A N 1
ATOM 2910 C CA . GLU A 1 376 ? -8.000 13.043 17.397 1.00 91.56 376 GLU A CA 1
ATOM 2911 C C . GLU A 1 376 ? -9.390 13.258 18.016 1.00 91.56 376 GLU A C 1
ATOM 2913 O O . GLU A 1 376 ? -9.592 13.028 19.204 1.00 91.56 376 GLU A O 1
ATOM 2918 N N . ASN A 1 377 ? -10.365 13.659 17.202 1.00 90.56 377 ASN A N 1
ATOM 2919 C CA . ASN A 1 377 ? -11.737 13.951 17.605 1.00 90.56 377 ASN A CA 1
ATOM 2920 C C . ASN A 1 377 ? -12.465 12.733 18.213 1.00 90.56 377 ASN A C 1
ATOM 2922 O O . ASN A 1 377 ? -13.351 12.892 19.052 1.00 90.56 377 ASN A O 1
ATOM 2926 N N . PHE A 1 378 ? -12.071 11.516 17.829 1.00 94.06 378 PHE A N 1
ATOM 2927 C CA . PHE A 1 378 ? -12.618 10.277 18.384 1.00 94.06 378 PHE A CA 1
ATOM 2928 C C . PHE A 1 378 ? -11.973 9.864 19.707 1.00 94.06 378 PHE A C 1
ATOM 2930 O O . PHE A 1 378 ? -12.536 9.045 20.429 1.00 94.06 378 PHE A O 1
ATOM 2937 N N . ALA A 1 379 ? -10.815 10.424 20.051 1.00 94.44 379 ALA A N 1
ATOM 2938 C CA . ALA A 1 379 ? -10.073 10.049 21.242 1.00 94.44 379 ALA A CA 1
ATOM 2939 C C . ALA A 1 379 ? -10.888 10.331 22.520 1.00 94.44 379 ALA A C 1
ATOM 2941 O O . ALA A 1 379 ? -11.288 11.462 22.805 1.00 94.44 379 ALA A O 1
ATOM 2942 N N . GLY A 1 380 ? -11.138 9.285 23.305 1.00 94.38 380 GLY A N 1
ATOM 2943 C CA . GLY A 1 380 ? -11.956 9.322 24.514 1.00 94.38 380 GLY A CA 1
ATOM 2944 C C . GLY A 1 380 ? -13.464 9.451 24.259 1.00 94.38 380 GLY A C 1
ATOM 2945 O O . GLY A 1 380 ? -14.178 9.921 25.141 1.00 94.38 380 GLY A O 1
ATOM 2946 N N . ARG A 1 381 ? -13.970 9.110 23.067 1.00 94.19 381 ARG A N 1
ATOM 2947 C CA . ARG A 1 381 ? -15.388 9.274 22.691 1.00 94.19 381 ARG A CA 1
ATOM 2948 C C . ARG A 1 381 ? -15.998 8.002 22.104 1.00 94.19 381 ARG A C 1
ATOM 2950 O O . ARG A 1 381 ? -15.296 7.029 21.835 1.00 94.19 381 ARG A O 1
ATOM 2957 N N . ASP A 1 382 ? -17.314 8.020 21.902 1.00 94.88 382 ASP A N 1
ATOM 2958 C CA . ASP A 1 382 ? -17.977 7.077 21.003 1.00 94.88 382 ASP A CA 1
ATOM 2959 C C . ASP A 1 382 ? -17.801 7.551 19.555 1.00 94.88 382 ASP A C 1
ATOM 2961 O O . ASP A 1 382 ? -18.272 8.622 19.169 1.00 94.88 382 ASP A O 1
ATOM 2965 N N . ALA A 1 383 ? -17.074 6.765 18.765 1.00 94.56 383 ALA A N 1
ATOM 2966 C CA . ALA A 1 383 ? -16.757 7.060 17.375 1.00 94.56 383 ALA A CA 1
ATOM 2967 C C . ALA A 1 383 ? -17.794 6.486 16.395 1.00 94.56 383 ALA A C 1
ATOM 2969 O O . ALA A 1 383 ? -17.670 6.686 15.186 1.00 94.56 383 ALA A O 1
ATOM 2970 N N . SER A 1 384 ? -18.810 5.763 16.881 1.00 94.06 384 SER A N 1
ATOM 2971 C CA . SER A 1 384 ? -19.703 4.956 16.041 1.00 94.06 384 SER A CA 1
ATOM 2972 C C . SER A 1 384 ? -20.389 5.762 14.938 1.00 94.06 384 SER A C 1
ATOM 2974 O O . SER A 1 384 ? -20.323 5.384 13.768 1.00 94.06 384 SER A O 1
ATOM 2976 N N . ARG A 1 385 ? -20.995 6.906 15.274 1.00 93.50 385 ARG A N 1
ATOM 2977 C CA . ARG A 1 385 ? -21.689 7.749 14.290 1.00 93.50 385 ARG A CA 1
ATOM 2978 C C . ARG A 1 385 ? -20.730 8.360 13.268 1.00 93.50 385 ARG A C 1
ATOM 2980 O O . ARG A 1 385 ? -20.982 8.276 12.065 1.00 93.50 385 ARG A O 1
ATOM 2987 N N . GLY A 1 386 ? -19.607 8.915 13.722 1.00 91.62 386 GLY A N 1
ATOM 2988 C CA . GLY A 1 386 ? -18.586 9.476 12.832 1.00 91.62 386 GLY A CA 1
ATOM 2989 C C . GLY A 1 386 ? -18.039 8.439 11.846 1.00 91.62 386 GLY A C 1
ATOM 2990 O O . GLY A 1 386 ? -17.942 8.702 10.646 1.00 91.62 386 GLY A O 1
ATOM 2991 N N . LEU A 1 387 ? -17.777 7.215 12.315 1.00 91.81 387 LEU A N 1
ATOM 2992 C CA . LEU A 1 387 ? -17.323 6.101 11.475 1.00 91.81 387 LEU A CA 1
ATOM 2993 C C . LEU A 1 387 ? -18.400 5.612 10.494 1.00 91.81 387 LEU A C 1
ATOM 2995 O O . LEU A 1 387 ? -18.074 5.263 9.353 1.00 91.81 387 LEU A O 1
ATOM 2999 N N . ALA A 1 388 ? -19.670 5.612 10.905 1.00 91.25 388 ALA A N 1
ATOM 3000 C CA . ALA A 1 388 ? -20.794 5.253 10.046 1.00 91.25 388 ALA A CA 1
ATOM 3001 C C . ALA A 1 388 ? -20.955 6.237 8.875 1.00 91.25 388 ALA A C 1
ATOM 3003 O O . ALA A 1 388 ? -21.031 5.813 7.721 1.00 91.25 388 ALA A O 1
ATOM 3004 N N . HIS A 1 389 ? -20.916 7.546 9.150 1.00 85.81 389 HIS A N 1
ATOM 3005 C CA . HIS A 1 389 ? -21.015 8.591 8.123 1.00 85.81 389 HIS A CA 1
ATOM 3006 C C . HIS A 1 389 ? -19.702 8.841 7.363 1.00 85.81 389 HIS A C 1
ATOM 3008 O O . HIS A 1 389 ? -19.711 9.450 6.290 1.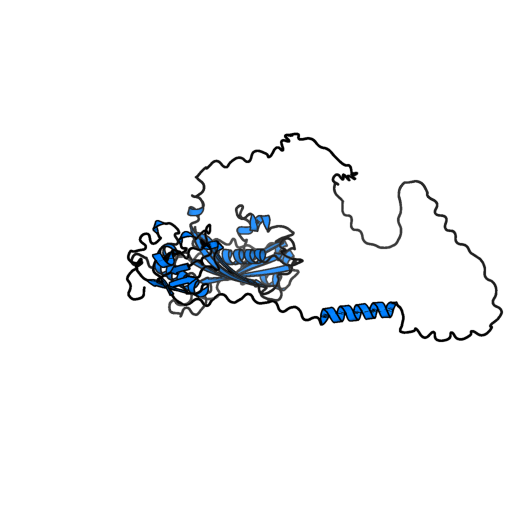00 85.81 389 HIS A O 1
ATOM 3014 N N . GLY A 1 390 ? -18.565 8.382 7.897 1.00 85.62 390 GLY A N 1
ATOM 3015 C CA . GLY A 1 390 ? -17.241 8.748 7.395 1.00 85.62 390 GLY A CA 1
ATOM 3016 C C . GLY A 1 390 ? -16.955 10.244 7.554 1.00 85.62 390 GLY A C 1
ATOM 3017 O O . GLY A 1 390 ? -16.323 10.835 6.677 1.00 85.62 390 GLY A O 1
ATOM 3018 N N . SER A 1 391 ? -17.463 10.848 8.631 1.00 81.56 391 SER A N 1
ATOM 3019 C CA . SER A 1 391 ? -17.266 12.256 8.973 1.00 81.56 391 SER A CA 1
ATOM 3020 C C . SER A 1 391 ? -16.512 12.393 10.298 1.00 81.56 391 SER A C 1
ATOM 3022 O O . SER A 1 391 ? -16.626 11.551 11.189 1.00 81.56 391 SER A O 1
ATOM 3024 N N . PHE A 1 392 ? -15.731 13.468 10.399 1.00 83.88 392 PHE A N 1
ATOM 3025 C CA . PHE A 1 392 ? -14.964 13.857 11.585 1.00 83.88 392 PHE A CA 1
ATOM 3026 C C . PHE A 1 392 ? -15.510 15.138 12.228 1.00 83.88 392 PHE A C 1
ATOM 3028 O O . PHE A 1 392 ? -14.882 15.693 13.128 1.00 83.88 392 PHE A O 1
ATOM 3035 N N . ASP A 1 393 ? -16.657 15.614 11.749 1.00 81.25 393 ASP A N 1
ATOM 3036 C CA . ASP A 1 393 ? -17.278 16.841 12.221 1.00 81.25 393 ASP A CA 1
ATOM 3037 C C . ASP A 1 393 ? -17.728 16.686 13.690 1.00 81.25 393 ASP A C 1
ATOM 3039 O O . ASP A 1 393 ? -18.146 15.612 14.132 1.00 81.25 393 ASP A O 1
ATOM 3043 N N . GLU A 1 394 ? -17.618 17.759 14.478 1.00 79.62 394 GLU A N 1
ATOM 3044 C CA . GLU A 1 394 ? -17.941 17.741 15.917 1.00 79.62 394 GLU A CA 1
ATOM 3045 C C . GLU A 1 394 ? -19.420 17.441 16.205 1.00 79.62 394 GLU A C 1
ATOM 3047 O O . GLU A 1 394 ? -19.777 17.008 17.300 1.00 79.62 394 GLU A O 1
ATOM 3052 N N . ASP A 1 395 ? -20.299 17.677 15.234 1.00 82.19 395 ASP A N 1
ATOM 3053 C CA . ASP A 1 395 ? -21.723 17.369 15.322 1.00 82.19 395 ASP A CA 1
ATOM 3054 C C . ASP A 1 395 ? -22.022 15.865 15.298 1.00 82.19 395 ASP A C 1
ATOM 3056 O O . ASP A 1 395 ? -23.073 15.467 15.799 1.00 82.19 395 ASP A O 1
ATOM 3060 N N . MET A 1 396 ? -21.088 15.047 14.808 1.00 84.06 396 MET A N 1
ATOM 3061 C CA . MET A 1 396 ? -21.175 13.585 14.794 1.00 84.06 396 MET A CA 1
ATOM 3062 C C . MET A 1 396 ? -20.671 12.934 16.088 1.00 84.06 396 MET A C 1
ATOM 3064 O O . MET A 1 396 ? -20.757 11.713 16.228 1.00 84.06 396 MET A O 1
ATOM 3068 N N . LEU A 1 397 ? -20.125 13.718 17.023 1.00 83.19 397 LEU A N 1
ATOM 3069 C CA . LEU A 1 397 ? -19.654 13.237 18.320 1.00 83.19 397 LEU A CA 1
ATOM 3070 C C . LEU A 1 397 ? -20.756 13.326 19.378 1.00 83.19 397 LEU A C 1
ATOM 3072 O O . LEU A 1 397 ? -21.605 14.218 19.351 1.00 83.19 397 LEU A O 1
ATOM 3076 N N . THR A 1 398 ? -20.690 12.449 20.380 1.00 78.81 398 THR A N 1
ATOM 3077 C CA . THR A 1 398 ? -21.549 12.531 21.565 1.00 78.81 398 THR A CA 1
ATOM 3078 C C . THR A 1 398 ? -21.326 13.866 22.284 1.00 78.81 398 THR A C 1
ATOM 3080 O O . THR A 1 398 ? -20.263 14.100 22.869 1.00 78.81 398 THR A O 1
ATOM 3083 N N . LYS A 1 399 ? -22.324 14.757 22.208 1.00 80.50 399 LYS A N 1
ATOM 3084 C CA . LYS A 1 399 ? -22.287 16.093 22.830 1.00 80.50 399 LYS A CA 1
ATOM 3085 C C . LYS A 1 399 ? -22.616 16.038 24.316 1.00 80.50 399 LYS A C 1
ATOM 3087 O O . LYS A 1 399 ? -21.932 16.669 25.116 1.00 80.50 399 LYS A O 1
ATOM 3092 N N . ASP A 1 400 ? -23.651 15.281 24.664 1.00 84.56 400 ASP A N 1
ATOM 3093 C CA . ASP A 1 400 ? -24.074 15.068 26.042 1.00 84.56 400 ASP A CA 1
ATOM 3094 C C . ASP A 1 400 ? -23.471 13.765 26.572 1.00 84.56 400 ASP A C 1
ATOM 3096 O O . ASP A 1 400 ? -23.868 12.677 26.163 1.00 84.56 400 ASP A O 1
ATOM 3100 N N . LEU A 1 401 ? -22.471 13.883 27.445 1.00 85.62 401 LEU A N 1
ATOM 3101 C CA . LEU A 1 401 ? -21.772 12.731 28.022 1.00 85.62 401 LEU A CA 1
ATOM 3102 C C . LEU A 1 401 ? -22.550 12.084 29.176 1.00 85.62 401 LEU A C 1
ATOM 3104 O O . LEU A 1 401 ? -22.274 10.936 29.510 1.00 85.62 401 LEU A O 1
ATOM 3108 N N . GLU A 1 402 ? -23.501 12.804 29.772 1.00 85.00 402 GLU A N 1
ATOM 3109 C CA . GLU A 1 402 ? -24.352 12.306 30.862 1.00 85.00 402 GLU A CA 1
ATOM 3110 C C . GLU A 1 402 ? -25.690 11.758 30.336 1.00 85.00 402 GLU A C 1
ATOM 3112 O O . GLU A 1 402 ? -26.431 11.090 31.058 1.00 85.00 402 GLU A O 1
ATOM 3117 N N . GLY A 1 403 ? -26.002 12.046 29.071 1.00 81.75 403 GLY A N 1
ATOM 3118 C CA . GLY A 1 403 ? -27.205 11.606 28.382 1.00 81.75 403 GLY A CA 1
ATOM 3119 C C . GLY A 1 403 ? -27.184 10.137 27.937 1.00 81.75 403 GLY A C 1
ATOM 3120 O O . GLY A 1 403 ? -26.218 9.398 28.158 1.00 81.75 403 GLY A O 1
ATOM 3121 N N . PRO A 1 404 ? -28.273 9.683 27.288 1.00 85.19 404 PRO A N 1
ATOM 3122 C CA . PRO A 1 404 ? -28.333 8.348 26.710 1.00 85.19 404 PRO A CA 1
ATOM 3123 C C . PRO A 1 404 ? -27.295 8.183 25.595 1.00 85.19 404 PRO A C 1
ATOM 3125 O O . PRO A 1 404 ? -27.007 9.121 24.848 1.00 85.19 404 PRO A O 1
ATOM 3128 N N . LEU A 1 405 ? -26.768 6.963 25.459 1.00 87.88 405 LEU A N 1
ATOM 3129 C CA . LEU A 1 405 ? -25.913 6.617 24.327 1.00 87.88 405 LEU A CA 1
ATOM 3130 C C . LEU A 1 405 ? -26.685 6.739 23.014 1.00 87.88 405 LEU A C 1
ATOM 3132 O O . LEU A 1 405 ? -27.899 6.537 22.951 1.00 87.88 405 LEU A O 1
ATOM 3136 N N . ASP A 1 406 ? -25.945 7.038 21.957 1.00 88.19 406 ASP A N 1
ATOM 3137 C CA . ASP A 1 406 ? -26.489 7.114 20.617 1.00 88.19 406 ASP A CA 1
ATOM 3138 C C . ASP A 1 406 ? -26.951 5.732 20.141 1.00 88.19 406 ASP A C 1
ATOM 3140 O O . ASP A 1 406 ? -26.165 4.793 20.015 1.00 88.19 406 ASP A O 1
ATOM 3144 N N . GLU A 1 407 ? -28.249 5.603 19.880 1.00 85.94 407 GLU A N 1
ATOM 3145 C CA . GLU A 1 407 ? -28.851 4.338 19.469 1.00 85.94 407 GLU A CA 1
ATOM 3146 C C . GLU A 1 407 ? -28.629 4.019 17.982 1.00 85.94 407 GLU A C 1
ATOM 3148 O O . GLU A 1 407 ? -28.936 2.904 17.556 1.00 85.94 407 GLU A O 1
ATOM 3153 N N . LEU A 1 408 ? -28.134 4.976 17.181 1.00 89.94 408 LEU A N 1
ATOM 3154 C CA . LEU A 1 408 ? -27.807 4.800 15.757 1.00 89.94 408 LEU A CA 1
ATOM 3155 C C . LEU A 1 408 ? -28.986 4.297 14.890 1.00 89.94 408 LEU A C 1
ATOM 3157 O O . LEU A 1 408 ? -28.792 3.692 13.834 1.00 89.94 408 LEU A O 1
ATOM 3161 N N . LYS A 1 409 ? -30.231 4.520 15.336 1.00 88.88 409 LYS A N 1
ATOM 3162 C CA . LYS A 1 409 ? -31.458 4.025 14.677 1.00 88.88 409 LYS A CA 1
ATOM 3163 C C . LYS A 1 409 ? -31.736 4.688 13.328 1.00 88.88 409 LYS A C 1
ATOM 3165 O O . LYS A 1 409 ? -32.477 4.137 12.521 1.00 88.88 409 LYS A O 1
ATOM 3170 N N . ASP A 1 410 ? -31.173 5.867 13.110 1.00 90.00 410 ASP A N 1
ATOM 3171 C CA . ASP A 1 410 ? -31.305 6.673 11.900 1.00 90.00 410 ASP A CA 1
ATOM 3172 C C . ASP A 1 410 ? -30.290 6.304 10.809 1.00 90.00 410 ASP A C 1
ATOM 3174 O O . ASP A 1 410 ? -30.359 6.855 9.711 1.00 90.00 410 ASP A O 1
ATOM 3178 N N . LEU A 1 411 ? -29.375 5.365 11.084 1.00 90.38 411 LEU A N 1
ATOM 3179 C CA . LEU A 1 411 ? -28.401 4.926 10.095 1.00 90.38 411 LEU A CA 1
ATOM 3180 C C . LEU A 1 411 ? -29.049 4.089 8.985 1.00 90.38 411 LEU A C 1
ATOM 3182 O O . LEU A 1 411 ? -29.803 3.145 9.243 1.00 90.38 411 LEU A O 1
ATOM 3186 N N . ASP A 1 412 ? -28.693 4.394 7.739 1.00 92.31 412 ASP A N 1
ATOM 3187 C CA . ASP A 1 412 ? -29.085 3.600 6.574 1.00 92.31 412 ASP A CA 1
ATOM 3188 C C . ASP A 1 412 ? -28.263 2.296 6.446 1.00 92.31 412 ASP A C 1
ATOM 3190 O O . ASP A 1 412 ? -27.324 2.028 7.203 1.00 92.31 412 ASP A O 1
ATOM 3194 N N . ALA A 1 413 ? -28.632 1.441 5.487 1.00 89.19 413 ALA A N 1
ATOM 3195 C CA . ALA A 1 413 ? -27.979 0.145 5.289 1.00 89.19 413 ALA A CA 1
ATOM 3196 C C . ALA A 1 413 ? -26.478 0.267 4.958 1.00 89.19 413 ALA A C 1
ATOM 3198 O O . ALA A 1 413 ? -25.680 -0.537 5.453 1.00 89.19 413 ALA A O 1
ATOM 3199 N N . ASP A 1 414 ? -26.091 1.283 4.181 1.00 83.25 414 ASP A N 1
ATOM 3200 C CA . ASP A 1 414 ? -24.705 1.516 3.766 1.00 83.25 414 ASP A CA 1
ATOM 3201 C C . ASP A 1 414 ? -23.865 2.019 4.951 1.00 83.25 414 ASP A C 1
ATOM 3203 O O . ASP A 1 414 ? -22.717 1.610 5.144 1.00 83.25 414 ASP A O 1
ATOM 3207 N N . GLN A 1 415 ? -24.445 2.875 5.791 1.00 88.06 415 GLN A N 1
ATOM 3208 C CA . GLN A 1 415 ? -23.843 3.374 7.026 1.00 88.06 415 GLN A CA 1
ATOM 3209 C C . GLN A 1 415 ? -23.650 2.246 8.044 1.00 88.06 415 GLN A C 1
ATOM 3211 O O . GLN A 1 415 ? -22.577 2.134 8.643 1.00 88.06 415 GLN A O 1
ATOM 3216 N N . TRP A 1 416 ? -24.632 1.349 8.182 1.00 90.00 416 TRP A N 1
ATOM 3217 C CA . TRP A 1 416 ? -24.521 0.147 9.014 1.00 90.00 416 TRP A CA 1
ATOM 3218 C C . TRP A 1 416 ? -23.459 -0.833 8.514 1.00 90.00 416 TRP A C 1
ATOM 3220 O O . TRP A 1 416 ? -22.746 -1.442 9.313 1.00 90.00 416 TRP A O 1
ATOM 3230 N N . GLU A 1 417 ? -23.341 -1.028 7.202 1.00 83.69 417 GLU A N 1
ATOM 3231 C CA . GLU A 1 417 ? -22.258 -1.824 6.619 1.00 83.69 417 GLU A CA 1
ATOM 3232 C C . GLU A 1 417 ? -20.895 -1.154 6.837 1.00 83.69 417 GLU A C 1
ATOM 3234 O O . GLU A 1 417 ? -19.925 -1.822 7.200 1.00 83.69 417 GLU A O 1
ATOM 3239 N N . SER A 1 418 ? -20.818 0.174 6.705 1.00 80.88 418 SER A N 1
ATOM 3240 C CA . SER A 1 418 ? -19.595 0.925 6.980 1.00 80.88 418 SER A CA 1
ATOM 3241 C C . SER A 1 418 ? -19.144 0.770 8.428 1.00 80.88 418 SER A C 1
ATOM 3243 O O . SER A 1 418 ? -17.983 0.434 8.664 1.00 80.88 418 SER A O 1
ATOM 3245 N N . LEU A 1 419 ? -20.062 0.952 9.378 1.00 91.25 419 LEU A N 1
ATOM 3246 C CA . LEU A 1 419 ? -19.791 0.835 10.804 1.00 91.25 419 LEU A CA 1
ATOM 3247 C C . LEU A 1 419 ? -19.357 -0.583 11.196 1.00 91.25 419 LEU A C 1
ATOM 3249 O O . LEU A 1 419 ? -18.363 -0.734 11.902 1.00 91.25 419 LEU A O 1
ATOM 3253 N N . ARG A 1 420 ? -20.035 -1.621 10.685 1.00 89.00 420 ARG A N 1
ATOM 3254 C CA . ARG A 1 420 ? -19.636 -3.025 10.904 1.00 89.00 420 ARG A CA 1
ATOM 3255 C C . ARG A 1 420 ? -18.246 -3.322 10.348 1.00 89.00 420 ARG A C 1
ATOM 3257 O O . ARG A 1 420 ? -17.434 -3.946 11.019 1.00 89.00 420 ARG A O 1
ATOM 3264 N N . GLY A 1 421 ? -17.940 -2.818 9.153 1.00 82.38 421 GLY A N 1
ATOM 3265 C CA . GLY A 1 421 ? -16.611 -2.980 8.565 1.00 82.38 421 GLY A CA 1
ATOM 3266 C C . GLY A 1 421 ? -15.511 -2.213 9.308 1.00 82.38 421 GLY A C 1
ATOM 3267 O O . GLY A 1 421 ? -14.338 -2.565 9.183 1.00 82.38 421 GLY A O 1
ATOM 3268 N N . TRP A 1 422 ? -15.846 -1.152 10.046 1.00 89.25 422 TRP A N 1
ATOM 3269 C CA . TRP A 1 422 ? -14.905 -0.500 10.955 1.00 89.25 422 TRP A CA 1
ATOM 3270 C C . TRP A 1 422 ? -14.711 -1.318 12.228 1.00 89.25 422 TRP A C 1
ATOM 3272 O O . TRP A 1 422 ? -13.566 -1.567 12.586 1.00 89.25 422 TRP A O 1
ATOM 3282 N N . GLU A 1 423 ? -15.792 -1.773 12.863 1.00 89.94 423 GLU A N 1
ATOM 3283 C CA . GLU A 1 423 ? -15.754 -2.637 14.052 1.00 89.94 423 GLU A CA 1
ATOM 3284 C C . GLU A 1 423 ? -14.843 -3.857 13.837 1.00 89.94 423 GLU A C 1
ATOM 3286 O O . GLU A 1 423 ? -13.891 -4.037 14.589 1.00 89.94 423 GLU A O 1
ATOM 3291 N N . GLU A 1 424 ? -15.039 -4.612 12.750 1.00 85.94 424 GLU A N 1
ATOM 3292 C CA . GLU A 1 424 ? -14.219 -5.789 12.417 1.00 85.94 424 GLU A CA 1
ATOM 3293 C C . GLU A 1 424 ? -12.724 -5.446 12.278 1.00 85.94 424 GLU A C 1
ATOM 3295 O O . GLU A 1 424 ? -11.858 -6.145 12.803 1.00 85.94 424 GLU A O 1
ATOM 3300 N N . ARG A 1 425 ? -12.400 -4.314 11.639 1.00 83.50 425 ARG A N 1
ATOM 3301 C CA . ARG A 1 425 ? -11.008 -3.849 11.515 1.00 83.50 425 ARG A CA 1
ATOM 3302 C C . ARG A 1 425 ? -10.398 -3.458 12.850 1.00 83.50 425 ARG A C 1
ATOM 3304 O O . ARG A 1 425 ? -9.202 -3.666 13.058 1.00 83.50 425 ARG A O 1
ATOM 3311 N N . PHE A 1 426 ? -11.178 -2.815 13.716 1.00 89.88 426 PHE A N 1
ATOM 3312 C CA . PHE A 1 426 ? -10.700 -2.431 15.038 1.00 89.88 426 PHE A CA 1
ATOM 3313 C C . PHE A 1 426 ? -10.476 -3.666 15.912 1.00 89.88 426 PHE A C 1
ATOM 3315 O O . PHE A 1 426 ? -9.476 -3.702 16.619 1.00 89.88 426 PHE A O 1
ATOM 3322 N N . GLU A 1 427 ? -11.314 -4.696 15.787 1.00 89.12 427 GLU A N 1
ATOM 3323 C CA . GLU A 1 427 ? -11.141 -5.988 16.465 1.00 89.12 427 GLU A CA 1
ATOM 3324 C C . GLU A 1 427 ? -9.911 -6.761 15.997 1.00 89.12 427 GLU A C 1
ATOM 3326 O O . GLU A 1 427 ? -9.230 -7.372 16.817 1.00 89.12 427 GLU A O 1
ATOM 3331 N N . GLU A 1 428 ? -9.589 -6.714 14.704 1.00 85.69 428 GLU A N 1
ATOM 3332 C CA . GLU A 1 428 ? -8.385 -7.363 14.182 1.00 85.69 428 GLU A CA 1
ATOM 3333 C C . GLU A 1 428 ? -7.102 -6.631 14.616 1.00 85.69 428 GLU A C 1
ATOM 3335 O O . GLU A 1 428 ? -6.078 -7.253 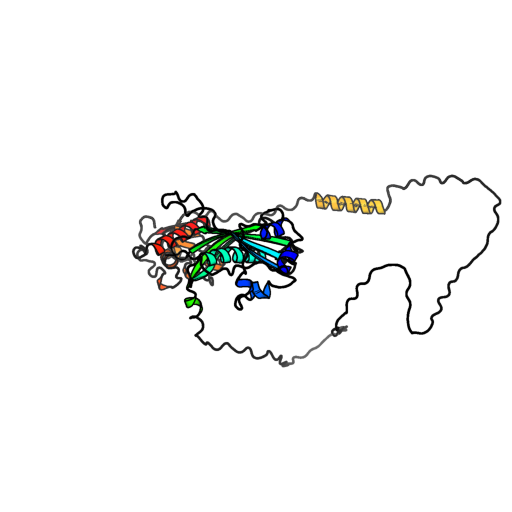14.906 1.00 85.69 428 GLU A O 1
ATOM 3340 N N . LYS A 1 429 ? -7.140 -5.294 14.646 1.00 86.12 429 LYS A N 1
ATOM 3341 C CA . LYS A 1 429 ? -5.939 -4.458 14.790 1.00 86.12 429 LYS A CA 1
ATOM 3342 C C . LYS A 1 429 ? -5.644 -4.016 16.223 1.00 86.12 429 LYS A C 1
ATOM 3344 O O . LYS A 1 429 ? -4.480 -3.768 16.546 1.00 86.12 429 LYS A O 1
ATOM 3349 N N . TYR A 1 430 ? -6.665 -3.853 17.056 1.00 91.62 430 TYR A N 1
ATOM 3350 C CA . TYR A 1 430 ? -6.551 -3.256 18.382 1.00 91.62 430 TYR A CA 1
ATOM 3351 C C . TYR A 1 430 ? -7.167 -4.146 19.451 1.00 91.62 430 TYR A C 1
ATOM 3353 O O . TYR A 1 430 ? -8.070 -4.940 19.205 1.00 91.62 430 TYR A O 1
ATOM 3361 N N . LEU A 1 431 ? -6.671 -3.997 20.676 1.00 90.00 431 LEU A N 1
ATOM 3362 C CA . LEU A 1 431 ? -7.181 -4.759 21.801 1.00 90.00 431 LEU A CA 1
ATOM 3363 C C . LEU A 1 431 ? -8.514 -4.172 22.273 1.00 90.00 431 LEU A C 1
ATOM 3365 O O . LEU A 1 431 ? -8.603 -2.973 22.541 1.00 90.00 431 LEU A O 1
ATOM 3369 N N . VAL A 1 432 ? -9.520 -5.026 22.452 1.00 93.38 432 VAL A N 1
ATOM 3370 C CA . VAL A 1 432 ? -10.754 -4.658 23.155 1.00 93.38 432 VAL A CA 1
ATOM 3371 C C . VAL A 1 432 ? -10.461 -4.618 24.655 1.00 93.38 432 VAL A C 1
ATOM 3373 O O . VAL A 1 432 ? -10.195 -5.648 25.273 1.00 93.38 432 VAL A O 1
ATOM 3376 N N . VAL A 1 433 ? -10.501 -3.425 25.241 1.00 93.38 433 VAL A N 1
ATOM 3377 C CA . VAL A 1 433 ? -10.207 -3.186 26.665 1.00 93.38 433 VAL A CA 1
ATOM 3378 C C . VAL A 1 433 ? -11.460 -2.994 27.511 1.00 93.38 433 VAL A C 1
ATOM 3380 O O . VAL A 1 433 ? -11.366 -2.881 28.733 1.00 93.38 433 VAL A O 1
ATOM 3383 N N . GLY A 1 434 ? -12.639 -2.960 26.894 1.00 93.50 434 GLY A N 1
ATOM 3384 C CA . GLY A 1 434 ? -13.864 -2.752 27.643 1.00 93.50 434 GLY A CA 1
ATOM 3385 C C . GLY A 1 434 ? -15.129 -2.652 26.814 1.00 93.50 434 GLY A C 1
ATOM 3386 O O . GLY A 1 434 ? -15.131 -2.873 25.602 1.00 93.50 434 GLY A O 1
ATOM 3387 N N . LYS A 1 435 ? -16.203 -2.262 27.497 1.00 94.88 435 LYS A N 1
ATOM 3388 C CA . LYS A 1 435 ? -17.489 -1.890 26.898 1.00 94.88 435 LYS A CA 1
ATOM 3389 C C . LYS A 1 435 ? -17.900 -0.486 27.330 1.00 94.88 435 LYS A C 1
ATOM 3391 O O . LYS A 1 435 ? -17.557 -0.069 28.431 1.00 94.88 435 LYS A O 1
ATOM 3396 N N . LEU A 1 436 ? -18.618 0.221 26.469 1.00 94.56 436 LEU A N 1
ATOM 3397 C CA . LEU A 1 436 ? -19.194 1.532 26.739 1.00 94.56 436 LEU A CA 1
ATOM 3398 C C . LEU A 1 436 ? -20.684 1.366 27.064 1.00 94.56 436 LEU A C 1
ATOM 3400 O O . LEU A 1 436 ? -21.420 0.782 26.271 1.00 94.56 436 LEU A O 1
ATOM 3404 N N . VAL A 1 437 ? -21.114 1.891 28.208 1.00 93.00 437 VAL A N 1
ATOM 3405 C CA . VAL A 1 437 ? -22.509 1.893 28.677 1.00 93.00 437 VAL A CA 1
ATOM 3406 C C . VAL A 1 437 ? -22.952 3.314 29.028 1.00 93.00 437 VAL A C 1
ATOM 3408 O O . VAL A 1 437 ? -22.122 4.205 29.220 1.00 93.00 437 VAL A O 1
ATOM 3411 N N . ALA A 1 438 ? -24.263 3.547 29.086 1.00 89.25 438 ALA A N 1
ATOM 3412 C CA . ALA A 1 438 ? -24.806 4.844 29.481 1.00 89.25 438 ALA A CA 1
ATOM 3413 C C . ALA A 1 438 ? -24.548 5.128 30.970 1.00 89.25 438 ALA A C 1
ATOM 3415 O O . ALA A 1 438 ? -24.403 4.210 31.783 1.00 89.25 438 ALA A O 1
ATOM 3416 N N . VAL A 1 439 ? -24.533 6.407 31.349 1.00 87.38 439 VAL A N 1
ATOM 3417 C CA . VAL A 1 439 ? -24.458 6.792 32.763 1.00 87.38 439 VAL A CA 1
ATOM 3418 C C . VAL A 1 439 ? -25.720 6.297 33.484 1.00 87.38 439 VAL A C 1
ATOM 3420 O O . VAL A 1 439 ? -26.838 6.606 33.081 1.00 87.38 439 VAL A O 1
ATOM 3423 N N . GLY A 1 440 ? -25.543 5.498 34.543 1.00 80.81 440 GLY A N 1
ATOM 3424 C CA . GLY A 1 440 ? -26.645 4.912 35.319 1.00 80.81 440 GLY A CA 1
ATOM 3425 C C . GLY A 1 440 ? -27.104 3.517 34.872 1.00 80.81 440 GLY A C 1
ATOM 3426 O O . GLY A 1 440 ? -28.064 2.993 35.442 1.00 80.81 440 GLY A O 1
ATOM 3427 N N . ASP A 1 441 ? -26.435 2.897 33.894 1.00 84.62 441 ASP A N 1
ATOM 3428 C CA . ASP A 1 441 ? -26.636 1.476 33.588 1.00 84.62 441 ASP A CA 1
ATOM 3429 C C . ASP A 1 441 ? -26.206 0.598 34.784 1.00 84.62 441 ASP A C 1
ATOM 3431 O O . ASP A 1 441 ? -25.291 0.940 35.529 1.00 84.62 441 ASP A O 1
ATOM 3435 N N . LYS A 1 442 ? -26.847 -0.560 34.982 1.00 76.56 442 LYS A N 1
ATOM 3436 C CA . LYS A 1 442 ? -26.518 -1.501 36.073 1.00 76.56 442 LYS A CA 1
ATOM 3437 C C . LYS A 1 442 ? -25.110 -2.077 35.954 1.00 76.56 442 LYS A C 1
ATOM 3439 O O . LYS A 1 442 ? -24.592 -2.632 36.919 1.00 76.56 442 LYS A O 1
ATOM 3444 N N . GLU A 1 443 ? -24.547 -2.012 34.754 1.00 72.31 443 GLU A N 1
ATOM 3445 C CA . GLU A 1 443 ? -23.222 -2.524 34.431 1.00 72.31 443 GLU A CA 1
ATOM 3446 C C . GLU A 1 443 ? -22.117 -1.453 34.496 1.00 72.31 443 GLU A C 1
ATOM 3448 O O . GLU A 1 443 ? -20.953 -1.821 34.302 1.00 72.31 443 GLU A O 1
ATOM 3453 N N . ALA A 1 444 ? -22.491 -0.179 34.719 1.00 62.56 444 ALA A N 1
ATOM 3454 C CA . ALA A 1 444 ? -21.637 1.016 34.697 1.00 62.56 444 ALA A CA 1
ATOM 3455 C C . ALA A 1 444 ? -20.738 1.183 35.926 1.00 62.56 444 ALA A C 1
ATOM 3457 O O . ALA A 1 444 ? -21.175 0.839 37.050 1.00 62.56 444 ALA A O 1
#

Organism: NCBI:txid1849047

Secondary structure (DSSP, 8-state):
---PPPTT-EE-PPPHHHHHHHTTSHHHHHHHH-TTEEEEE-GGGT-TT-HIIIIIT-SSSSEEEEEEEEEPP-SPPPPTTS-TTSPP---EEEEEEEE-GGGEEETTEE-HHHHHHHHHHHHHHHHHHTSPTTEEEEEEEEEEEE-S--BSSEEEEEEEEEEE--SSSEEEEEEEEE-TT--EEEEEEEEEEEEETHHHHTT----------------------------------------PPP-------S------SS-----------------------PPPP-----S--HHHHHHHHHHHHHHHHHHSPPPPP-PPPPPPP---EEE-HHHHTT-BSGGG--BEEEETTEEEE-GGGHHHHSTTSTTGGGTTSB-HHHHHHT---GGGS-S-SSSPPP--TT--HHHHHHHHHHHHHHHHHSEEEEEE--TT-TT-

Sequence (444 aa):
MDLAPPTFFTYETPSAEIRTHFSTQPWALALFDDPTLRAFKTVSRLSPGSTFIGETLSTPETIRAWQSFYRMPTAPPPDPNTPRTQKPNTGELFYLLSLGEGVNGHNNTAHGGFVAVLLDEVIGGGCTHHCPRGMTTMTAYMKVDYRKPMMTPTLVLARAWIEDKSAGRKIFGRGVIEDGQGNILAEGEALFLMIDKTKFGQRHNHHTPLYRISKVTASSRTSSAETPGAALLGYQTHLKPKPPKTSCEGILQNGLYRAKNGPRCVVRCSRSLAPIVNLTNFTEAAKPTPEVQTIATPINFILLSLFVFTLYYQLRPKKVAALPPAPPPTVFQTFTPPTLQPFNGTNGKPIYFAVRGRVFDVSTGRNFYGPGGPYENFAGRDASRGLAHGSFDEDMLTKDLEGPLDELKDLDADQWESLRGWEERFEEKYLVVGKLVAVGDKEA